Protein AF-0000000072984187 (afdb_homodimer)

Foldseek 3Di:
DVQQADAFLAFDQDEDDPVNVVVLLVQLQPFDADVPPSFKDKDKDDDLVLQVVLCVQLVRPSSSDDFIKIWMKGHCPVVQVVDPDHLPQAAQVNVVRSLVSRVRSVVSSQVSLVVVQKHKHKGPSSLLAQLVSCVSVVPAARMGTNIMMGIHHGPDDWDDDDDQDPQQPDDPPDDDRDPCNVVSQVVQQVVNQVCLCPTPPNRDGDGPVRCVVPVVPDGNPNSVCVVVSSVVSSHNPD/DVQQADAFLAFDQDEDDPVNVVVLLVQLQPFDADVPPSFKDKDKDDDLVLQVVLCVQLVHPSSSDDFIKIWMKGHCPVVQVVDPDPLPQAAQVNVVRSLVSRVRSVVSSQVSLVVVQKHKHKGPSSLLAQLVSCVSVVPAARMGTNIMMGIHHHPDDWDDQDDQDCQQPDDPPDDDRDPCNVVSQVVQQVVNQVCLCPTPPNRDGDGPVRCVVPVVPDGNPNSVCVVVSSVVSSHNPD

Structure (mmCIF, N/CA/C/O backbone):
data_AF-0000000072984187-model_v1
#
loop_
_entity.id
_entity.type
_entity.pdbx_description
1 polymer Nitroreductase
#
loop_
_atom_site.group_PDB
_atom_site.id
_atom_site.type_symbol
_atom_site.label_atom_id
_atom_site.label_alt_id
_atom_site.label_comp_id
_atom_site.label_asym_id
_atom_site.label_entity_id
_atom_site.label_seq_id
_atom_site.pdbx_PDB_ins_code
_atom_site.Cartn_x
_atom_site.Cartn_y
_atom_site.Cartn_z
_atom_site.occupancy
_atom_site.B_iso_or_equiv
_atom_site.auth_seq_id
_atom_site.auth_comp_id
_atom_site.auth_asym_id
_atom_site.auth_atom_id
_atom_site.pdbx_PDB_model_num
ATOM 1 N N . MET A 1 1 ? -0.879 -13.672 14.477 1 65.44 1 MET A N 1
ATOM 2 C CA . MET A 1 1 ? -1.5 -12.367 14.242 1 65.44 1 MET A CA 1
ATOM 3 C C . MET A 1 1 ? -1.701 -12.117 12.75 1 65.44 1 MET A C 1
ATOM 5 O O . MET A 1 1 ? -2.822 -11.867 12.305 1 65.44 1 MET A O 1
ATOM 9 N N . PHE A 1 2 ? -0.759 -12.414 11.969 1 75.12 2 PHE A N 1
ATOM 10 C CA . PHE A 1 2 ? -0.802 -12.023 10.57 1 75.12 2 PHE A CA 1
ATOM 11 C C . PHE A 1 2 ? -1.557 -13.055 9.742 1 75.12 2 PHE A C 1
ATOM 13 O O . PHE A 1 2 ? -2.123 -12.727 8.695 1 75.12 2 PHE A O 1
ATOM 20 N N . LEU A 1 3 ? -1.738 -14.227 10.305 1 79.75 3 LEU A N 1
ATOM 21 C CA . LEU A 1 3 ? -2.377 -15.281 9.523 1 79.75 3 LEU A CA 1
ATOM 22 C C . LEU A 1 3 ? -3.854 -15.398 9.883 1 79.75 3 LEU A C 1
ATOM 24 O O . LEU A 1 3 ? -4.594 -16.141 9.234 1 79.75 3 LEU A O 1
ATOM 28 N N . ASP A 1 4 ? -4.316 -14.602 10.859 1 80.44 4 ASP A N 1
ATOM 29 C CA . ASP A 1 4 ? -5.703 -14.672 11.312 1 80.44 4 ASP A CA 1
ATOM 30 C C . ASP A 1 4 ? -6.523 -13.508 10.75 1 80.44 4 ASP A C 1
ATOM 32 O O . ASP A 1 4 ? -7.621 -13.227 11.227 1 80.44 4 ASP A O 1
ATOM 36 N N . HIS A 1 5 ? -5.988 -12.977 9.781 1 86.12 5 HIS A N 1
ATOM 37 C CA . HIS A 1 5 ? -6.691 -11.836 9.203 1 86.12 5 HIS A CA 1
ATOM 38 C C . HIS A 1 5 ? -8.008 -12.266 8.57 1 86.12 5 HIS A C 1
ATOM 40 O O . HIS A 1 5 ? -8.086 -13.305 7.918 1 86.12 5 HIS A O 1
ATOM 46 N N . ARG A 1 6 ? -9.055 -11.531 8.859 1 90.5 6 ARG A N 1
ATOM 47 C CA . ARG A 1 6 ? -10.344 -11.609 8.18 1 90.5 6 ARG A CA 1
ATOM 48 C C . ARG A 1 6 ? -10.961 -10.219 8.031 1 90.5 6 ARG A C 1
ATOM 50 O O . ARG A 1 6 ? -10.867 -9.391 8.938 1 90.5 6 ARG A O 1
ATOM 57 N N . THR A 1 7 ? -11.594 -10.023 6.918 1 94.5 7 THR A N 1
ATOM 58 C CA . THR A 1 7 ? -12.328 -8.781 6.715 1 94.5 7 THR A CA 1
ATOM 59 C C . THR A 1 7 ? -13.609 -8.766 7.543 1 94.5 7 THR A C 1
ATOM 61 O O . THR A 1 7 ? -14.344 -9.758 7.57 1 94.5 7 THR A O 1
ATOM 64 N N . ILE A 1 8 ? -13.797 -7.723 8.305 1 96.12 8 ILE A N 1
ATOM 65 C CA . ILE A 1 8 ? -14.984 -7.52 9.125 1 96.12 8 ILE A CA 1
ATOM 66 C C . ILE A 1 8 ? -15.852 -6.414 8.516 1 96.12 8 ILE A C 1
ATOM 68 O O . ILE A 1 8 ? -15.375 -5.301 8.297 1 96.12 8 ILE A O 1
ATOM 72 N N . ARG A 1 9 ? -17.188 -6.711 8.305 1 96.19 9 ARG A N 1
ATOM 73 C CA . ARG A 1 9 ? -18.078 -5.727 7.691 1 96.19 9 ARG A CA 1
ATOM 74 C C . ARG A 1 9 ? -19.281 -5.461 8.578 1 96.19 9 ARG A C 1
ATOM 76 O O . ARG A 1 9 ? -20.188 -4.707 8.195 1 96.19 9 ARG A O 1
ATOM 83 N N . LYS A 1 10 ? -19.297 -6.129 9.656 1 97.06 10 LYS A N 1
ATOM 84 C CA . LYS A 1 10 ? -20.281 -5.863 10.695 1 97.06 10 LYS A CA 1
ATOM 85 C C . LYS A 1 10 ? -19.594 -5.535 12.023 1 97.06 10 LYS A C 1
ATOM 87 O O . LYS A 1 10 ? -18.844 -6.348 12.555 1 97.06 10 LYS A O 1
ATOM 92 N N . PHE A 1 11 ? -19.938 -4.414 12.578 1 98 11 PHE A N 1
ATOM 93 C CA . PHE A 1 11 ? -19.281 -3.926 13.789 1 98 11 PHE A CA 1
ATOM 94 C C . PHE A 1 11 ? -20.312 -3.729 14.906 1 98 11 PHE A C 1
ATOM 96 O O . PHE A 1 11 ? -21.453 -3.369 14.641 1 98 11 PHE A O 1
ATOM 103 N N . SER A 1 12 ? -19.891 -3.969 16.125 1 97.88 12 SER A N 1
ATOM 104 C CA . SER A 1 12 ? -20.766 -3.721 17.266 1 97.88 12 SER A CA 1
ATOM 105 C C . SER A 1 12 ? -21 -2.227 17.469 1 97.88 12 SER A C 1
ATOM 107 O O . SER A 1 12 ? -20.359 -1.398 16.828 1 97.88 12 SER A O 1
ATOM 109 N N . THR A 1 13 ? -21.828 -1.914 18.375 1 97.38 13 THR A N 1
ATOM 110 C CA . THR A 1 13 ? -22.156 -0.52 18.656 1 97.38 13 THR A CA 1
ATOM 111 C C . THR A 1 13 ? -21.094 0.105 19.547 1 97.38 13 THR A C 1
ATOM 113 O O . THR A 1 13 ? -21.047 1.326 19.719 1 97.38 13 THR A O 1
ATOM 116 N N . GLN A 1 14 ? -20.266 -0.708 20.125 1 96.75 14 GLN A N 1
ATOM 117 C CA . GLN A 1 14 ? -19.203 -0.181 20.969 1 96.75 14 GLN A CA 1
ATOM 118 C C . GLN A 1 14 ? -18.234 0.67 20.156 1 96.75 14 GLN A C 1
ATOM 120 O O . GLN A 1 14 ? -17.641 0.194 19.188 1 96.75 14 GLN A O 1
ATOM 125 N N . GLN A 1 15 ? -18.062 1.836 20.578 1 95.25 15 GLN A N 1
ATOM 126 C CA . GLN A 1 15 ? -17.156 2.746 19.891 1 95.25 15 GLN A CA 1
ATOM 127 C C . GLN A 1 15 ? -15.703 2.457 20.25 1 95.25 15 GLN A C 1
ATOM 129 O O . GLN A 1 15 ? -15.398 2.039 21.359 1 95.25 15 GLN A O 1
ATOM 134 N N . VAL A 1 16 ? -14.867 2.648 19.312 1 97.62 16 VAL A N 1
ATOM 135 C CA . VAL A 1 16 ? -13.438 2.578 19.594 1 97.62 16 VAL A CA 1
ATOM 136 C C . VAL A 1 16 ? -13.023 3.746 20.484 1 97.62 16 VAL A C 1
ATOM 138 O O . VAL A 1 16 ? -13.359 4.898 20.203 1 97.62 16 VAL A O 1
ATOM 141 N N . ASP A 1 17 ? -12.312 3.477 21.516 1 96.5 17 ASP A N 1
ATOM 142 C CA . ASP A 1 17 ? -11.781 4.512 22.406 1 96.5 17 ASP A CA 1
ATOM 143 C C . ASP A 1 17 ? -10.969 5.539 21.625 1 96.5 17 ASP A C 1
ATOM 145 O O . ASP A 1 17 ? -10.102 5.172 20.828 1 96.5 17 ASP A O 1
ATOM 149 N N . PRO A 1 18 ? -11.297 6.809 21.859 1 96.81 18 PRO A N 1
ATOM 150 C CA . PRO A 1 18 ? -10.547 7.84 21.141 1 96.81 18 PRO A CA 1
ATOM 151 C C . PRO A 1 18 ? -9.039 7.719 21.344 1 96.81 18 PRO A C 1
ATOM 153 O O . PRO A 1 18 ? -8.266 8.008 20.422 1 96.81 18 PRO A O 1
ATOM 156 N N . GLN A 1 19 ? -8.625 7.363 22.5 1 97.44 19 GLN A N 1
ATOM 157 C CA . GLN A 1 19 ? -7.199 7.176 22.75 1 97.44 19 GLN A CA 1
ATOM 158 C C . GLN A 1 19 ? -6.645 6.031 21.906 1 97.44 19 GLN A C 1
ATOM 160 O O . GLN A 1 19 ? -5.523 6.117 21.406 1 97.44 19 GLN A O 1
ATOM 165 N N . CYS A 1 20 ? -7.418 4.98 21.828 1 97.62 20 CYS A N 1
ATOM 166 C CA . CYS A 1 20 ? -7.035 3.859 20.984 1 97.62 20 CYS A CA 1
ATOM 167 C C . CYS A 1 20 ? -6.938 4.285 19.516 1 97.62 20 CYS A C 1
ATOM 169 O O . CYS A 1 20 ? -5.953 3.98 18.844 1 97.62 20 CYS A O 1
ATOM 171 N N . LEU A 1 21 ? -7.93 5.016 19.047 1 97.94 21 LEU A N 1
ATOM 172 C CA . LEU A 1 21 ? -7.914 5.484 17.656 1 97.94 21 LEU A CA 1
ATOM 173 C C . LEU A 1 21 ? -6.703 6.371 17.391 1 97.94 21 LEU A C 1
ATOM 175 O O . LEU A 1 21 ? -6.051 6.25 16.359 1 97.94 21 LEU A O 1
ATOM 179 N N . ASN A 1 22 ? -6.422 7.184 18.344 1 97.62 22 ASN A N 1
ATOM 180 C CA . ASN A 1 22 ? -5.258 8.055 18.234 1 97.62 22 ASN A CA 1
ATOM 181 C C . ASN A 1 22 ? -3.965 7.246 18.141 1 97.62 22 ASN A C 1
ATOM 183 O O . ASN A 1 22 ? -3.059 7.602 17.375 1 97.62 22 ASN A O 1
ATOM 187 N N . ARG A 1 23 ? -3.834 6.234 18.891 1 96.94 23 ARG A N 1
ATOM 188 C CA . ARG A 1 23 ? -2.666 5.363 18.828 1 96.94 23 ARG A CA 1
ATOM 189 C C . ARG A 1 23 ? -2.559 4.676 17.469 1 96.94 23 ARG A C 1
ATOM 191 O O . ARG A 1 23 ? -1.461 4.523 16.938 1 96.94 23 ARG A O 1
ATOM 198 N N . LEU A 1 24 ? -3.697 4.242 16.938 1 98 24 LEU A N 1
ATOM 199 C CA . LEU A 1 24 ? -3.693 3.617 15.617 1 98 24 LEU A CA 1
ATOM 200 C C . LEU A 1 24 ? -3.217 4.598 14.555 1 98 24 LEU A C 1
ATOM 202 O O . LEU A 1 24 ? -2.438 4.23 13.672 1 98 24 LEU A O 1
ATOM 206 N N . ILE A 1 25 ? -3.652 5.82 14.656 1 98.31 25 ILE A N 1
ATOM 207 C CA . ILE A 1 25 ? -3.227 6.855 13.719 1 98.31 25 ILE A CA 1
ATOM 208 C C . ILE A 1 25 ? -1.734 7.129 13.906 1 98.31 25 ILE A C 1
ATOM 210 O O . ILE A 1 25 ? -1.014 7.344 12.922 1 98.31 25 ILE A O 1
ATOM 214 N N . THR A 1 26 ? -1.266 7.082 15.141 1 97.44 26 THR A N 1
ATOM 215 C CA . THR A 1 26 ? 0.158 7.246 15.414 1 97.44 26 THR A CA 1
ATOM 216 C C . THR A 1 26 ? 0.965 6.133 14.75 1 97.44 26 THR A C 1
ATOM 218 O O . THR A 1 26 ? 2.047 6.379 14.219 1 97.44 26 THR A O 1
ATOM 221 N N . VAL A 1 27 ? 0.456 4.957 14.797 1 96.94 27 VAL A N 1
ATOM 222 C CA . VAL A 1 27 ? 1.118 3.832 14.148 1 96.94 27 VAL A CA 1
ATOM 223 C C . VAL A 1 27 ? 1.227 4.094 12.648 1 96.94 27 VAL A C 1
ATOM 225 O O . VAL A 1 27 ? 2.293 3.908 12.055 1 96.94 27 VAL A O 1
ATOM 228 N N . ALA A 1 28 ? 0.145 4.531 12 1 97.88 28 ALA A N 1
ATOM 229 C CA . ALA A 1 28 ? 0.175 4.891 10.578 1 97.88 28 ALA A CA 1
ATOM 230 C C . ALA A 1 28 ? 1.21 5.98 10.312 1 97.88 28 ALA A C 1
ATOM 232 O O . ALA A 1 28 ? 1.97 5.898 9.344 1 97.88 28 ALA A O 1
ATOM 233 N N . GLN A 1 29 ? 1.265 6.922 11.195 1 96.56 29 GLN A N 1
ATOM 234 C CA . GLN A 1 29 ? 2.158 8.07 11.078 1 96.56 29 GLN A CA 1
ATOM 235 C C . GLN A 1 29 ? 3.621 7.629 11.062 1 96.56 29 GLN A C 1
ATOM 237 O O . GLN A 1 29 ? 4.461 8.266 10.422 1 96.56 29 GLN A O 1
ATOM 242 N N . HIS A 1 30 ? 3.924 6.527 11.664 1 95.56 30 HIS A N 1
ATOM 243 C CA . HIS A 1 30 ? 5.305 6.082 11.836 1 95.56 30 HIS A CA 1
ATOM 244 C C . HIS A 1 30 ? 5.699 5.086 10.75 1 95.56 30 HIS A C 1
ATOM 246 O O . HIS A 1 30 ? 6.773 4.48 10.82 1 95.56 30 HIS A O 1
ATOM 252 N N . THR A 1 31 ? 4.871 4.934 9.766 1 96.38 31 THR A N 1
ATOM 253 C CA . THR A 1 31 ? 5.18 4.066 8.633 1 96.38 31 THR A CA 1
ATOM 254 C C . THR A 1 31 ? 6.332 4.633 7.812 1 96.38 31 THR A C 1
ATOM 256 O O . THR A 1 31 ? 6.5 5.852 7.73 1 96.38 31 THR A O 1
ATOM 259 N N . ALA A 1 32 ? 7.191 3.721 7.25 1 96.19 32 ALA A N 1
ATOM 260 C CA . ALA A 1 32 ? 8.227 4.16 6.316 1 96.19 32 ALA A CA 1
ATOM 261 C C . ALA A 1 32 ? 7.613 4.914 5.137 1 96.19 32 ALA A C 1
ATOM 263 O O . ALA A 1 32 ? 6.566 4.52 4.617 1 96.19 32 ALA A O 1
ATOM 264 N N . THR A 1 33 ? 8.258 6.02 4.746 1 96.62 33 THR A N 1
ATOM 265 C CA . THR A 1 33 ? 7.809 6.777 3.582 1 96.62 33 THR A CA 1
ATOM 266 C C . THR A 1 33 ? 8.977 7.062 2.641 1 96.62 33 THR A C 1
ATOM 268 O O . THR A 1 33 ? 10.125 7.117 3.07 1 96.62 33 THR A O 1
ATOM 271 N N . SER A 1 34 ? 8.625 7.18 1.378 1 95.75 34 SER A N 1
ATOM 272 C CA . SER A 1 34 ? 9.609 7.551 0.374 1 95.75 34 SER A CA 1
ATOM 273 C C . SER A 1 34 ? 10.281 8.875 0.724 1 95.75 34 SER A C 1
ATOM 275 O O . SER A 1 34 ? 9.609 9.875 0.957 1 95.75 34 SER A O 1
ATOM 277 N N . HIS A 1 35 ? 11.625 8.82 0.845 1 93.06 35 HIS A N 1
ATOM 278 C CA . HIS A 1 35 ? 12.461 10 1.066 1 93.06 35 HIS A CA 1
ATOM 279 C C . HIS A 1 35 ? 12.078 10.711 2.357 1 93.06 35 HIS A C 1
ATOM 281 O O . HIS A 1 35 ? 12.344 11.906 2.514 1 93.06 35 HIS A O 1
ATOM 287 N N . PHE A 1 36 ? 11.336 10.008 3.219 1 95.31 36 PHE A N 1
ATOM 288 C CA . PHE A 1 36 ? 10.93 10.57 4.504 1 95.31 36 PHE A CA 1
ATOM 289 C C . PHE A 1 36 ? 9.992 11.758 4.305 1 95.31 36 PHE A C 1
ATOM 291 O O . PHE A 1 36 ? 9.906 12.633 5.164 1 95.31 36 PHE A O 1
ATOM 298 N N . LEU A 1 37 ? 9.242 11.727 3.217 1 95.31 37 LEU A N 1
ATOM 299 C CA . LEU A 1 37 ? 8.453 12.906 2.875 1 95.31 37 LEU A CA 1
ATOM 300 C C . LEU A 1 37 ? 7.09 12.867 3.561 1 95.31 37 LEU A C 1
ATOM 302 O O . LEU A 1 37 ? 6.383 13.875 3.609 1 95.31 37 LEU A O 1
ATOM 306 N N . GLN A 1 38 ? 6.73 11.711 4.086 1 97 38 GLN A N 1
ATOM 307 C CA . GLN A 1 38 ? 5.465 11.609 4.809 1 97 38 GLN A CA 1
ATOM 308 C C . GLN A 1 38 ? 4.309 12.141 3.967 1 97 38 GLN A C 1
ATOM 310 O O . GLN A 1 38 ? 3.504 12.945 4.445 1 97 38 GLN A O 1
ATOM 315 N N . SER A 1 39 ? 4.125 11.555 2.734 1 97.19 39 SER A N 1
ATOM 316 C CA . SER A 1 39 ? 3.244 12.086 1.698 1 97.19 39 SER A CA 1
ATOM 317 C C . SER A 1 39 ? 1.862 11.445 1.769 1 97.19 39 SER A C 1
ATOM 319 O O . SER A 1 39 ? 1.334 10.984 0.755 1 97.19 39 SER A O 1
ATOM 321 N N . PHE A 1 40 ? 1.245 11.445 2.912 1 98.62 40 PHE A N 1
ATOM 322 C CA . PHE A 1 40 ? -0.128 10.969 3.045 1 98.62 40 PHE A CA 1
ATOM 323 C C . PHE A 1 40 ? -0.848 11.703 4.168 1 98.62 40 PHE A C 1
ATOM 325 O O . PHE A 1 40 ? -0.209 12.312 5.031 1 98.62 40 PHE A O 1
ATOM 332 N N . SER A 1 41 ? -2.139 11.695 4.168 1 98.88 41 SER A N 1
ATOM 333 C CA . SER A 1 41 ? -3.016 12.211 5.211 1 98.88 41 SER A CA 1
ATOM 334 C C . SER A 1 41 ? -4.145 11.234 5.52 1 98.88 41 SER A C 1
ATOM 336 O O . SER A 1 41 ? -4.434 10.344 4.723 1 98.88 41 SER A O 1
ATOM 338 N N . ILE A 1 42 ? -4.699 11.367 6.695 1 98.94 42 ILE A N 1
ATOM 339 C CA . ILE A 1 42 ? -5.832 10.562 7.137 1 98.94 42 ILE A CA 1
ATOM 340 C C . ILE A 1 42 ? -6.988 11.477 7.543 1 98.94 42 ILE A C 1
ATOM 342 O O . ILE A 1 42 ? -6.801 12.422 8.312 1 98.94 42 ILE A O 1
ATOM 346 N N . ILE A 1 43 ? -8.125 11.227 7.012 1 98.94 43 ILE A N 1
ATOM 347 C CA . ILE A 1 43 ? -9.32 11.977 7.375 1 98.94 43 ILE A CA 1
ATOM 348 C C . ILE A 1 43 ? -10.297 11.07 8.125 1 98.94 43 ILE A C 1
ATOM 350 O O . ILE A 1 43 ? -10.75 10.055 7.586 1 98.94 43 ILE A O 1
ATOM 354 N N . HIS A 1 44 ? -10.594 11.414 9.312 1 98.88 44 HIS A N 1
ATOM 355 C CA . HIS A 1 44 ? -11.562 10.703 10.133 1 98.88 44 HIS A CA 1
ATOM 356 C C . HIS A 1 44 ? -12.969 11.258 9.922 1 98.88 44 HIS A C 1
ATOM 358 O O . HIS A 1 44 ? -13.219 12.445 10.156 1 98.88 44 HIS A O 1
ATOM 364 N N . ILE A 1 45 ? -13.883 10.422 9.508 1 98.81 45 ILE A N 1
ATOM 365 C CA . ILE A 1 45 ? -15.258 10.836 9.227 1 98.81 45 ILE A CA 1
ATOM 366 C C . ILE A 1 45 ? -16.109 10.656 10.477 1 98.81 45 ILE A C 1
ATOM 368 O O . ILE A 1 45 ? -16.438 9.531 10.859 1 98.81 45 ILE A O 1
ATOM 372 N N . THR A 1 46 ? -16.531 11.758 11.055 1 97.5 46 THR A N 1
ATOM 373 C CA . THR A 1 46 ? -17.312 11.719 12.273 1 97.5 46 THR A CA 1
ATOM 374 C C . THR A 1 46 ? -18.703 12.305 12.039 1 97.5 46 THR A C 1
ATOM 376 O O . THR A 1 46 ? -19.625 12.102 12.852 1 97.5 46 THR A O 1
ATOM 379 N N . ASP A 1 47 ? -18.844 13.094 10.969 1 98.25 47 ASP A N 1
ATOM 380 C CA . ASP A 1 47 ? -20.125 13.672 10.609 1 98.25 47 ASP A CA 1
ATOM 381 C C . ASP A 1 47 ? -21.031 12.633 9.945 1 98.25 47 ASP A C 1
ATOM 383 O O . ASP A 1 47 ? -20.703 12.094 8.891 1 98.25 47 ASP A O 1
ATOM 387 N N . SER A 1 48 ? -22.219 12.406 10.531 1 97.5 48 SER A N 1
ATOM 388 C CA . SER A 1 48 ? -23.094 11.336 10.078 1 97.5 48 SER A CA 1
ATOM 389 C C . SER A 1 48 ? -23.625 11.609 8.672 1 97.5 48 SER A C 1
ATOM 391 O O . SER A 1 48 ? -23.781 10.688 7.871 1 97.5 48 SER A O 1
ATOM 393 N N . ALA A 1 49 ? -23.922 12.828 8.344 1 98.38 49 ALA A N 1
ATOM 394 C CA . ALA A 1 49 ? -24.406 13.172 7.012 1 98.38 49 ALA A CA 1
ATOM 395 C C . ALA A 1 49 ? -23.328 12.922 5.957 1 98.38 49 ALA A C 1
ATOM 397 O O . ALA A 1 49 ? -23.609 12.383 4.887 1 98.38 49 ALA A O 1
ATOM 398 N N . LEU A 1 50 ? -22.125 13.391 6.262 1 98.62 50 LEU A N 1
ATOM 399 C CA . LEU A 1 50 ? -21.016 13.141 5.363 1 98.62 50 LEU A CA 1
ATOM 400 C C . LEU A 1 50 ? -20.781 11.648 5.18 1 98.62 50 LEU A C 1
ATOM 402 O O . LEU A 1 50 ? -20.547 11.188 4.059 1 98.62 50 LEU A O 1
ATOM 406 N N . ARG A 1 51 ? -20.828 10.891 6.273 1 98.56 51 ARG A N 1
ATOM 407 C CA . ARG A 1 51 ? -20.625 9.445 6.203 1 98.56 51 ARG A CA 1
ATOM 408 C C . ARG A 1 51 ? -21.672 8.789 5.305 1 98.56 51 ARG A C 1
ATOM 410 O O . ARG A 1 51 ? -21.344 7.898 4.516 1 98.56 51 ARG A O 1
ATOM 417 N N . SER A 1 52 ? -22.875 9.219 5.418 1 98.5 52 SER A N 1
ATOM 418 C CA . SER A 1 52 ? -23.938 8.68 4.586 1 98.5 52 SER A CA 1
ATOM 419 C C . SER A 1 52 ? -23.688 8.961 3.109 1 98.5 52 SER A C 1
ATOM 421 O O . SER A 1 52 ? -23.984 8.117 2.256 1 98.5 52 SER A O 1
ATOM 423 N N . GLN A 1 53 ? -23.234 10.117 2.785 1 98.56 53 GLN A N 1
ATOM 424 C CA . GLN A 1 53 ? -22.906 10.453 1.405 1 98.56 53 GLN A CA 1
ATOM 425 C C . GLN A 1 53 ? -21.766 9.562 0.886 1 98.56 53 GLN A C 1
ATOM 427 O O . GLN A 1 53 ? -21.797 9.133 -0.268 1 98.56 53 GLN A O 1
ATOM 432 N N . ILE A 1 54 ? -20.797 9.289 1.742 1 98.69 54 ILE A N 1
ATOM 433 C CA . ILE A 1 54 ? -19.688 8.414 1.354 1 98.69 54 ILE A CA 1
ATOM 434 C C . ILE A 1 54 ? -20.203 6.988 1.166 1 98.69 54 ILE A C 1
ATOM 436 O O . ILE A 1 54 ? -19.797 6.297 0.229 1 98.69 54 ILE A O 1
ATOM 440 N N . ALA A 1 55 ? -21.094 6.57 2.041 1 98.56 55 ALA A N 1
ATOM 441 C CA . ALA A 1 55 ? -21.719 5.25 1.901 1 98.56 55 ALA A CA 1
ATOM 442 C C . ALA A 1 55 ? -22.453 5.129 0.571 1 98.56 55 ALA A C 1
ATOM 444 O O . ALA A 1 55 ? -22.422 4.078 -0.07 1 98.56 55 ALA A O 1
ATOM 445 N N . ALA A 1 56 ? -23.094 6.191 0.189 1 97.88 56 ALA A N 1
ATOM 446 C CA . ALA A 1 56 ? -23.812 6.199 -1.082 1 97.88 56 ALA A CA 1
ATOM 447 C C . ALA A 1 56 ? -22.859 6.059 -2.258 1 97.88 56 ALA A C 1
ATOM 449 O O . ALA A 1 56 ? -23.172 5.398 -3.25 1 97.88 56 ALA A O 1
ATOM 450 N N . ILE A 1 57 ? -21.719 6.664 -2.18 1 97.5 57 ILE A N 1
ATOM 451 C CA . ILE A 1 57 ? -20.688 6.531 -3.203 1 97.5 57 ILE A CA 1
ATOM 452 C C . ILE A 1 57 ? -20.219 5.078 -3.277 1 97.5 57 ILE A C 1
ATOM 454 O O . ILE A 1 57 ? -20.109 4.512 -4.367 1 97.5 57 ILE A O 1
ATOM 458 N N . SER A 1 58 ? -19.984 4.461 -2.133 1 96.25 58 SER A N 1
ATOM 459 C CA . SER A 1 58 ? -19.406 3.125 -2.041 1 96.25 58 SER A CA 1
ATOM 460 C C . SER A 1 58 ? -20.406 2.059 -2.469 1 96.25 58 SER A C 1
ATOM 462 O O . SER A 1 58 ? -20.016 0.944 -2.828 1 96.25 58 SER A O 1
ATOM 464 N N . HIS A 1 59 ? -21.672 2.312 -2.309 1 94 59 HIS A N 1
ATOM 465 C CA . HIS A 1 59 ? -22.766 1.373 -2.518 1 94 59 HIS A CA 1
ATOM 466 C C . HIS A 1 59 ? -22.703 0.224 -1.517 1 94 59 HIS A C 1
ATOM 468 O O . HIS A 1 59 ? -23.141 -0.892 -1.819 1 94 59 HIS A O 1
ATOM 474 N N . GLN A 1 60 ? -22.109 0.447 -0.378 1 93.94 60 GLN A N 1
ATOM 475 C CA . GLN A 1 60 ? -22.016 -0.526 0.705 1 93.94 60 GLN A CA 1
ATOM 476 C C . GLN A 1 60 ? -22.656 0.007 1.98 1 93.94 60 GLN A C 1
ATOM 478 O O . GLN A 1 60 ? -22.109 0.889 2.641 1 93.94 60 GLN A O 1
ATOM 483 N N . THR A 1 61 ? -23.672 -0.594 2.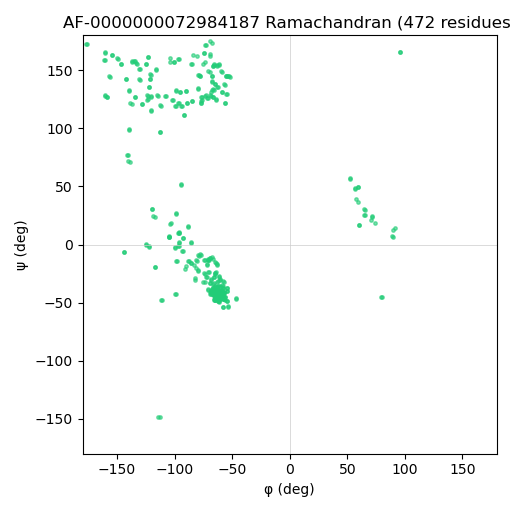406 1 93 61 THR A N 1
ATOM 484 C CA . THR A 1 61 ? -24.531 -0.055 3.459 1 93 61 THR A CA 1
ATOM 485 C C . THR A 1 61 ? -23.797 -0.039 4.797 1 93 61 THR A C 1
ATOM 487 O O . THR A 1 61 ? -24.031 0.839 5.629 1 93 61 THR A O 1
ATOM 490 N N . TYR A 1 62 ? -22.891 -0.995 4.953 1 94.06 62 TYR A N 1
ATOM 491 C CA . TYR A 1 62 ? -22.219 -1.075 6.242 1 94.06 62 TYR A CA 1
ATOM 492 C C . TYR A 1 62 ? -21.266 0.099 6.438 1 94.06 62 TYR A C 1
ATOM 494 O O . TYR A 1 62 ? -20.797 0.352 7.551 1 94.06 62 TYR A O 1
ATOM 502 N N . VAL A 1 63 ? -20.969 0.835 5.371 1 97.06 63 VAL A N 1
ATOM 503 C CA . VAL A 1 63 ? -20.125 2.029 5.48 1 97.06 63 VAL A CA 1
ATOM 504 C C . VAL A 1 63 ? -20.844 3.088 6.312 1 97.06 63 VAL A C 1
ATOM 506 O O . VAL A 1 63 ? -20.203 3.912 6.969 1 97.06 63 VAL A O 1
ATOM 509 N N . ASP A 1 64 ? -22.156 3.076 6.316 1 95.5 64 ASP A N 1
ATOM 510 C CA . ASP A 1 64 ? -22.969 4.012 7.082 1 95.5 64 ASP A CA 1
ATOM 511 C C . ASP A 1 64 ? -23.234 3.488 8.492 1 95.5 64 ASP A C 1
ATOM 513 O O . ASP A 1 64 ? -24 4.078 9.25 1 95.5 64 ASP A O 1
ATOM 517 N N . GLY A 1 65 ? -22.594 2.557 9 1 93.44 65 GLY A N 1
ATOM 518 C CA . GLY A 1 65 ? -22.906 1.883 10.25 1 93.44 65 GLY A CA 1
ATOM 519 C C . GLY A 1 65 ? -21.875 2.143 11.336 1 93.44 65 GLY A C 1
ATOM 520 O O . GLY A 1 65 ? -21.422 3.277 11.516 1 93.44 65 GLY A O 1
ATOM 521 N N . ASN A 1 66 ? -21.703 1.14 12.188 1 96.62 66 ASN A N 1
ATOM 522 C CA . ASN A 1 66 ? -20.812 1.233 13.336 1 96.62 66 ASN A CA 1
ATOM 523 C C . ASN A 1 66 ? -19.344 1.152 12.906 1 96.62 66 ASN A C 1
ATOM 525 O O . ASN A 1 66 ? -19.047 0.804 11.766 1 96.62 66 ASN A O 1
ATOM 529 N N . GLY A 1 67 ? -18.406 1.548 13.844 1 98.12 67 GLY A N 1
ATOM 530 C CA . GLY A 1 67 ? -16.984 1.605 13.547 1 98.12 67 GLY A CA 1
ATOM 531 C C . GLY A 1 67 ? -16.516 2.99 13.148 1 98.12 67 GLY A C 1
ATOM 532 O O . GLY A 1 67 ? -17.328 3.877 12.883 1 98.12 67 GLY A O 1
ATOM 533 N N . GLU A 1 68 ? -15.25 3.213 13.141 1 98.69 68 GLU A N 1
ATOM 534 C CA . GLU A 1 68 ? -14.625 4.477 12.758 1 98.69 68 GLU A CA 1
ATOM 535 C C . GLU A 1 68 ? -14.164 4.441 11.305 1 98.69 68 GLU A C 1
ATOM 537 O O . GLU A 1 68 ? -13.398 3.559 10.914 1 98.69 68 GLU A O 1
ATOM 542 N N . LEU A 1 69 ? -14.664 5.367 10.516 1 98.81 69 LEU A N 1
ATOM 543 C CA . LEU A 1 69 ? -14.297 5.445 9.109 1 98.81 69 LEU A CA 1
ATOM 544 C C . LEU A 1 69 ? -13.141 6.414 8.898 1 98.81 69 LEU A C 1
ATOM 546 O O . LEU A 1 69 ? -13.258 7.602 9.219 1 98.81 69 LEU A O 1
ATOM 550 N N . LEU A 1 70 ? -12.055 5.918 8.391 1 98.94 70 LEU A N 1
ATOM 551 C CA . LEU A 1 70 ? -10.867 6.691 8.047 1 98.94 70 LEU A CA 1
ATOM 552 C C . LEU A 1 70 ? -10.617 6.676 6.543 1 98.94 70 LEU A C 1
ATOM 554 O O . LEU A 1 70 ? -10.625 5.609 5.922 1 98.94 70 LEU A O 1
ATOM 558 N N . ILE A 1 71 ? -10.461 7.836 5.973 1 98.94 71 ILE A N 1
ATOM 559 C CA . ILE A 1 71 ? -10.086 7.941 4.562 1 98.94 71 ILE A CA 1
ATOM 560 C C . ILE A 1 71 ? -8.602 8.258 4.441 1 98.94 71 ILE A C 1
ATOM 562 O O . ILE A 1 71 ? -8.117 9.234 5.02 1 98.94 71 ILE A O 1
ATOM 566 N N . PHE A 1 72 ? -7.891 7.438 3.729 1 98.94 72 PHE A N 1
ATOM 567 C CA . PHE A 1 72 ? -6.465 7.625 3.486 1 98.94 72 PHE A CA 1
ATOM 568 C C . PHE A 1 72 ? -6.23 8.344 2.162 1 98.94 72 PHE A C 1
ATOM 570 O O . PHE A 1 72 ? -6.746 7.922 1.124 1 98.94 72 PHE A O 1
ATOM 577 N N . VAL A 1 73 ? -5.395 9.375 2.188 1 98.94 73 VAL A N 1
ATOM 578 C CA . VAL A 1 73 ? -5.238 10.305 1.073 1 98.94 73 VAL A CA 1
ATOM 579 C C . VAL A 1 73 ? -3.76 10.445 0.719 1 98.94 73 VAL A C 1
ATOM 581 O O . VAL A 1 73 ? -2.936 10.766 1.58 1 98.94 73 VAL A O 1
ATOM 584 N N . ALA A 1 74 ? -3.396 10.117 -0.546 1 98.75 74 ALA A N 1
ATOM 585 C CA . ALA A 1 74 ? -2.102 10.57 -1.049 1 98.75 74 ALA A CA 1
ATOM 586 C C . ALA A 1 74 ? -1.999 12.094 -1.01 1 98.75 74 ALA A C 1
ATOM 588 O O . ALA A 1 74 ? -2.9 12.789 -1.474 1 98.75 74 ALA A O 1
ATOM 589 N N . ASP A 1 75 ? -0.878 12.617 -0.461 1 98 75 ASP A N 1
ATOM 590 C CA . ASP A 1 75 ? -0.851 14.047 -0.177 1 98 75 ASP A CA 1
ATOM 591 C C . ASP A 1 75 ? 0.508 14.648 -0.523 1 98 75 ASP A C 1
ATOM 593 O O . ASP A 1 75 ? 1.443 14.586 0.277 1 98 75 ASP A O 1
ATOM 597 N N . GLN A 1 76 ? 0.545 15.242 -1.663 1 96.19 76 GLN A N 1
ATOM 598 C CA . GLN A 1 76 ? 1.734 15.977 -2.084 1 96.19 76 GLN A CA 1
ATOM 599 C C . GLN A 1 76 ? 1.519 17.484 -1.978 1 96.19 76 GLN A C 1
ATOM 601 O O . GLN A 1 76 ? 2.363 18.266 -2.414 1 96.19 76 GLN A O 1
ATOM 606 N N . TYR A 1 77 ? 0.399 17.859 -1.415 1 96 77 TYR A N 1
ATOM 607 C CA . TYR A 1 77 ? 0.051 19.266 -1.312 1 96 77 TYR A CA 1
ATOM 608 C C . TYR A 1 77 ? 1.017 20 -0.388 1 96 77 TYR A C 1
ATOM 610 O O . TYR A 1 77 ? 1.421 21.125 -0.674 1 96 77 TYR A O 1
ATOM 618 N N . ARG A 1 78 ? 1.415 19.391 0.737 1 95.06 78 ARG A N 1
ATOM 619 C CA . ARG A 1 78 ? 2.342 20 1.684 1 95.06 78 ARG A CA 1
ATOM 620 C C . ARG A 1 78 ? 3.678 20.312 1.018 1 95.06 78 ARG A C 1
ATOM 622 O O . ARG A 1 78 ? 4.266 21.359 1.259 1 95.06 78 ARG A O 1
ATOM 629 N N . ALA A 1 79 ? 4.113 19.328 0.19 1 94.19 79 ALA A N 1
ATOM 630 C CA . ALA A 1 79 ? 5.355 19.547 -0.548 1 94.19 79 ALA A CA 1
ATOM 631 C C . ALA A 1 79 ? 5.207 20.719 -1.523 1 94.19 79 ALA A C 1
ATOM 633 O O . ALA A 1 79 ? 6.133 21.516 -1.691 1 94.19 79 ALA A O 1
ATOM 634 N N . ASP A 1 80 ? 4.102 20.781 -2.117 1 93.12 80 ASP A N 1
ATOM 635 C CA . ASP A 1 80 ? 3.836 21.859 -3.068 1 93.12 80 ASP A CA 1
ATOM 636 C C . ASP A 1 80 ? 3.852 23.219 -2.375 1 93.12 80 ASP A C 1
ATOM 638 O O . ASP A 1 80 ? 4.309 24.203 -2.951 1 93.12 80 ASP A O 1
ATOM 642 N N . LEU A 1 81 ? 3.357 23.297 -1.178 1 93.06 81 LEU A N 1
ATOM 643 C CA . LEU A 1 81 ? 3.322 24.531 -0.407 1 93.06 81 LEU A CA 1
ATOM 644 C C . LEU A 1 81 ? 4.734 25 -0.076 1 93.06 81 LEU A C 1
ATOM 646 O O . LEU A 1 81 ? 4.953 26.203 0.159 1 93.06 81 LEU A O 1
ATOM 650 N N . CYS A 1 82 ? 5.652 24.078 -0.053 1 92.12 82 CYS A N 1
ATOM 651 C CA . CYS A 1 82 ? 7.023 24.406 0.319 1 92.12 82 CYS A CA 1
ATOM 652 C C . CYS A 1 82 ? 7.895 24.609 -0.917 1 92.12 82 CYS A C 1
ATOM 654 O O . CYS A 1 82 ? 9.039 25.047 -0.812 1 92.12 82 CYS A O 1
ATOM 656 N N . ALA A 1 83 ? 7.352 24.172 -2.041 1 86.44 83 ALA A N 1
ATOM 657 C CA . ALA A 1 83 ? 8.133 24.188 -3.277 1 86.44 83 ALA A CA 1
ATOM 658 C C . ALA A 1 83 ? 8.336 25.609 -3.779 1 86.44 83 ALA A C 1
ATOM 660 O O . ALA A 1 83 ? 7.473 26.469 -3.594 1 86.44 83 ALA A O 1
ATOM 661 N N . ASP A 1 84 ? 9.531 25.688 -4.441 1 79.88 84 ASP A N 1
ATOM 662 C CA . ASP A 1 84 ? 9.836 27 -5.035 1 79.88 84 ASP A CA 1
ATOM 663 C C . ASP A 1 84 ? 9.148 27.156 -6.391 1 79.88 84 ASP A C 1
ATOM 665 O O . ASP A 1 84 ? 8.875 28.266 -6.832 1 79.88 84 ASP A O 1
ATOM 669 N N . HIS A 1 85 ? 8.953 26 -7.047 1 77.12 85 HIS A N 1
ATOM 670 C CA . HIS A 1 85 ? 8.375 26.016 -8.391 1 77.12 85 HIS A CA 1
ATOM 671 C C . HIS A 1 85 ? 7.094 25.203 -8.453 1 77.12 85 HIS A C 1
ATOM 673 O O . HIS A 1 85 ? 6.992 24.156 -7.805 1 77.12 85 HIS A O 1
ATOM 679 N N . PRO A 1 86 ? 6.145 25.703 -9.211 1 68.88 86 PRO A N 1
ATOM 680 C CA . PRO A 1 86 ? 4.887 24.969 -9.336 1 68.88 86 PRO A CA 1
ATOM 681 C C . PRO A 1 86 ? 5.016 23.719 -10.219 1 68.88 86 PRO A C 1
ATOM 683 O O . PRO A 1 86 ? 5.973 23.609 -10.984 1 68.88 86 PRO A O 1
ATOM 686 N N . ASN A 1 87 ? 4.168 22.656 -10.133 1 72.31 87 ASN A N 1
ATOM 687 C CA . ASN A 1 87 ? 3.918 21.516 -11 1 72.31 87 ASN A CA 1
ATOM 688 C C . ASN A 1 87 ? 5.086 20.531 -10.992 1 72.31 87 ASN A C 1
ATOM 690 O O . ASN A 1 87 ? 5.324 19.828 -11.977 1 72.31 87 ASN A O 1
ATOM 694 N N . GLN A 1 88 ? 5.852 20.578 -10.039 1 81.31 88 GLN A N 1
ATOM 695 C CA . GLN A 1 88 ? 6.992 19.672 -9.969 1 81.31 88 GLN A CA 1
ATOM 696 C C . GLN A 1 88 ? 6.566 18.297 -9.477 1 81.31 88 GLN A C 1
ATOM 698 O O . GLN A 1 88 ? 7.32 17.328 -9.602 1 81.31 88 GLN A O 1
ATOM 703 N N . LEU A 1 89 ? 5.359 18.281 -9.062 1 88.12 89 LEU A N 1
ATOM 704 C CA . LEU A 1 89 ? 4.918 17.062 -8.383 1 88.12 89 LEU A CA 1
ATOM 705 C C . LEU A 1 89 ? 3.764 16.406 -9.133 1 88.12 89 LEU A C 1
ATOM 707 O O . LEU A 1 89 ? 3.047 15.578 -8.578 1 88.12 89 LEU A O 1
ATOM 711 N N . SER A 1 90 ? 3.652 16.656 -10.43 1 88.88 90 SER A N 1
ATOM 712 C CA . SER A 1 90 ? 2.473 16.266 -11.195 1 88.88 90 SER A CA 1
ATOM 713 C C . SER A 1 90 ? 2.688 14.938 -11.906 1 88.88 90 SER A C 1
ATOM 715 O O . SER A 1 90 ? 1.792 14.445 -12.594 1 88.88 90 SER A O 1
ATOM 717 N N . SER A 1 91 ? 3.811 14.344 -11.727 1 91.44 91 SER A N 1
ATOM 718 C CA . SER A 1 91 ? 4.164 13.18 -12.531 1 91.44 91 SER A CA 1
ATOM 719 C C . SER A 1 91 ? 3.494 11.922 -11.984 1 91.44 91 SER A C 1
ATOM 721 O O . SER A 1 91 ? 3.037 11.891 -10.844 1 91.44 91 SER A O 1
ATOM 723 N N . THR A 1 92 ? 3.459 10.906 -12.867 1 93.62 92 THR A N 1
ATOM 724 C CA . THR A 1 92 ? 2.996 9.578 -12.477 1 93.62 92 THR A CA 1
ATOM 725 C C . THR A 1 92 ? 3.869 9 -11.367 1 93.62 92 THR A C 1
ATOM 727 O O . THR A 1 92 ? 3.363 8.375 -10.43 1 93.62 92 THR A O 1
ATOM 730 N N . ASP A 1 93 ? 5.137 9.305 -11.445 1 93.69 93 ASP A N 1
ATOM 731 C CA . ASP A 1 93 ? 6.086 8.844 -10.438 1 93.69 93 ASP A CA 1
ATOM 732 C C . ASP A 1 93 ? 5.723 9.391 -9.055 1 93.69 93 ASP A C 1
ATOM 734 O O . ASP A 1 93 ? 5.711 8.641 -8.07 1 93.69 93 ASP A O 1
ATOM 738 N N . LYS A 1 94 ? 5.426 10.648 -8.984 1 93.62 94 LYS A N 1
ATOM 739 C CA . LYS A 1 94 ? 5.117 11.281 -7.707 1 93.62 94 LYS A CA 1
ATOM 740 C C . LYS A 1 94 ? 3.783 10.781 -7.156 1 93.62 94 LYS A C 1
ATOM 742 O O . LYS A 1 94 ? 3.611 10.672 -5.941 1 93.62 94 LYS A O 1
ATOM 747 N N . PHE A 1 95 ? 2.854 10.484 -8.086 1 95.38 95 PHE A N 1
ATOM 748 C CA . PHE A 1 95 ? 1.601 9.891 -7.629 1 95.38 95 PHE A CA 1
ATOM 749 C C . PHE A 1 95 ? 1.838 8.516 -7.031 1 95.38 95 PHE A C 1
ATOM 751 O O . PHE A 1 95 ? 1.336 8.203 -5.949 1 95.38 95 PHE A O 1
ATOM 758 N N . ILE A 1 96 ? 2.58 7.703 -7.715 1 96.31 96 ILE A N 1
ATOM 759 C CA . ILE A 1 96 ? 2.857 6.352 -7.246 1 96.31 96 ILE A CA 1
ATOM 760 C C . ILE A 1 96 ? 3.564 6.41 -5.895 1 96.31 96 ILE A C 1
ATOM 762 O O . ILE A 1 96 ? 3.242 5.641 -4.984 1 96.31 96 ILE A O 1
ATOM 766 N N . GLN A 1 97 ? 4.469 7.301 -5.75 1 96 97 GLN A N 1
ATOM 767 C CA . GLN A 1 97 ? 5.184 7.484 -4.492 1 96 97 GLN A CA 1
ATOM 768 C C . GLN A 1 97 ? 4.219 7.785 -3.352 1 96 97 GLN A C 1
ATOM 770 O O . GLN A 1 97 ? 4.238 7.113 -2.32 1 96 97 GLN A O 1
ATOM 775 N N . ALA A 1 98 ? 3.391 8.773 -3.529 1 97.44 98 ALA A N 1
ATOM 776 C CA . ALA A 1 98 ? 2.459 9.188 -2.482 1 97.44 98 ALA A CA 1
ATOM 777 C C . ALA A 1 98 ? 1.42 8.102 -2.215 1 97.44 98 ALA A C 1
ATOM 779 O O . ALA A 1 98 ? 1.064 7.844 -1.062 1 97.44 98 ALA A O 1
ATOM 780 N N . ALA A 1 99 ? 0.923 7.5 -3.271 1 98.38 99 ALA A N 1
ATOM 781 C CA . ALA A 1 99 ? -0.04 6.414 -3.117 1 98.38 99 ALA A CA 1
ATOM 782 C C . ALA A 1 99 ? 0.571 5.246 -2.348 1 98.38 99 ALA A C 1
ATOM 784 O O . ALA A 1 99 ? -0.092 4.629 -1.511 1 98.38 99 ALA A O 1
ATOM 785 N N . SER A 1 100 ? 1.801 4.926 -2.652 1 98.62 100 SER A N 1
ATOM 786 C CA . SER A 1 100 ? 2.486 3.848 -1.948 1 98.62 100 SER A CA 1
ATOM 787 C C . SER A 1 100 ? 2.613 4.148 -0.459 1 98.62 100 SER A C 1
ATOM 789 O O . SER A 1 100 ? 2.268 3.316 0.381 1 98.62 100 SER A O 1
ATOM 791 N N . ASP A 1 101 ? 3.084 5.352 -0.119 1 98.38 101 ASP A N 1
ATOM 792 C CA . ASP A 1 101 ? 3.184 5.762 1.279 1 98.38 101 ASP A CA 1
ATOM 793 C C . ASP A 1 101 ? 1.837 5.629 1.987 1 98.38 101 ASP A C 1
ATOM 795 O O . ASP A 1 101 ? 1.776 5.195 3.141 1 98.38 101 ASP A O 1
ATOM 799 N N . THR A 1 102 ? 0.812 5.984 1.301 1 98.88 102 THR A N 1
ATOM 800 C CA . THR A 1 102 ? -0.546 5.973 1.831 1 98.88 102 THR A CA 1
ATOM 801 C C . THR A 1 102 ? -0.992 4.547 2.146 1 98.88 102 THR A C 1
ATOM 803 O O . THR A 1 102 ? -1.51 4.281 3.232 1 98.88 102 THR A O 1
ATOM 806 N N . LEU A 1 103 ? -0.769 3.658 1.228 1 98.81 103 LEU A N 1
ATOM 807 C CA . LEU A 1 103 ? -1.226 2.281 1.38 1 98.81 103 LEU A CA 1
ATOM 808 C C . LEU A 1 103 ? -0.408 1.552 2.439 1 98.81 103 LEU A C 1
ATOM 810 O O . LEU A 1 103 ? -0.945 0.734 3.191 1 98.81 103 LEU A O 1
ATOM 814 N N . LEU A 1 104 ? 0.878 1.794 2.492 1 98.62 104 LEU A N 1
ATOM 815 C CA . LEU A 1 104 ? 1.703 1.233 3.557 1 98.62 104 LEU A CA 1
ATOM 816 C C . LEU A 1 104 ? 1.195 1.673 4.926 1 98.62 104 LEU A C 1
ATOM 818 O O . LEU A 1 104 ? 1.087 0.856 5.844 1 98.62 104 LEU A O 1
ATOM 822 N N . ALA A 1 105 ? 0.841 2.928 5.047 1 98.62 105 ALA A N 1
ATOM 823 C CA . ALA A 1 105 ? 0.311 3.461 6.301 1 98.62 105 ALA A CA 1
ATOM 824 C C . ALA A 1 105 ? -1.021 2.803 6.656 1 98.62 105 ALA A C 1
ATOM 826 O O . ALA A 1 105 ? -1.259 2.457 7.816 1 98.62 105 ALA A O 1
ATOM 827 N N . ALA A 1 106 ? -1.875 2.646 5.68 1 98.75 106 ALA A N 1
ATOM 828 C CA . ALA A 1 106 ? -3.17 2.01 5.906 1 98.75 106 ALA A CA 1
ATOM 829 C C . ALA A 1 106 ? -2.998 0.593 6.445 1 98.75 106 ALA A C 1
ATOM 831 O O . ALA A 1 106 ? -3.652 0.207 7.418 1 98.75 106 ALA A O 1
ATOM 832 N N . GLU A 1 107 ? -2.119 -0.12 5.82 1 98.12 107 GLU A N 1
ATOM 833 C CA . GLU A 1 107 ? -1.929 -1.503 6.242 1 98.12 107 GLU A CA 1
ATOM 834 C C . GLU A 1 107 ? -1.325 -1.573 7.645 1 98.12 107 GLU A C 1
ATOM 836 O O . GLU A 1 107 ? -1.659 -2.465 8.43 1 98.12 107 GLU A O 1
ATOM 841 N N . ASN A 1 108 ? -0.405 -0.677 7.941 1 97.38 108 ASN A N 1
ATOM 842 C CA . ASN A 1 108 ? 0.148 -0.64 9.297 1 97.38 108 ASN A CA 1
ATOM 843 C C . ASN A 1 108 ? -0.939 -0.406 10.336 1 97.38 108 ASN A C 1
ATOM 845 O O . ASN A 1 108 ? -0.928 -1.027 11.398 1 97.38 108 ASN A O 1
ATOM 849 N N . LEU A 1 109 ? -1.817 0.473 10.055 1 98.06 109 LEU A N 1
ATOM 850 C CA . LEU A 1 109 ? -2.938 0.722 10.953 1 98.06 109 LEU A CA 1
ATOM 851 C C . LEU A 1 109 ? -3.818 -0.517 11.078 1 98.06 109 LEU A C 1
ATOM 853 O O . LEU A 1 109 ? -4.227 -0.881 12.188 1 98.06 109 LEU A O 1
ATOM 857 N N . VAL A 1 110 ? -4.117 -1.177 9.992 1 97.88 110 VAL A N 1
ATOM 858 C CA . VAL A 1 110 ? -4.93 -2.389 9.977 1 97.88 110 VAL A CA 1
ATOM 859 C C . VAL A 1 110 ? -4.293 -3.449 10.867 1 97.88 110 VAL A C 1
ATOM 861 O O . VAL A 1 110 ? -4.961 -4.047 11.719 1 97.88 110 VAL A O 1
ATOM 864 N N . ASP A 1 111 ? -3 -3.635 10.703 1 96.25 111 ASP A N 1
ATOM 865 C CA . ASP A 1 111 ? -2.291 -4.645 11.484 1 96.25 111 ASP A CA 1
ATOM 866 C C . ASP A 1 111 ? -2.328 -4.309 12.977 1 96.25 111 ASP A C 1
ATOM 868 O O . ASP A 1 111 ? -2.547 -5.188 13.812 1 96.25 111 ASP A O 1
ATOM 872 N N . ALA A 1 112 ? -2.084 -3.07 13.297 1 96.12 112 ALA A N 1
ATOM 873 C CA . ALA A 1 112 ? -2.119 -2.637 14.688 1 96.12 112 ALA A CA 1
ATOM 874 C C . ALA A 1 112 ? -3.512 -2.824 15.289 1 96.12 112 ALA A C 1
ATOM 876 O O . ALA A 1 112 ? -3.646 -3.232 16.438 1 96.12 112 ALA A O 1
ATOM 877 N N . ALA A 1 113 ? -4.551 -2.514 14.523 1 97.19 113 ALA A N 1
ATOM 878 C CA . ALA A 1 113 ? -5.93 -2.68 14.977 1 97.19 113 ALA A CA 1
ATOM 879 C C . ALA A 1 113 ? -6.238 -4.145 15.273 1 97.19 113 ALA A C 1
ATOM 881 O O . ALA A 1 113 ? -6.77 -4.473 16.328 1 97.19 113 ALA A O 1
ATOM 882 N N . GLU A 1 114 ? -5.887 -4.973 14.359 1 95.5 114 GLU A N 1
ATOM 883 C CA . GLU A 1 114 ? -6.145 -6.398 14.539 1 95.5 114 GLU A CA 1
ATOM 884 C C . GLU A 1 114 ? -5.383 -6.957 15.734 1 95.5 114 GLU A C 1
ATOM 886 O O . GLU A 1 114 ? -5.879 -7.836 16.438 1 95.5 114 GLU A O 1
ATOM 891 N N . ASN A 1 115 ? -4.195 -6.461 15.906 1 93.38 115 ASN A N 1
ATOM 892 C CA . ASN A 1 115 ? -3.385 -6.879 17.047 1 93.38 115 ASN A CA 1
ATOM 893 C C . ASN A 1 115 ? -4.043 -6.496 18.375 1 93.38 115 ASN A C 1
ATOM 895 O O . ASN A 1 115 ? -3.703 -7.047 19.422 1 93.38 115 ASN A O 1
ATOM 899 N N . GLN A 1 116 ? -4.965 -5.605 18.359 1 93.56 116 GLN A N 1
ATOM 900 C CA . GLN A 1 116 ? -5.641 -5.148 19.578 1 93.56 116 GLN A CA 1
ATOM 901 C C . GLN A 1 116 ? -7.047 -5.73 19.672 1 93.56 116 GLN A C 1
ATOM 903 O O . GLN A 1 116 ? -7.848 -5.301 20.5 1 93.56 116 GLN A O 1
ATOM 908 N N . GLY A 1 117 ? -7.34 -6.605 18.781 1 94.19 117 GLY A N 1
ATOM 909 C CA . GLY A 1 117 ? -8.617 -7.301 18.844 1 94.19 117 GLY A CA 1
ATOM 910 C C . GLY A 1 117 ? -9.719 -6.578 18.078 1 94.19 117 GLY A C 1
ATOM 911 O O . GLY A 1 117 ? -10.883 -6.965 18.156 1 94.19 117 GLY A O 1
ATOM 912 N N . LEU A 1 118 ? -9.398 -5.539 17.375 1 97.44 118 LEU A N 1
ATOM 913 C CA . LEU A 1 118 ? -10.367 -4.832 16.547 1 97.44 118 LEU A CA 1
ATOM 914 C C . LEU A 1 118 ? -10.492 -5.484 15.18 1 97.44 118 LEU A C 1
ATOM 916 O O . LEU A 1 118 ? -9.617 -6.254 14.773 1 97.44 118 LEU A O 1
ATOM 920 N N . GLY A 1 119 ? -11.664 -5.305 14.5 1 97.25 119 GLY A N 1
ATOM 921 C CA . GLY A 1 119 ? -11.875 -5.684 13.109 1 97.25 119 GLY A CA 1
ATOM 922 C C . GLY A 1 119 ? -11.68 -4.531 12.141 1 97.25 119 GLY A C 1
ATOM 923 O O . GLY A 1 119 ? -11.727 -3.365 12.539 1 97.25 119 GLY A O 1
ATOM 924 N N . THR A 1 120 ? -11.438 -4.895 10.891 1 98.19 120 THR A N 1
ATOM 925 C CA . THR A 1 120 ? -11.219 -3.859 9.891 1 98.19 120 THR A CA 1
ATOM 926 C C . THR A 1 120 ? -11.758 -4.301 8.531 1 98.19 120 THR A C 1
ATOM 928 O O . THR A 1 120 ? -11.914 -5.5 8.281 1 98.19 120 THR A O 1
ATOM 931 N N . VAL A 1 121 ? -12.07 -3.357 7.719 1 98.31 121 VAL A N 1
ATOM 932 C CA . VAL A 1 121 ? -12.312 -3.555 6.297 1 98.31 121 VAL A CA 1
ATOM 933 C C . VAL A 1 121 ? -11.703 -2.402 5.5 1 98.31 121 VAL A C 1
ATOM 935 O O . VAL A 1 121 ? -11.812 -1.239 5.895 1 98.31 121 VAL A O 1
ATOM 938 N N . ILE A 1 122 ? -10.969 -2.764 4.457 1 98.62 122 ILE A N 1
ATOM 939 C CA . ILE A 1 122 ? -10.43 -1.771 3.535 1 98.62 122 ILE A CA 1
ATOM 940 C C . ILE A 1 122 ? -11.43 -1.514 2.41 1 98.62 122 ILE A C 1
ATOM 942 O O . ILE A 1 122 ? -11.961 -2.455 1.812 1 98.62 122 ILE A O 1
ATOM 946 N N . LEU A 1 123 ? -11.672 -0.234 2.133 1 98.44 123 LEU A N 1
ATOM 947 C CA . LEU A 1 123 ? -12.711 0.171 1.186 1 98.44 123 LEU A CA 1
ATOM 948 C C . LEU A 1 123 ? -12.086 0.798 -0.059 1 98.44 123 LEU A C 1
ATOM 950 O O . LEU A 1 123 ? -11.781 1.992 -0.07 1 98.44 123 LEU A O 1
ATOM 954 N N . GLY A 1 124 ? -11.93 -0.037 -1.102 1 97.31 124 GLY A N 1
ATOM 955 C CA . GLY A 1 124 ? -11.688 0.551 -2.408 1 97.31 124 GLY A CA 1
ATOM 956 C C . GLY A 1 124 ? -12.914 1.194 -3.016 1 97.31 124 GLY A C 1
ATOM 957 O O . GLY A 1 124 ? -12.812 2.029 -3.916 1 97.31 124 GLY A O 1
ATOM 958 N N . SER A 1 125 ? -14.039 0.922 -2.473 1 96.94 125 SER A N 1
ATOM 959 C CA . SER A 1 125 ? -15.328 1.319 -3.021 1 96.94 125 SER A CA 1
ATOM 960 C C . SER A 1 125 ? -15.547 2.824 -2.896 1 96.94 125 SER A C 1
ATOM 962 O O . SER A 1 125 ? -16.438 3.383 -3.529 1 96.94 125 SER A O 1
ATOM 964 N N . ILE A 1 126 ? -14.727 3.469 -2.119 1 97.5 126 ILE A N 1
ATOM 965 C CA . ILE A 1 126 ? -14.852 4.918 -2 1 97.5 126 ILE A CA 1
ATOM 966 C C . ILE A 1 126 ? -14.445 5.578 -3.316 1 97.5 126 ILE A C 1
ATOM 968 O O . ILE A 1 126 ? -14.703 6.766 -3.525 1 97.5 126 ILE A O 1
ATOM 972 N N . LEU A 1 127 ? -13.844 4.832 -4.211 1 97.31 127 LEU A N 1
ATOM 973 C CA . LEU A 1 127 ? -13.398 5.352 -5.5 1 97.31 127 LEU A CA 1
ATOM 974 C C . LEU A 1 127 ? -14.469 5.156 -6.562 1 97.31 127 LEU A C 1
ATOM 976 O O . LEU A 1 127 ? -14.242 5.449 -7.738 1 97.31 127 LEU A O 1
ATOM 980 N N . ASN A 1 128 ? -15.656 4.676 -6.184 1 97.12 128 ASN A N 1
ATOM 981 C CA . ASN A 1 128 ? -16.734 4.457 -7.148 1 97.12 128 ASN A CA 1
ATOM 982 C C . ASN A 1 128 ? -17.203 5.77 -7.762 1 97.12 128 ASN A C 1
ATOM 984 O O . ASN A 1 128 ? -17.844 5.773 -8.82 1 97.12 128 ASN A O 1
ATOM 988 N N . ASP A 1 129 ? -17.031 6.848 -7.148 1 97.12 129 ASP A N 1
ATOM 989 C CA . ASP A 1 129 ? -17.188 8.211 -7.641 1 97.12 129 ASP A CA 1
ATOM 990 C C . ASP A 1 129 ? -16.094 9.125 -7.094 1 97.12 129 ASP A C 1
ATOM 992 O O . ASP A 1 129 ? -16.359 9.945 -6.207 1 97.12 129 ASP A O 1
ATOM 996 N N . PRO A 1 130 ? -14.922 9.023 -7.645 1 97 130 PRO A N 1
ATOM 997 C CA . PRO A 1 130 ? -13.773 9.727 -7.074 1 97 130 PRO A CA 1
ATOM 998 C C . PRO A 1 130 ? -13.938 11.242 -7.094 1 97 130 PRO A C 1
ATOM 1000 O O . PRO A 1 130 ? -13.5 11.922 -6.16 1 97 130 PRO A O 1
ATOM 1003 N N . LYS A 1 131 ? -14.547 11.805 -8.102 1 97.69 131 LYS A N 1
ATOM 1004 C CA . LYS A 1 131 ? -14.727 13.258 -8.188 1 97.69 131 LYS A CA 1
ATOM 1005 C C . LYS A 1 131 ? -15.633 13.766 -7.07 1 97.69 131 LYS A C 1
ATOM 1007 O O . LYS A 1 131 ? -15.336 14.789 -6.445 1 97.69 131 LYS A O 1
ATOM 1012 N N . GLN A 1 132 ? -16.688 13.047 -6.859 1 98.19 132 GLN A N 1
ATOM 1013 C CA . GLN A 1 132 ? -17.578 13.438 -5.777 1 98.19 132 GLN A CA 1
ATOM 1014 C C . GLN A 1 132 ? -16.891 13.344 -4.422 1 98.19 132 GLN A C 1
ATOM 1016 O O . GLN A 1 132 ? -17.078 14.203 -3.564 1 98.19 132 GLN A O 1
ATOM 1021 N N . LEU A 1 133 ? -16.125 12.281 -4.176 1 98.62 133 LEU A N 1
ATOM 1022 C CA . LEU A 1 133 ? -15.422 12.125 -2.91 1 98.62 133 LEU A CA 1
ATOM 1023 C C . LEU A 1 133 ? -14.43 13.258 -2.701 1 98.62 133 LEU A C 1
ATOM 1025 O O . LEU A 1 133 ? -14.336 13.812 -1.604 1 98.62 133 LEU A O 1
ATOM 1029 N N . ILE A 1 134 ? -13.688 13.594 -3.758 1 98.75 134 ILE A N 1
ATOM 1030 C CA . ILE A 1 134 ? -12.727 14.688 -3.709 1 98.75 134 ILE A CA 1
ATOM 1031 C C . ILE A 1 134 ? -13.438 15.977 -3.293 1 98.75 134 ILE A C 1
ATOM 1033 O O . ILE A 1 134 ? -12.953 16.703 -2.428 1 98.75 134 ILE A O 1
ATOM 1037 N N . SER A 1 135 ? -14.586 16.203 -3.906 1 98.62 135 SER A N 1
ATOM 1038 C CA . SER A 1 135 ? -15.367 17.391 -3.592 1 98.62 135 SER A CA 1
ATOM 1039 C C . SER A 1 135 ? -15.867 17.359 -2.152 1 98.62 135 SER A C 1
ATOM 1041 O O . SER A 1 135 ? -15.727 18.344 -1.419 1 98.62 135 SER A O 1
ATOM 1043 N N . LEU A 1 136 ? -16.438 16.266 -1.698 1 98.81 136 LEU A N 1
ATOM 1044 C CA . LEU A 1 136 ? -16.984 16.125 -0.359 1 98.81 136 LEU A CA 1
ATOM 1045 C C . LEU A 1 136 ? -15.93 16.375 0.705 1 98.81 136 LEU A C 1
ATOM 1047 O O . LEU A 1 136 ? -16.219 16.969 1.747 1 98.81 136 LEU A O 1
ATOM 1051 N N . LEU A 1 137 ? -14.688 15.961 0.431 1 98.88 137 LEU A N 1
ATOM 1052 C CA . LEU A 1 137 ? -13.633 16 1.439 1 98.88 137 LEU A CA 1
ATOM 1053 C C . LEU A 1 137 ? -12.797 17.266 1.296 1 98.88 137 LEU A C 1
ATOM 1055 O O . LEU A 1 137 ? -11.852 17.484 2.062 1 98.88 137 LEU A O 1
ATOM 1059 N N . HIS A 1 138 ? -13.086 18.094 0.345 1 98.69 138 HIS A N 1
ATOM 1060 C CA . HIS A 1 138 ? -12.375 19.344 0.089 1 98.69 138 HIS A CA 1
ATOM 1061 C C . HIS A 1 138 ? -10.883 19.078 -0.131 1 98.69 138 HIS A C 1
ATOM 1063 O O . HIS A 1 138 ? -10.039 19.75 0.478 1 98.69 138 HIS A O 1
ATOM 1069 N N . LEU A 1 139 ? -10.625 18.125 -0.952 1 98.75 139 LEU A N 1
ATOM 1070 C CA . LEU A 1 139 ? -9.227 17.781 -1.215 1 98.75 139 LEU A CA 1
ATOM 1071 C C . LEU A 1 139 ? -8.578 18.797 -2.143 1 98.75 139 LEU A C 1
ATOM 1073 O O . LEU A 1 139 ? -9.078 19.047 -3.244 1 98.75 139 LEU A O 1
ATOM 1077 N N . PRO A 1 140 ? -7.488 19.406 -1.741 1 97.81 140 PRO A N 1
ATOM 1078 C CA . PRO A 1 140 ? -6.793 20.344 -2.631 1 97.81 140 PRO A CA 1
ATOM 1079 C C . PRO A 1 140 ? -6.051 19.641 -3.762 1 97.81 140 PRO A C 1
ATOM 1081 O O . PRO A 1 140 ? -5.949 18.406 -3.766 1 97.81 140 PRO A O 1
ATOM 1084 N N . ASN A 1 141 ? -5.543 20.469 -4.703 1 95.94 141 ASN A N 1
ATOM 1085 C CA . ASN A 1 141 ? -4.688 19.906 -5.75 1 95.94 141 ASN A CA 1
ATOM 1086 C C . ASN A 1 141 ? -3.512 19.141 -5.16 1 95.94 141 ASN A C 1
ATOM 1088 O O . ASN A 1 141 ? -3.027 19.469 -4.074 1 95.94 141 ASN A O 1
ATOM 1092 N N . LEU A 1 142 ? -3.111 18.031 -5.859 1 96.38 142 LEU A N 1
ATOM 1093 C CA . LEU A 1 142 ? -1.992 17.156 -5.5 1 96.38 142 LEU A CA 1
ATOM 1094 C C . LEU A 1 142 ? -2.322 16.328 -4.266 1 96.38 142 LEU A C 1
ATOM 1096 O O . LEU A 1 142 ? -1.438 16.016 -3.463 1 96.38 142 LEU A O 1
ATOM 1100 N N . THR A 1 143 ? -3.58 16.141 -4.059 1 98.25 143 THR A N 1
ATOM 1101 C CA . THR A 1 143 ? -4.09 15.109 -3.162 1 98.25 143 THR A CA 1
ATOM 1102 C C . THR A 1 143 ? -5.078 14.203 -3.887 1 98.25 143 THR A C 1
ATOM 1104 O O . THR A 1 143 ? -5.664 14.594 -4.898 1 98.25 143 THR A O 1
ATOM 1107 N N . PHE A 1 144 ? -5.203 12.969 -3.35 1 98.75 144 PHE A N 1
ATOM 1108 C CA . PHE A 1 144 ? -6.113 12 -3.953 1 98.75 144 PHE A CA 1
ATOM 1109 C C . PHE A 1 144 ? -6.469 10.898 -2.959 1 98.75 144 PHE A C 1
ATOM 1111 O O . PHE A 1 144 ? -5.586 10.312 -2.33 1 98.75 144 PHE A O 1
ATOM 1118 N N . PRO A 1 145 ? -7.82 10.656 -2.789 1 98.81 145 PRO A N 1
ATOM 1119 C CA . PRO A 1 145 ? -8.172 9.531 -1.92 1 98.81 145 PRO A CA 1
ATOM 1120 C C . PRO A 1 145 ? -7.711 8.188 -2.484 1 98.81 145 PRO A C 1
ATOM 1122 O O . PRO A 1 145 ? -7.828 7.945 -3.689 1 98.81 145 PRO A O 1
ATOM 1125 N N . ILE A 1 146 ? -7.191 7.336 -1.645 1 98.75 146 ILE A N 1
ATOM 1126 C CA . ILE A 1 146 ? -6.641 6.066 -2.1 1 98.75 146 ILE A CA 1
ATOM 1127 C C . ILE A 1 146 ? -7.52 4.918 -1.606 1 98.75 146 ILE A C 1
ATOM 1129 O O . ILE A 1 146 ? -7.859 4.012 -2.373 1 98.75 146 ILE A O 1
ATOM 1133 N N . CYS A 1 147 ? -7.895 4.887 -0.356 1 98.81 147 CYS A N 1
ATOM 1134 C CA . CYS A 1 147 ? -8.773 3.873 0.212 1 98.81 147 CYS A CA 1
ATOM 1135 C C . CYS A 1 147 ? -9.383 4.352 1.523 1 98.81 147 CYS A C 1
ATOM 1137 O O . CYS A 1 147 ? -8.93 5.344 2.1 1 98.81 147 CYS A O 1
ATOM 1139 N N . GLY A 1 148 ? -10.484 3.746 1.898 1 98.81 148 GLY A N 1
ATOM 1140 C CA . GLY A 1 148 ? -11.023 3.863 3.244 1 98.81 148 GLY A CA 1
ATOM 1141 C C . GLY A 1 148 ? -10.703 2.664 4.117 1 98.81 148 GLY A C 1
ATOM 1142 O O . GLY A 1 148 ? -10.398 1.583 3.611 1 98.81 148 GLY A O 1
ATOM 1143 N N . VAL A 1 149 ? -10.734 2.895 5.395 1 98.88 149 VAL A N 1
ATOM 1144 C CA . VAL A 1 149 ? -10.664 1.815 6.375 1 98.88 149 VAL A CA 1
ATOM 1145 C C . VAL A 1 149 ? -11.719 2.033 7.457 1 98.88 149 VAL A C 1
ATOM 1147 O O . VAL A 1 149 ? -11.828 3.129 8.008 1 98.88 149 VAL A O 1
ATOM 1150 N N . ILE A 1 150 ? -12.523 1.023 7.688 1 98.81 150 ILE A N 1
ATOM 1151 C CA . ILE A 1 150 ? -13.336 1.032 8.898 1 98.81 150 ILE A CA 1
ATOM 1152 C C . ILE A 1 150 ? -12.68 0.17 9.969 1 98.81 150 ILE A C 1
ATOM 1154 O O . ILE A 1 150 ? -12.219 -0.937 9.688 1 98.81 150 ILE A O 1
ATOM 1158 N N . VAL A 1 151 ? -12.609 0.719 11.133 1 98.62 151 VAL A N 1
ATOM 1159 C CA . VAL A 1 151 ? -12.094 0.012 12.297 1 98.62 151 VAL A CA 1
ATOM 1160 C C . VAL A 1 151 ? -13.156 -0.006 13.398 1 98.62 151 VAL A C 1
ATOM 1162 O O . VAL A 1 151 ? -13.781 1.019 13.688 1 98.62 151 VAL A O 1
ATOM 1165 N N . GLY A 1 152 ? -13.32 -1.138 14 1 98.5 152 GLY A N 1
ATOM 1166 C CA . GLY A 1 152 ? -14.289 -1.271 15.078 1 98.5 152 GLY A CA 1
ATOM 1167 C C . GLY A 1 152 ? -14.281 -2.648 15.719 1 98.5 152 GLY A C 1
ATOM 1168 O O . GLY A 1 152 ? -13.539 -3.533 15.289 1 98.5 152 GLY A O 1
ATOM 1169 N N . TYR A 1 153 ? -15.039 -2.77 16.797 1 98.44 153 TYR A N 1
ATOM 1170 C CA . TYR A 1 153 ? -15.188 -4.082 17.422 1 98.44 153 TYR A CA 1
ATOM 1171 C C . TYR A 1 153 ? -16.062 -4.992 16.547 1 98.44 153 TYR A C 1
ATOM 1173 O O . TYR A 1 153 ? -17.172 -4.625 16.172 1 98.44 153 TYR A O 1
ATOM 1181 N N . PRO A 1 154 ? -15.531 -6.133 16.234 1 97.56 154 PRO A N 1
ATOM 1182 C CA . PRO A 1 154 ? -16.266 -7.008 15.305 1 97.56 154 PRO A CA 1
ATOM 1183 C C . PRO A 1 154 ? -17.562 -7.547 15.898 1 97.56 154 PRO A C 1
ATOM 1185 O O . PRO A 1 154 ? -17.609 -7.859 17.094 1 97.56 154 PRO A O 1
ATOM 1188 N N . ASP A 1 155 ? -18.594 -7.609 15.102 1 97.44 155 ASP A N 1
ATOM 1189 C CA . ASP A 1 155 ? -19.844 -8.266 15.445 1 97.44 155 ASP A CA 1
ATOM 1190 C C . ASP A 1 155 ? -20.156 -9.406 14.469 1 97.44 155 ASP A C 1
ATOM 1192 O O . ASP A 1 155 ? -21.297 -9.57 14.031 1 97.44 155 ASP A O 1
ATOM 1196 N N . GLN A 1 156 ? -19.109 -10.039 13.922 1 95.12 156 GLN A N 1
ATOM 1197 C CA . GLN A 1 156 ? -19.156 -11.211 13.055 1 95.12 156 GLN A CA 1
ATOM 1198 C C . GLN A 1 156 ? -17.844 -12 13.141 1 95.12 156 GLN A C 1
ATOM 1200 O O . GLN A 1 156 ? -16.859 -11.523 13.719 1 95.12 156 GLN A O 1
ATOM 1205 N N . LYS A 1 157 ? -17.859 -13.219 12.703 1 92.62 157 LYS A N 1
ATOM 1206 C CA . LYS A 1 157 ? -16.688 -14.078 12.656 1 92.62 157 LYS A CA 1
ATOM 1207 C C . LYS A 1 157 ? -16.641 -14.891 11.367 1 92.62 157 LYS A C 1
ATOM 1209 O O . LYS A 1 157 ? -16.844 -16.109 11.391 1 92.62 157 LYS A O 1
ATOM 1214 N N . PRO A 1 158 ? -16.359 -14.133 10.289 1 92.56 158 PRO A N 1
ATOM 1215 C CA . PRO A 1 158 ? -16.312 -14.875 9.031 1 92.56 158 PRO A CA 1
ATOM 1216 C C . PRO A 1 158 ? -15.234 -15.953 9.023 1 92.56 158 PRO A C 1
ATOM 1218 O O . PRO A 1 158 ? -14.258 -15.859 9.773 1 92.56 158 PRO A O 1
ATOM 1221 N N . ASN A 1 159 ? -15.453 -16.984 8.188 1 91.19 159 ASN A N 1
ATOM 1222 C CA . ASN A 1 159 ? -14.445 -18.016 8 1 91.19 159 ASN A CA 1
ATOM 1223 C C . ASN A 1 159 ? -13.195 -17.469 7.316 1 91.19 159 ASN A C 1
ATOM 1225 O O . ASN A 1 159 ? -13.266 -16.484 6.574 1 91.19 159 ASN A O 1
ATOM 1229 N N . PHE A 1 160 ? -12.109 -18.109 7.586 1 91.5 160 PHE A N 1
ATOM 1230 C CA . PHE A 1 160 ? -10.883 -17.781 6.871 1 91.5 160 PHE A CA 1
ATOM 1231 C C . PHE A 1 160 ? -10.984 -18.188 5.406 1 91.5 160 PHE A C 1
ATOM 1233 O O . PHE A 1 160 ? -11.359 -19.312 5.094 1 91.5 160 PHE A O 1
ATOM 1240 N N . LYS A 1 161 ? -10.688 -17.234 4.574 1 93.06 161 LYS A N 1
ATOM 1241 C CA . LYS A 1 161 ? -10.664 -17.562 3.152 1 93.06 161 LYS A CA 1
ATOM 1242 C C . LYS A 1 161 ? -9.359 -18.25 2.766 1 93.06 161 LYS A C 1
ATOM 1244 O O . LYS A 1 161 ? -8.273 -17.797 3.135 1 93.06 161 LYS A O 1
ATOM 1249 N N . PRO A 1 162 ? -9.539 -19.328 1.985 1 95 162 PRO A N 1
ATOM 1250 C CA . PRO A 1 162 ? -8.312 -19.969 1.505 1 95 162 PRO A CA 1
ATOM 1251 C C . PRO A 1 162 ? -7.516 -19.078 0.554 1 95 162 PRO A C 1
ATOM 1253 O O . PRO A 1 162 ? -8.07 -18.141 -0.042 1 95 162 PRO A O 1
ATOM 1256 N N . ARG A 1 163 ? -6.234 -19.328 0.492 1 96.38 163 ARG A N 1
ATOM 1257 C CA . ARG A 1 163 ? -5.379 -18.578 -0.419 1 96.38 163 ARG A CA 1
ATOM 1258 C C . ARG A 1 163 ? -4.77 -19.5 -1.478 1 96.38 163 ARG A C 1
ATOM 1260 O O . ARG A 1 163 ? -4.562 -20.688 -1.232 1 96.38 163 ARG A O 1
ATOM 1267 N N . MET A 1 164 ? -4.535 -18.859 -2.635 1 96.25 164 MET A N 1
ATOM 1268 C CA . MET A 1 164 ? -3.932 -19.625 -3.729 1 96.25 164 MET A CA 1
ATOM 1269 C C . MET A 1 164 ? -2.584 -20.203 -3.312 1 96.25 164 MET A C 1
ATOM 1271 O O . MET A 1 164 ? -1.872 -19.609 -2.5 1 96.25 164 MET A O 1
ATOM 1275 N N . PRO A 1 165 ? -2.268 -21.359 -3.885 1 96.31 165 PRO A N 1
ATOM 1276 C CA . PRO A 1 165 ? -0.938 -21.891 -3.604 1 96.31 165 PRO A CA 1
ATOM 1277 C C . PRO A 1 165 ? 0.181 -20.906 -3.889 1 96.31 165 PRO A C 1
ATOM 1279 O O . PRO A 1 165 ? 0.112 -20.156 -4.867 1 96.31 165 PRO A O 1
ATOM 1282 N N . GLN A 1 166 ? 1.205 -20.969 -3.07 1 96.5 166 GLN A N 1
ATOM 1283 C CA . GLN A 1 166 ? 2.314 -20.031 -3.188 1 96.5 166 GLN A CA 1
ATOM 1284 C C . GLN A 1 166 ? 2.992 -20.141 -4.551 1 96.5 166 GLN A C 1
ATOM 1286 O O . GLN A 1 166 ? 3.484 -19.156 -5.094 1 96.5 166 GLN A O 1
ATOM 1291 N N . SER A 1 167 ? 2.967 -21.328 -5.121 1 96.62 167 SER A N 1
ATOM 1292 C CA . SER A 1 167 ? 3.613 -21.578 -6.406 1 96.62 167 SER A CA 1
ATOM 1293 C C . SER A 1 167 ? 2.963 -20.766 -7.52 1 96.62 167 SER A C 1
ATOM 1295 O O . SER A 1 167 ? 3.551 -20.594 -8.586 1 96.62 167 SER A O 1
ATOM 1297 N N . LEU A 1 168 ? 1.793 -20.266 -7.242 1 97.25 168 LEU A N 1
ATOM 1298 C CA . LEU A 1 168 ? 1.075 -19.5 -8.258 1 97.25 168 LEU A CA 1
ATOM 1299 C C . LEU A 1 168 ? 1.37 -18 -8.133 1 97.25 168 LEU A C 1
ATOM 1301 O O . LEU A 1 168 ? 0.981 -17.219 -8.992 1 97.25 168 LEU A O 1
ATOM 1305 N N . MET A 1 169 ? 2.146 -17.625 -7.039 1 98 169 MET A N 1
ATOM 1306 C CA . MET A 1 169 ? 2.277 -16.188 -6.867 1 98 169 MET A CA 1
ATOM 1307 C C . MET A 1 169 ? 3.666 -15.82 -6.348 1 98 169 MET A C 1
ATOM 1309 O O . MET A 1 169 ? 4.004 -14.641 -6.246 1 98 169 MET A O 1
ATOM 1313 N N . SER A 1 170 ? 4.492 -16.734 -6.008 1 98.38 170 SER A N 1
ATOM 1314 C CA . SER A 1 170 ? 5.867 -16.516 -5.562 1 98.38 170 SER A CA 1
ATOM 1315 C C . SER A 1 170 ? 6.859 -17.219 -6.48 1 98.38 170 SER A C 1
ATOM 1317 O O . SER A 1 170 ? 6.738 -18.422 -6.734 1 98.38 170 SER A O 1
ATOM 1319 N N . PHE A 1 171 ? 7.832 -16.5 -6.965 1 98.56 171 PHE A N 1
ATOM 1320 C CA . PHE A 1 171 ? 8.766 -17 -7.969 1 98.56 171 PHE A CA 1
ATOM 1321 C C . PHE A 1 171 ? 10.203 -16.672 -7.59 1 98.56 171 PHE A C 1
ATOM 1323 O O . PHE A 1 171 ? 10.445 -15.703 -6.859 1 98.56 171 PHE A O 1
ATOM 1330 N N . ASP A 1 172 ? 11.133 -17.484 -8.133 1 98.19 172 ASP A N 1
ATOM 1331 C CA . ASP A 1 172 ? 12.555 -17.188 -7.992 1 98.19 172 ASP A CA 1
ATOM 1332 C C . ASP A 1 172 ? 13.102 -16.516 -9.25 1 98.19 172 ASP A C 1
ATOM 1334 O O . ASP A 1 172 ? 12.961 -17.047 -10.359 1 98.19 172 ASP A O 1
ATOM 1338 N N . ASN A 1 173 ? 13.594 -15.328 -9.148 1 98.75 173 ASN A N 1
ATOM 1339 C CA . ASN A 1 173 ? 14.438 -14.594 -10.086 1 98.75 173 ASN A CA 1
ATOM 1340 C C . ASN A 1 173 ? 13.617 -13.984 -11.219 1 98.75 173 ASN A C 1
ATOM 1342 O O . ASN A 1 173 ? 13.828 -12.828 -11.594 1 98.75 173 ASN A O 1
ATOM 1346 N N . THR A 1 174 ? 12.695 -14.727 -11.805 1 98.62 174 THR A N 1
ATOM 1347 C CA . THR A 1 174 ? 11.859 -14.195 -12.875 1 98.62 174 THR A CA 1
ATOM 1348 C C . THR A 1 174 ? 10.406 -14.625 -12.688 1 98.62 174 THR A C 1
ATOM 1350 O O . THR A 1 174 ? 10.125 -15.586 -11.969 1 98.62 174 THR A O 1
ATOM 1353 N N . TYR A 1 175 ? 9.57 -13.852 -13.297 1 98.69 175 TYR A N 1
ATOM 1354 C CA . TYR A 1 175 ? 8.172 -14.273 -13.336 1 98.69 175 TYR A CA 1
ATOM 1355 C C . TYR A 1 175 ? 8.008 -15.531 -14.18 1 98.69 175 TYR A C 1
ATOM 1357 O O . TYR A 1 175 ? 8.5 -15.594 -15.312 1 98.69 175 TYR A O 1
ATOM 1365 N N . HIS A 1 176 ? 7.418 -16.484 -13.617 1 97.38 176 HIS A N 1
ATOM 1366 C CA . HIS A 1 176 ? 7.07 -17.688 -14.375 1 97.38 176 HIS A CA 1
ATOM 1367 C C . HIS A 1 176 ? 5.945 -18.453 -13.688 1 97.38 176 HIS A C 1
ATOM 1369 O O . HIS A 1 176 ? 6.035 -18.766 -12.5 1 97.38 176 HIS A O 1
ATOM 1375 N N . LEU A 1 177 ? 4.902 -18.75 -14.391 1 96.5 177 LEU A N 1
ATOM 1376 C CA . LEU A 1 177 ? 3.906 -19.672 -13.867 1 96.5 177 LEU A CA 1
ATOM 1377 C C . LEU A 1 177 ? 4.391 -21.125 -14 1 96.5 177 LEU A C 1
ATOM 1379 O O . LEU A 1 177 ? 5.109 -21.453 -14.945 1 96.5 177 LEU A O 1
ATOM 1383 N N . PRO A 1 178 ? 4.012 -21.906 -13.008 1 96.31 178 PRO A N 1
ATOM 1384 C CA . PRO A 1 178 ? 4.434 -23.297 -13.117 1 96.31 178 PRO A CA 1
ATOM 1385 C C . PRO A 1 178 ? 3.828 -24 -14.328 1 96.31 178 PRO A C 1
ATOM 1387 O O . PRO A 1 178 ? 2.738 -23.641 -14.773 1 96.31 178 PRO A O 1
ATOM 1390 N N . ASP A 1 179 ? 4.527 -25.016 -14.797 1 96.12 179 ASP A N 1
ATOM 1391 C CA . ASP A 1 179 ? 4.07 -25.781 -15.961 1 96.12 179 ASP A CA 1
ATOM 1392 C C . ASP A 1 179 ? 2.68 -26.359 -15.719 1 96.12 179 ASP A C 1
ATOM 1394 O O . ASP A 1 179 ? 1.896 -26.516 -16.656 1 96.12 179 ASP A O 1
ATOM 1398 N N . ASP A 1 180 ? 2.447 -26.656 -14.516 1 96.94 180 ASP A N 1
ATOM 1399 C CA . ASP A 1 180 ? 1.161 -27.266 -14.18 1 96.94 180 ASP A CA 1
ATOM 1400 C C . ASP A 1 180 ? 0.192 -26.219 -13.633 1 96.94 180 ASP A C 1
ATOM 1402 O O . ASP A 1 180 ? -0.621 -26.516 -12.75 1 96.94 180 ASP A O 1
ATOM 1406 N N . TRP A 1 181 ? 0.349 -25 -14.016 1 95.94 181 TRP A N 1
ATOM 1407 C CA . TRP A 1 181 ? -0.477 -23.875 -13.562 1 95.94 181 TRP A CA 1
ATOM 1408 C C . TRP A 1 181 ? -1.958 -24.234 -13.633 1 95.94 181 TRP A C 1
ATOM 1410 O O . TRP A 1 181 ? -2.689 -24.062 -12.656 1 95.94 181 TRP A O 1
ATOM 1420 N N . LYS A 1 182 ? -2.412 -24.812 -14.742 1 95.62 182 LYS A N 1
ATOM 1421 C CA . LYS A 1 182 ? -3.824 -25.141 -14.93 1 95.62 182 LYS A CA 1
ATOM 1422 C C . LYS A 1 182 ? -4.297 -26.156 -13.906 1 95.62 182 LYS A C 1
ATOM 1424 O O . LYS A 1 182 ? -5.402 -26.047 -13.367 1 95.62 182 LYS A O 1
ATOM 1429 N N . THR A 1 183 ? -3.479 -27.125 -13.695 1 97.75 183 THR A N 1
ATOM 1430 C CA . THR A 1 183 ? -3.816 -28.141 -12.703 1 97.75 183 THR A CA 1
ATOM 1431 C C . THR A 1 183 ? -3.9 -27.516 -11.305 1 97.75 183 THR A C 1
ATOM 1433 O O . THR A 1 183 ? -4.836 -27.797 -10.555 1 97.75 183 THR A O 1
ATOM 1436 N N . GLN A 1 184 ? -2.959 -26.734 -10.977 1 97.06 184 GLN A N 1
ATOM 1437 C CA . GLN A 1 184 ? -2.959 -26.094 -9.664 1 97.06 184 GLN A CA 1
ATOM 1438 C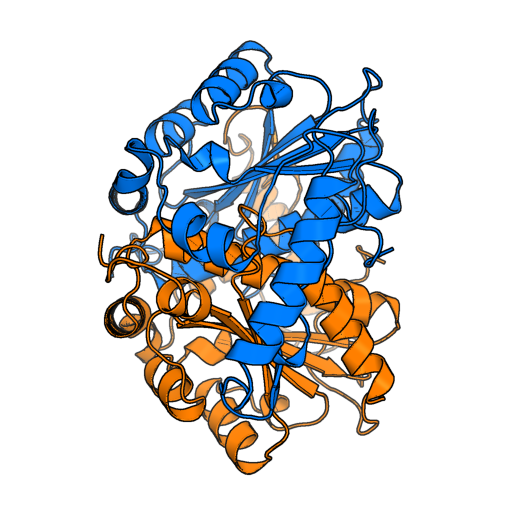 C . GLN A 1 184 ? -4.168 -25.172 -9.5 1 97.06 184 GLN A C 1
ATOM 1440 O O . GLN A 1 184 ? -4.762 -25.109 -8.422 1 97.06 184 GLN A O 1
ATOM 1445 N N . LEU A 1 185 ? -4.473 -24.453 -10.609 1 97.38 185 LEU A N 1
ATOM 1446 C CA . LEU A 1 185 ? -5.648 -23.594 -10.547 1 97.38 185 LEU A CA 1
ATOM 1447 C C . LEU A 1 185 ? -6.918 -24.422 -10.352 1 97.38 185 LEU A C 1
ATOM 1449 O O . LEU A 1 185 ? -7.797 -24.031 -9.578 1 97.38 185 LEU A O 1
ATOM 1453 N N . THR A 1 186 ? -7.02 -25.531 -11.07 1 97.94 186 THR A N 1
ATOM 1454 C CA . THR A 1 186 ? -8.172 -26.406 -10.938 1 97.94 186 THR A CA 1
ATOM 1455 C C . THR A 1 186 ? -8.281 -26.938 -9.508 1 97.94 186 THR A C 1
ATOM 1457 O O . THR A 1 186 ? -9.375 -26.984 -8.938 1 97.94 186 THR A O 1
ATOM 1460 N N . ASP A 1 187 ? -7.168 -27.344 -8.93 1 98.44 187 ASP A N 1
ATOM 1461 C CA . ASP A 1 187 ? -7.152 -27.812 -7.547 1 98.44 187 ASP A CA 1
ATOM 1462 C C . ASP A 1 187 ? -7.594 -26.703 -6.586 1 98.44 187 ASP A C 1
ATOM 1464 O O . ASP A 1 187 ? -8.359 -26.953 -5.656 1 98.44 187 ASP A O 1
ATOM 1468 N N . TYR A 1 188 ? -7.082 -25.562 -6.809 1 98.19 188 TYR A N 1
ATOM 1469 C CA . TYR A 1 188 ? -7.469 -24.438 -5.98 1 98.19 188 TYR A CA 1
ATOM 1470 C C . TYR A 1 188 ? -8.945 -24.094 -6.164 1 98.19 188 TYR A C 1
ATOM 1472 O O . TYR A 1 188 ? -9.625 -23.719 -5.211 1 98.19 188 TYR A O 1
ATOM 1480 N N . ASP A 1 189 ? -9.453 -24.234 -7.371 1 98.25 189 ASP A N 1
ATOM 1481 C CA . ASP A 1 189 ? -10.875 -24.047 -7.629 1 98.25 189 ASP A CA 1
ATOM 1482 C C . ASP A 1 189 ? -11.719 -24.984 -6.77 1 98.25 189 ASP A C 1
ATOM 1484 O O . ASP A 1 189 ? -12.766 -24.578 -6.246 1 98.25 189 ASP A O 1
ATOM 1488 N N . HIS A 1 190 ? -11.258 -26.172 -6.645 1 98.5 190 HIS A N 1
ATOM 1489 C CA . HIS A 1 190 ? -11.984 -27.125 -5.809 1 98.5 190 HIS A CA 1
ATOM 1490 C C . HIS A 1 190 ? -12.016 -26.656 -4.355 1 98.5 190 HIS A C 1
ATOM 1492 O O . HIS A 1 190 ? -13.039 -26.797 -3.678 1 98.5 190 HIS A O 1
ATOM 1498 N N . VAL A 1 191 ? -10.914 -26.141 -3.895 1 98.19 191 VAL A N 1
ATOM 1499 C CA . VAL A 1 191 ? -10.836 -25.625 -2.531 1 98.19 191 VAL A CA 1
ATOM 1500 C C . VAL A 1 191 ? -11.812 -24.469 -2.357 1 98.19 191 VAL A C 1
ATOM 1502 O O . VAL A 1 191 ? -12.547 -24.422 -1.373 1 98.19 191 VAL A O 1
ATOM 1505 N N . ILE A 1 192 ? -11.828 -23.562 -3.281 1 97.69 192 ILE A N 1
ATOM 1506 C CA . ILE A 1 192 ? -12.672 -22.375 -3.203 1 97.69 192 ILE A CA 1
ATOM 1507 C C . ILE A 1 192 ? -14.141 -22.781 -3.328 1 97.69 192 ILE A C 1
ATOM 1509 O O . ILE A 1 192 ? -15.008 -22.219 -2.648 1 97.69 192 ILE A O 1
ATOM 1513 N N . GLN A 1 193 ? -14.367 -23.688 -4.227 1 97.81 193 GLN A N 1
ATOM 1514 C CA . GLN A 1 193 ? -15.734 -24.188 -4.355 1 97.81 193 GLN A CA 1
ATOM 1515 C C . GLN A 1 193 ? -16.234 -24.75 -3.025 1 97.81 193 GLN A C 1
ATOM 1517 O O . GLN A 1 193 ? -17.375 -24.469 -2.627 1 97.81 193 GLN A O 1
ATOM 1522 N N . HIS A 1 194 ? -15.453 -25.547 -2.389 1 97.75 194 HIS A N 1
ATOM 1523 C CA . HIS A 1 194 ? -15.828 -26.109 -1.094 1 97.75 194 HIS A CA 1
ATOM 1524 C C . HIS A 1 194 ? -16.047 -25 -0.06 1 97.75 194 HIS A C 1
ATOM 1526 O O . HIS A 1 194 ? -17 -25.062 0.718 1 97.75 194 HIS A O 1
ATOM 1532 N N . TYR A 1 195 ? -15.164 -24.078 -0.017 1 96.88 195 TYR A N 1
ATOM 1533 C CA . TYR A 1 195 ? -15.273 -22.953 0.911 1 96.88 195 TYR A CA 1
ATOM 1534 C C . TYR A 1 195 ? -16.625 -22.25 0.771 1 96.88 195 TYR A C 1
ATOM 1536 O O . TYR A 1 195 ? -17.344 -22.094 1.756 1 96.88 195 TYR A O 1
ATOM 1544 N N . TYR A 1 196 ? -17 -21.859 -0.426 1 96.06 196 TYR A N 1
ATOM 1545 C CA . TYR A 1 196 ? -18.219 -21.094 -0.645 1 96.06 196 TYR A CA 1
ATOM 1546 C C . TYR A 1 196 ? -19.453 -21.969 -0.439 1 96.06 196 TYR A C 1
ATOM 1548 O O . TYR A 1 196 ? -20.516 -21.484 -0.061 1 96.06 196 TYR A O 1
ATOM 1556 N N . ALA A 1 197 ? -19.234 -23.25 -0.602 1 96.06 197 ALA A N 1
ATOM 1557 C CA . ALA A 1 197 ? -20.359 -24.172 -0.437 1 96.06 197 ALA A CA 1
ATOM 1558 C C . ALA A 1 197 ? -20.641 -24.438 1.04 1 96.06 197 ALA A C 1
ATOM 1560 O O . ALA A 1 197 ? -21.75 -24.797 1.412 1 96.06 197 ALA A O 1
ATOM 1561 N N . THR A 1 198 ? -19.656 -24.234 1.92 1 94.56 198 THR A N 1
ATOM 1562 C CA . THR A 1 198 ? -19.812 -24.719 3.287 1 94.56 198 THR A CA 1
ATOM 1563 C C . THR A 1 198 ? -19.688 -23.578 4.285 1 94.56 198 THR A C 1
ATOM 1565 O O . THR A 1 198 ? -19.859 -23.766 5.488 1 94.56 198 THR A O 1
ATOM 1568 N N . ARG A 1 199 ? -19.438 -22.391 3.76 1 91.19 199 ARG A N 1
ATOM 1569 C CA . ARG A 1 199 ? -19.25 -21.266 4.668 1 91.19 199 ARG A CA 1
ATOM 1570 C C . ARG A 1 199 ? -20.547 -20.891 5.355 1 91.19 199 ARG A C 1
ATOM 1572 O O . ARG A 1 199 ? -21.625 -21.328 4.938 1 91.19 199 ARG A O 1
ATOM 1579 N N . ASP A 1 200 ? -20.469 -20.141 6.406 1 88 200 ASP A N 1
ATOM 1580 C CA . ASP A 1 200 ? -21.594 -19.875 7.305 1 88 200 ASP A CA 1
ATOM 1581 C C . ASP A 1 200 ? -22.578 -18.891 6.68 1 88 200 ASP A C 1
ATOM 1583 O O . ASP A 1 200 ? -23.766 -18.938 6.973 1 88 200 ASP A O 1
ATOM 1587 N N . THR A 1 201 ? -22 -18 5.887 1 83.62 201 THR A N 1
ATOM 1588 C CA . THR A 1 201 ? -22.859 -16.953 5.336 1 83.62 201 THR A CA 1
ATOM 1589 C C . THR A 1 201 ? -22.672 -16.844 3.824 1 83.62 201 THR A C 1
ATOM 1591 O O . THR A 1 201 ? -21.578 -17.031 3.312 1 83.62 201 THR A O 1
ATOM 1594 N N . ASN A 1 202 ? -23.828 -16.594 3.139 1 86.31 202 ASN A N 1
ATOM 1595 C CA . ASN A 1 202 ? -23.797 -16.328 1.705 1 86.31 202 ASN A CA 1
ATOM 1596 C C . ASN A 1 202 ? -23.188 -17.5 0.932 1 86.31 202 ASN A C 1
ATOM 1598 O O . ASN A 1 202 ? -22.266 -17.312 0.14 1 86.31 202 ASN A O 1
ATOM 1602 N N . GLN A 1 203 ? -23.75 -18.703 1.295 1 89.69 203 GLN A N 1
ATOM 1603 C CA . GLN A 1 203 ? -23.312 -19.875 0.562 1 89.69 203 GLN A CA 1
ATOM 1604 C C . GLN A 1 203 ? -23.672 -19.766 -0.919 1 89.69 203 GLN A C 1
ATOM 1606 O O . GLN A 1 203 ? -24.75 -19.281 -1.272 1 89.69 203 GLN A O 1
ATOM 1611 N N . ARG A 1 204 ? -22.719 -20.125 -1.76 1 93.31 204 ARG A N 1
ATOM 1612 C CA . ARG A 1 204 ? -22.906 -20.094 -3.207 1 93.31 204 ARG A CA 1
ATOM 1613 C C . ARG A 1 204 ? -21.891 -20.984 -3.908 1 93.31 204 ARG A C 1
ATOM 1615 O O . ARG A 1 204 ? -20.938 -21.453 -3.279 1 93.31 204 ARG A O 1
ATOM 1622 N N . GLU A 1 205 ? -22.203 -21.25 -5.168 1 95.19 205 GLU A N 1
ATOM 1623 C CA . GLU A 1 205 ? -21.203 -21.891 -6.02 1 95.19 205 GLU A CA 1
ATOM 1624 C C . GLU A 1 205 ? -20.25 -20.859 -6.633 1 95.19 205 GLU A C 1
ATOM 1626 O O . GLU A 1 205 ? -20.703 -19.891 -7.242 1 95.19 205 GLU A O 1
ATOM 1631 N N . GLU A 1 206 ? -19.047 -21.094 -6.359 1 95.62 206 GLU A N 1
ATOM 1632 C CA . GLU A 1 206 ? -18.031 -20.172 -6.859 1 95.62 206 GLU A CA 1
ATOM 1633 C C . GLU A 1 206 ? -16.672 -20.844 -6.965 1 95.62 206 GLU A C 1
ATOM 1635 O O . GLU A 1 206 ? -16.375 -21.781 -6.211 1 95.62 206 GLU A O 1
ATOM 1640 N N . THR A 1 207 ? -15.914 -20.469 -7.988 1 96.62 207 THR A N 1
ATOM 1641 C CA . THR A 1 207 ? -14.523 -20.859 -8.109 1 96.62 207 THR A CA 1
ATOM 1642 C C . THR A 1 207 ? -13.609 -19.641 -8.219 1 96.62 207 THR A C 1
ATOM 1644 O O . THR A 1 207 ? -14.078 -18.547 -8.5 1 96.62 207 THR A O 1
ATOM 1647 N N . PHE A 1 208 ? -12.359 -19.828 -7.961 1 97 208 PHE A N 1
ATOM 1648 C CA . PHE A 1 208 ? -11.422 -18.719 -8.062 1 97 208 PHE A CA 1
ATOM 1649 C C . PHE A 1 208 ? -11.273 -18.266 -9.508 1 97 208 PHE A C 1
ATOM 1651 O O . PHE A 1 208 ? -11.234 -17.062 -9.781 1 97 208 PHE A O 1
ATOM 1658 N N . SER A 1 209 ? -11.18 -19.219 -10.422 1 95.12 209 SER A N 1
ATOM 1659 C CA . SER A 1 209 ? -11.055 -18.875 -11.836 1 95.12 209 SER A CA 1
ATOM 1660 C C . SER A 1 209 ? -12.242 -18.031 -12.297 1 95.12 209 SER A C 1
ATOM 1662 O O . SER A 1 209 ? -12.086 -17.125 -13.125 1 95.12 209 SER A O 1
ATOM 1664 N N . HIS A 1 210 ? -13.398 -18.359 -11.789 1 94 210 HIS A N 1
ATOM 1665 C CA . HIS A 1 210 ? -14.578 -17.578 -12.125 1 94 210 HIS A CA 1
ATOM 1666 C C . HIS A 1 210 ? -14.484 -16.172 -11.555 1 94 210 HIS A C 1
ATOM 1668 O O . HIS A 1 210 ? -14.875 -15.203 -12.219 1 94 210 HIS A O 1
ATOM 1674 N N . LEU A 1 211 ? -14.031 -16.047 -10.336 1 93.62 211 LEU A N 1
ATOM 1675 C CA . LEU A 1 211 ? -13.828 -14.734 -9.734 1 93.62 211 LEU A CA 1
ATOM 1676 C C . LEU A 1 211 ? -12.844 -13.914 -10.555 1 93.62 211 LEU A C 1
ATOM 1678 O O . LEU A 1 211 ? -13.062 -12.727 -10.805 1 93.62 211 LEU A O 1
ATOM 1682 N N . LEU A 1 212 ? -11.719 -14.547 -10.945 1 92.75 212 LEU A N 1
ATOM 1683 C CA . LEU A 1 212 ? -10.727 -13.867 -11.773 1 92.75 212 LEU A CA 1
ATOM 1684 C C . LEU A 1 212 ? -11.352 -13.367 -13.07 1 92.75 212 LEU A C 1
ATOM 1686 O O . LEU A 1 212 ? -11.156 -12.211 -13.453 1 92.75 212 LEU A O 1
ATOM 1690 N N . ALA A 1 213 ? -12.086 -14.141 -13.68 1 88.75 213 ALA A N 1
ATOM 1691 C CA . ALA A 1 213 ? -12.664 -13.836 -14.984 1 88.75 213 ALA A CA 1
ATOM 1692 C C . ALA A 1 213 ? -13.711 -12.727 -14.883 1 88.75 213 ALA A C 1
ATOM 1694 O O . ALA A 1 213 ? -13.742 -11.812 -15.711 1 88.75 213 ALA A O 1
ATOM 1695 N N . ASN A 1 214 ? -14.508 -12.789 -13.898 1 84.44 214 ASN A N 1
ATOM 1696 C CA . ASN A 1 214 ? -15.656 -11.883 -13.812 1 84.44 214 ASN A CA 1
ATOM 1697 C C . ASN A 1 214 ? -15.375 -10.703 -12.883 1 84.44 214 ASN A C 1
ATOM 1699 O O . ASN A 1 214 ? -15.781 -9.578 -13.164 1 84.44 214 ASN A O 1
ATOM 1703 N N . GLY A 1 215 ? -14.789 -10.984 -11.836 1 76.38 215 GLY A N 1
ATOM 1704 C CA . GLY A 1 215 ? -14.516 -9.961 -10.836 1 76.38 215 GLY A CA 1
ATOM 1705 C C . GLY A 1 215 ? -13.531 -8.906 -11.312 1 76.38 215 GLY A C 1
ATOM 1706 O O . GLY A 1 215 ? -13.734 -7.711 -11.078 1 76.38 215 GLY A O 1
ATOM 1707 N N . ALA A 1 216 ? -12.672 -9.383 -12.102 1 73 216 ALA A N 1
ATOM 1708 C CA . ALA A 1 216 ? -11.648 -8.461 -12.586 1 73 216 ALA A CA 1
ATOM 1709 C C . ALA A 1 216 ? -12.211 -7.512 -13.633 1 73 216 ALA A C 1
ATOM 1711 O O . ALA A 1 216 ? -11.758 -6.371 -13.758 1 73 216 ALA A O 1
ATOM 1712 N N . ALA A 1 217 ? -13.203 -7.945 -14.234 1 75.44 217 ALA A N 1
ATOM 1713 C CA . ALA A 1 217 ? -13.719 -7.172 -15.367 1 75.44 217 ALA A CA 1
ATOM 1714 C C . ALA A 1 217 ? -14.773 -6.172 -14.914 1 75.44 217 ALA A C 1
ATOM 1716 O O . ALA A 1 217 ? -15.023 -5.172 -15.586 1 75.44 217 ALA A O 1
ATOM 1717 N N . HIS A 1 218 ? -15.305 -6.406 -13.852 1 78.25 218 HIS A N 1
ATOM 1718 C CA . HIS A 1 218 ? -16.375 -5.523 -13.391 1 78.25 218 HIS A CA 1
ATOM 1719 C C . HIS A 1 218 ? -15.805 -4.203 -12.859 1 78.25 218 HIS A C 1
ATOM 1721 O O . HIS A 1 218 ? -14.859 -4.199 -12.078 1 78.25 218 HIS A O 1
ATOM 1727 N N . THR A 1 219 ? -16.344 -3.094 -13.422 1 82.19 219 THR A N 1
ATOM 1728 C CA . THR A 1 219 ? -15.969 -1.76 -12.969 1 82.19 219 THR A CA 1
ATOM 1729 C C . THR A 1 219 ? -17.188 -0.859 -12.859 1 82.19 219 THR A C 1
ATOM 1731 O O . THR A 1 219 ? -17.906 -0.653 -13.844 1 82.19 219 THR A O 1
ATOM 1734 N N . PRO A 1 220 ? -17.391 -0.375 -11.633 1 84.19 220 PRO A N 1
ATOM 1735 C CA . PRO A 1 220 ? -18.438 0.634 -11.547 1 84.19 220 PRO A CA 1
ATOM 1736 C C . PRO A 1 220 ? -18.266 1.769 -12.555 1 84.19 220 PRO A C 1
ATOM 1738 O O . PRO A 1 220 ? -17.125 2.156 -12.852 1 84.19 220 PRO A O 1
ATOM 1741 N N . LYS A 1 221 ? -19.344 2.27 -13.07 1 83.94 221 LYS A N 1
ATOM 1742 C CA . LYS A 1 221 ? -19.359 3.178 -14.211 1 83.94 221 LYS A CA 1
ATOM 1743 C C . LYS A 1 221 ? -18.469 4.387 -13.969 1 83.94 221 LYS A C 1
ATOM 1745 O O . LYS A 1 221 ? -17.578 4.676 -14.773 1 83.94 221 LYS A O 1
ATOM 1750 N N . LYS A 1 222 ? -18.578 5.039 -12.836 1 88.56 222 LYS A N 1
ATOM 1751 C CA . LYS A 1 222 ? -17.859 6.297 -12.617 1 88.56 222 LYS A CA 1
ATOM 1752 C C . LYS A 1 222 ? -16.391 6.043 -12.305 1 88.56 222 LYS A C 1
ATOM 1754 O O . LYS A 1 222 ? -15.586 6.969 -12.328 1 88.56 222 LYS A O 1
ATOM 1759 N N . ARG A 1 223 ? -16.062 4.801 -12.117 1 88.31 223 ARG A N 1
ATOM 1760 C CA . ARG A 1 223 ? -14.656 4.48 -11.898 1 88.31 223 ARG A CA 1
ATOM 1761 C C . ARG A 1 223 ? -13.852 4.633 -13.188 1 88.31 223 ARG A C 1
ATOM 1763 O O . ARG A 1 223 ? -12.625 4.727 -13.156 1 88.31 223 ARG A O 1
ATOM 1770 N N . SER A 1 224 ? -14.5 4.66 -14.234 1 84.94 224 SER A N 1
ATOM 1771 C CA . SER A 1 224 ? -13.836 4.902 -15.508 1 84.94 224 SER A CA 1
ATOM 1772 C C . SER A 1 224 ? -13.273 6.32 -15.578 1 84.94 224 SER A C 1
ATOM 1774 O O . SER A 1 224 ? -12.453 6.629 -16.453 1 84.94 224 SER A O 1
ATOM 1776 N N . GLU A 1 225 ? -13.688 7.133 -14.633 1 89.94 225 GLU A N 1
ATOM 1777 C CA . GLU A 1 225 ? -13.242 8.523 -14.617 1 89.94 225 GLU A CA 1
ATOM 1778 C C . GLU A 1 225 ? -12.047 8.711 -13.695 1 89.94 225 GLU A C 1
ATOM 1780 O O . GLU A 1 225 ? -11.625 9.844 -13.445 1 89.94 225 GLU A O 1
ATOM 1785 N N . LEU A 1 226 ? -11.492 7.668 -13.258 1 93.38 226 LEU A N 1
ATOM 1786 C CA . LEU A 1 226 ? -10.422 7.754 -12.273 1 93.38 226 LEU A CA 1
ATOM 1787 C C . LEU A 1 226 ? -9.219 8.492 -12.844 1 93.38 226 LEU A C 1
ATOM 1789 O O . LEU A 1 226 ? -8.633 9.344 -12.172 1 93.38 226 LEU A O 1
ATOM 1793 N N . LEU A 1 227 ? -8.875 8.164 -14.07 1 92.44 227 LEU A N 1
ATOM 1794 C CA . LEU A 1 227 ? -7.742 8.852 -14.68 1 92.44 227 LEU A CA 1
ATOM 1795 C C . LEU A 1 227 ? -8.023 10.344 -14.836 1 92.44 227 LEU A C 1
ATOM 1797 O O . LEU A 1 227 ? -7.16 11.172 -14.555 1 92.44 227 LEU A O 1
ATOM 1801 N N . ASP A 1 228 ? -9.195 10.688 -15.25 1 94.31 228 ASP A N 1
ATOM 1802 C CA . ASP A 1 228 ? -9.602 12.086 -15.367 1 94.31 228 ASP A CA 1
ATOM 1803 C C . ASP A 1 228 ? -9.547 12.781 -14.008 1 94.31 228 ASP A C 1
ATOM 1805 O O . ASP A 1 228 ? -9.094 13.93 -13.914 1 94.31 228 ASP A O 1
ATOM 1809 N N . ALA A 1 229 ? -10.07 12.133 -13 1 95.5 229 ALA A N 1
ATOM 1810 C CA . ALA A 1 229 ? -10.047 12.695 -11.656 1 95.5 229 ALA A CA 1
ATOM 1811 C C . ALA A 1 229 ? -8.617 12.945 -11.195 1 95.5 229 ALA A C 1
ATOM 1813 O O . ALA A 1 229 ? -8.328 13.969 -10.555 1 95.5 229 ALA A O 1
ATOM 1814 N N . LEU A 1 230 ? -7.699 12.016 -11.5 1 95.06 230 LEU A N 1
ATOM 1815 C CA . LEU A 1 230 ? -6.289 12.188 -11.172 1 95.06 230 LEU A CA 1
ATOM 1816 C C . LEU A 1 230 ? -5.715 13.414 -11.883 1 95.06 230 LEU A C 1
ATOM 1818 O O . LEU A 1 230 ? -5.027 14.227 -11.266 1 95.06 230 LEU A O 1
ATOM 1822 N N . HIS A 1 231 ? -6.055 13.57 -13.125 1 94.75 231 HIS A N 1
ATOM 1823 C CA . HIS A 1 231 ? -5.594 14.727 -13.875 1 94.75 231 HIS A CA 1
ATOM 1824 C C . HIS A 1 231 ? -6.125 16.031 -13.273 1 94.75 231 HIS A C 1
ATOM 1826 O O . HIS A 1 231 ? -5.387 17 -13.133 1 94.75 231 HIS A O 1
ATOM 1832 N N . GLN A 1 232 ? -7.324 16 -12.914 1 95.25 232 GLN A N 1
ATOM 1833 C CA . GLN A 1 232 ? -7.945 17.188 -12.328 1 95.25 232 GLN A CA 1
ATOM 1834 C C . GLN A 1 232 ? -7.266 17.578 -11.016 1 95.25 232 GLN A C 1
ATOM 1836 O O . GLN A 1 232 ? -7.152 18.766 -10.695 1 95.25 232 GLN A O 1
ATOM 1841 N N . GLN A 1 233 ? -6.797 16.594 -10.328 1 95.88 233 GLN A N 1
ATOM 1842 C CA . GLN A 1 233 ? -6.117 16.828 -9.062 1 95.88 233 GLN A CA 1
ATOM 1843 C C . GLN A 1 233 ? -4.637 17.125 -9.281 1 95.88 233 GLN A C 1
ATOM 1845 O O . GLN A 1 233 ? -3.881 17.281 -8.312 1 95.88 233 GLN A O 1
ATOM 1850 N N . GLY A 1 234 ? -4.191 17.156 -10.492 1 93.5 234 GLY A N 1
ATOM 1851 C CA . GLY A 1 234 ? -2.834 17.578 -10.797 1 93.5 234 GLY A CA 1
ATOM 1852 C C . GLY A 1 234 ? -1.846 16.438 -10.828 1 93.5 234 GLY A C 1
ATOM 1853 O O . GLY A 1 234 ? -0.633 16.656 -10.797 1 93.5 234 GLY A O 1
ATOM 1854 N N . PHE A 1 235 ? -2.314 15.172 -10.867 1 92.06 235 PHE A N 1
ATOM 1855 C CA . PHE A 1 235 ? -1.445 14 -10.914 1 92.06 235 PHE A CA 1
ATOM 1856 C C . PHE A 1 235 ? -1.423 13.406 -12.312 1 92.06 235 PHE A C 1
ATOM 1858 O O . PHE A 1 235 ? -2.332 13.641 -13.109 1 92.06 235 PHE A O 1
ATOM 1865 N N . CYS A 1 236 ? -0.307 12.57 -12.578 1 89.5 236 CYS A N 1
ATOM 1866 C CA . CYS A 1 236 ? -0.165 11.719 -13.75 1 89.5 236 CYS A CA 1
ATOM 1867 C C . CYS A 1 236 ? -0.265 12.539 -15.031 1 89.5 236 CYS A C 1
ATOM 1869 O O . CYS A 1 236 ? -0.922 12.125 -15.992 1 89.5 236 CYS A O 1
ATOM 1871 N N . LEU A 1 237 ? 0.311 13.719 -15.016 1 80.25 237 LEU A N 1
ATOM 1872 C CA . LEU A 1 237 ? 0.316 14.586 -16.188 1 80.25 237 LEU A CA 1
ATOM 1873 C C . LEU A 1 237 ? 1.439 14.195 -17.141 1 80.25 237 LEU A C 1
ATOM 1875 O O . LEU A 1 237 ? 1.419 14.57 -18.328 1 80.25 237 LEU A O 1
ATOM 1879 N N . LYS A 1 238 ? 2.393 13.453 -16.625 1 79.94 238 LYS A N 1
ATOM 1880 C CA . LYS A 1 238 ? 3.516 12.938 -17.406 1 79.94 238 LYS A CA 1
ATOM 1881 C C . LYS A 1 238 ? 4.043 11.633 -16.797 1 79.94 238 LYS A C 1
ATOM 1883 O O . LYS A 1 238 ? 3.775 11.328 -15.641 1 79.94 238 LYS A O 1
ATOM 1888 N N . MET B 1 1 ? 5.746 -2.646 18.859 1 65.69 1 MET B N 1
ATOM 1889 C CA . MET B 1 1 ? 6.148 -3.232 17.594 1 65.69 1 MET B CA 1
ATOM 1890 C C . MET B 1 1 ? 5.996 -2.225 16.453 1 65.69 1 MET B C 1
ATOM 1892 O O . MET B 1 1 ? 6.961 -1.935 15.742 1 65.69 1 MET B O 1
ATOM 1896 N N . PHE B 1 2 ? 4.941 -1.531 16.406 1 75.5 2 PHE B N 1
ATOM 1897 C CA . PHE B 1 2 ? 4.637 -0.701 15.25 1 75.5 2 PHE B CA 1
ATOM 1898 C C . PHE B 1 2 ? 5.297 0.667 15.375 1 75.5 2 PHE B C 1
ATOM 1900 O O . PHE B 1 2 ? 5.582 1.318 14.375 1 75.5 2 PHE B O 1
ATOM 1907 N N . LEU B 1 3 ? 5.727 0.988 16.578 1 79.56 3 LEU B N 1
ATOM 1908 C CA . LEU B 1 3 ? 6.285 2.322 16.781 1 79.56 3 LEU B CA 1
ATOM 1909 C C . LEU B 1 3 ? 7.812 2.279 16.766 1 79.56 3 LEU B C 1
ATOM 1911 O O . LEU B 1 3 ? 8.469 3.324 16.781 1 79.56 3 LEU B O 1
ATOM 1915 N N . ASP B 1 4 ? 8.398 1.073 16.625 1 80.81 4 ASP B N 1
ATOM 1916 C CA . ASP B 1 4 ? 9.844 0.915 16.656 1 80.81 4 ASP B CA 1
ATOM 1917 C C . ASP B 1 4 ? 10.406 0.698 15.25 1 80.81 4 ASP B C 1
ATOM 1919 O O . ASP B 1 4 ? 11.547 0.272 15.086 1 80.81 4 ASP B O 1
ATOM 1923 N N . HIS B 1 5 ? 9.625 1.037 14.367 1 86.31 5 HIS B N 1
ATOM 1924 C CA . HIS B 1 5 ? 10.062 0.833 12.992 1 86.31 5 HIS B CA 1
ATOM 1925 C C . HIS B 1 5 ? 11.25 1.73 12.656 1 86.31 5 HIS B C 1
ATOM 1927 O O . HIS B 1 5 ? 11.273 2.902 13.039 1 86.31 5 HIS B O 1
ATOM 1933 N N . ARG B 1 6 ? 12.25 1.161 12.055 1 90.5 6 ARG B N 1
ATOM 1934 C CA . ARG B 1 6 ? 13.359 1.863 11.422 1 90.5 6 ARG B CA 1
ATOM 1935 C C . ARG B 1 6 ? 13.789 1.169 10.133 1 90.5 6 ARG B C 1
ATOM 1937 O O . ARG B 1 6 ? 13.797 -0.062 10.055 1 90.5 6 ARG B O 1
ATOM 1944 N N . THR B 1 7 ? 14.133 1.969 9.172 1 94.44 7 THR B N 1
ATOM 1945 C CA . THR B 1 7 ? 14.68 1.414 7.934 1 94.44 7 THR B CA 1
ATOM 1946 C C . THR B 1 7 ? 16.094 0.902 8.148 1 94.44 7 THR B C 1
ATOM 1948 O O . THR B 1 7 ? 16.922 1.58 8.766 1 94.44 7 THR B O 1
ATOM 1951 N N . ILE B 1 8 ? 16.344 -0.309 7.758 1 96.12 8 ILE B N 1
ATOM 1952 C CA . ILE B 1 8 ? 17.656 -0.946 7.844 1 96.12 8 ILE B CA 1
ATOM 1953 C C . ILE B 1 8 ? 18.25 -1.092 6.445 1 96.12 8 ILE B C 1
ATOM 1955 O O . ILE B 1 8 ? 17.625 -1.681 5.555 1 96.12 8 ILE B O 1
ATOM 1959 N N . ARG B 1 9 ? 19.516 -0.613 6.262 1 96.12 9 ARG B N 1
ATOM 1960 C CA . ARG B 1 9 ? 20.156 -0.672 4.945 1 96.12 9 ARG B CA 1
ATOM 1961 C C . ARG B 1 9 ? 21.5 -1.391 5.016 1 96.12 9 ARG B C 1
ATOM 1963 O O . ARG B 1 9 ? 22.219 -1.468 4.02 1 96.12 9 ARG B O 1
ATOM 1970 N N . LYS B 1 10 ? 21.797 -1.795 6.184 1 97.06 10 LYS B N 1
ATOM 1971 C CA . LYS B 1 10 ? 22.953 -2.662 6.402 1 97.06 10 LYS B CA 1
ATOM 1972 C C . LYS B 1 10 ? 22.547 -3.955 7.102 1 97.06 10 LYS B C 1
ATOM 1974 O O . LYS B 1 10 ? 22 -3.924 8.211 1 97.06 10 LYS B O 1
ATOM 1979 N N . PHE B 1 11 ? 22.859 -5.059 6.504 1 98 11 PHE B N 1
ATOM 1980 C CA . PHE B 1 11 ? 22.453 -6.367 7.004 1 98 11 PHE B CA 1
ATOM 1981 C C . PHE B 1 11 ? 23.656 -7.242 7.305 1 98 11 PHE B C 1
ATOM 1983 O O . PHE B 1 11 ? 24.688 -7.148 6.625 1 98 11 PHE B O 1
ATOM 1990 N N . SER B 1 12 ? 23.547 -8.062 8.312 1 97.88 12 SER B N 1
ATOM 1991 C CA . SER B 1 12 ? 24.609 -9.016 8.625 1 97.88 12 SER B CA 1
ATOM 1992 C C . SER B 1 12 ? 24.734 -10.086 7.551 1 97.88 12 SER B C 1
ATOM 1994 O O . SER B 1 12 ? 23.891 -10.18 6.656 1 97.88 12 SER B O 1
ATOM 1996 N N . THR B 1 13 ? 25.703 -10.883 7.668 1 97.31 13 THR B N 1
ATOM 1997 C CA . THR B 1 13 ? 25.938 -11.953 6.699 1 97.31 13 THR B CA 1
ATOM 1998 C C . THR B 1 13 ? 25.031 -13.148 6.984 1 97.31 13 THR B C 1
ATOM 2000 O O . THR B 1 13 ? 24.906 -14.047 6.152 1 97.31 13 THR B O 1
ATOM 2003 N N . GLN B 1 14 ? 24.438 -13.156 8.133 1 96.69 14 GLN B N 1
ATOM 2004 C CA . GLN B 1 14 ? 23.531 -14.25 8.461 1 96.69 14 GLN B CA 1
ATOM 2005 C C . GLN B 1 14 ? 22.328 -14.258 7.531 1 96.69 14 GLN B C 1
ATOM 2007 O O . GLN B 1 14 ? 21.594 -13.273 7.441 1 96.69 14 GLN B O 1
ATOM 2012 N N . GLN B 1 15 ? 22.125 -15.344 6.926 1 95.31 15 GLN B N 1
ATOM 2013 C CA . GLN B 1 15 ? 21 -15.477 6.004 1 95.31 15 GLN B CA 1
ATOM 2014 C C . GLN B 1 15 ? 19.703 -15.719 6.758 1 95.31 15 GLN B C 1
ATOM 2016 O O . GLN B 1 15 ? 19.703 -16.344 7.816 1 95.31 15 GLN B O 1
ATOM 2021 N N . VAL B 1 16 ? 18.672 -15.203 6.227 1 97.56 16 VAL B N 1
ATOM 2022 C CA . VAL B 1 16 ? 17.359 -15.531 6.77 1 97.56 16 VAL B CA 1
ATOM 2023 C C . VAL B 1 16 ? 17.031 -17 6.504 1 97.56 16 VAL B C 1
ATOM 2025 O O . VAL B 1 16 ? 17.172 -17.484 5.379 1 97.56 16 VAL B O 1
ATOM 2028 N N . ASP B 1 17 ? 16.578 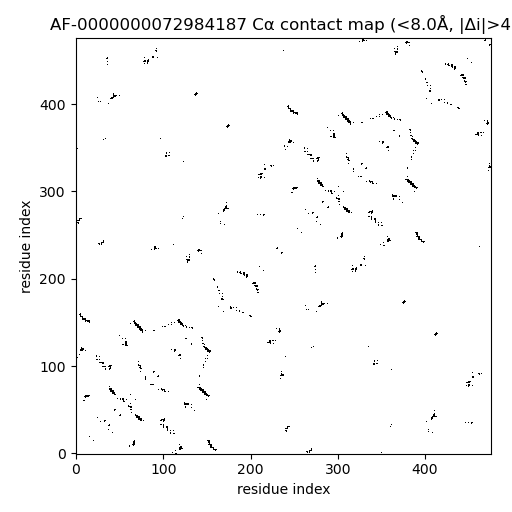-17.688 7.492 1 96.5 17 ASP B N 1
ATOM 2029 C CA . ASP B 1 17 ? 16.156 -19.078 7.352 1 96.5 17 ASP B CA 1
ATOM 2030 C C . ASP B 1 17 ? 15.094 -19.219 6.27 1 96.5 17 ASP B C 1
ATOM 2032 O O . ASP B 1 17 ? 14.109 -18.469 6.258 1 96.5 17 ASP B O 1
ATOM 2036 N N . PRO B 1 18 ? 15.336 -20.172 5.367 1 96.81 18 PRO B N 1
ATOM 2037 C CA . PRO B 1 18 ? 14.344 -20.359 4.301 1 96.81 18 PRO B CA 1
ATOM 2038 C C . PRO B 1 18 ? 12.93 -20.594 4.84 1 96.81 18 PRO B C 1
ATOM 2040 O O . PRO B 1 18 ? 11.953 -20.156 4.23 1 96.81 18 PRO B O 1
ATOM 2043 N N . GLN B 1 19 ? 12.812 -21.297 5.898 1 97.44 19 GLN B N 1
ATOM 2044 C CA . GLN B 1 19 ? 11.5 -21.516 6.496 1 97.44 19 GLN B CA 1
ATOM 2045 C C . GLN B 1 19 ? 10.891 -20.203 6.984 1 97.44 19 GLN B C 1
ATOM 2047 O O . GLN B 1 19 ? 9.68 -19.984 6.855 1 97.44 19 GLN B O 1
ATOM 2052 N N . CYS B 1 20 ? 11.742 -19.391 7.574 1 97.62 20 CYS B N 1
ATOM 2053 C CA . CYS B 1 20 ? 11.297 -18.078 8.008 1 97.62 20 CYS B CA 1
ATOM 2054 C C . CYS B 1 20 ? 10.844 -17.234 6.816 1 97.62 20 CYS B C 1
ATOM 2056 O O . CYS B 1 20 ? 9.773 -16.625 6.852 1 97.62 20 CYS B O 1
ATOM 2058 N N . LEU B 1 21 ? 11.633 -17.219 5.758 1 97.88 21 LEU B N 1
ATOM 2059 C CA . LEU B 1 21 ? 11.273 -16.469 4.566 1 97.88 21 LEU B CA 1
ATOM 2060 C C . LEU B 1 21 ? 9.953 -16.953 3.988 1 97.88 21 LEU B C 1
ATOM 2062 O O . LEU B 1 21 ? 9.109 -16.141 3.596 1 97.88 21 LEU B O 1
ATOM 2066 N N . ASN B 1 22 ? 9.805 -18.219 4 1 97.56 22 ASN B N 1
ATOM 2067 C CA . ASN B 1 22 ? 8.555 -18.797 3.51 1 97.56 22 ASN B CA 1
ATOM 2068 C C . ASN B 1 22 ? 7.367 -18.359 4.352 1 97.56 22 ASN B C 1
ATOM 2070 O O . ASN B 1 22 ? 6.285 -18.094 3.818 1 97.56 22 ASN B O 1
ATOM 2074 N N . ARG B 1 23 ? 7.496 -18.297 5.613 1 96.88 23 ARG B N 1
ATOM 2075 C CA . ARG B 1 23 ? 6.441 -17.828 6.5 1 96.88 23 ARG B CA 1
ATOM 2076 C C . ARG B 1 23 ? 6.113 -16.359 6.23 1 96.88 23 ARG B C 1
ATOM 2078 O O . ARG B 1 23 ? 4.945 -15.961 6.254 1 96.88 23 ARG B O 1
ATOM 2085 N N . LEU B 1 24 ? 7.145 -15.555 5.996 1 98 24 LEU B N 1
ATOM 2086 C CA . LEU B 1 24 ? 6.922 -14.148 5.68 1 98 24 LEU B CA 1
ATOM 2087 C C . LEU B 1 24 ? 6.125 -14.008 4.387 1 98 24 LEU B C 1
ATOM 2089 O O . LEU B 1 24 ? 5.215 -13.18 4.301 1 98 24 LEU B O 1
ATOM 2093 N N . ILE B 1 25 ? 6.449 -14.812 3.416 1 98.25 25 ILE B N 1
ATOM 2094 C CA . ILE B 1 25 ? 5.727 -14.797 2.148 1 98.25 25 ILE B CA 1
ATOM 2095 C C . ILE B 1 25 ? 4.289 -15.266 2.367 1 98.25 25 ILE B C 1
ATOM 2097 O O . ILE B 1 25 ? 3.355 -14.727 1.77 1 98.25 25 ILE B O 1
ATOM 2101 N N . THR B 1 26 ? 4.105 -16.234 3.248 1 97.44 26 THR B N 1
ATOM 2102 C CA . THR B 1 26 ? 2.768 -16.703 3.594 1 97.44 26 THR B CA 1
ATOM 2103 C C . THR B 1 26 ? 1.953 -15.578 4.223 1 97.44 26 THR B C 1
ATOM 2105 O O . THR B 1 26 ? 0.762 -15.43 3.941 1 97.44 26 THR B O 1
ATOM 2108 N N . VAL B 1 27 ? 2.576 -14.812 5.051 1 96.94 27 VAL B N 1
ATOM 2109 C CA . VAL B 1 27 ? 1.906 -13.672 5.664 1 96.94 27 VAL B CA 1
ATOM 2110 C C . VAL B 1 27 ? 1.452 -12.695 4.582 1 96.94 27 VAL B C 1
ATOM 2112 O O . VAL B 1 27 ? 0.31 -12.234 4.594 1 96.94 27 VAL B O 1
ATOM 2115 N N . ALA B 1 28 ? 2.32 -12.359 3.623 1 97.81 28 ALA B N 1
ATOM 2116 C CA . ALA B 1 28 ? 1.949 -11.5 2.5 1 97.81 28 ALA B CA 1
ATOM 2117 C C . ALA B 1 28 ? 0.772 -12.094 1.727 1 97.81 28 ALA B C 1
ATOM 2119 O O . ALA B 1 28 ? -0.163 -11.375 1.367 1 97.81 28 ALA B O 1
ATOM 2120 N N . GLN B 1 29 ? 0.808 -13.367 1.539 1 96.5 29 GLN B N 1
ATOM 2121 C CA . GLN B 1 29 ? -0.206 -14.086 0.778 1 96.5 29 GLN B CA 1
ATOM 2122 C C . GLN B 1 29 ? -1.581 -13.945 1.425 1 96.5 29 GLN B C 1
ATOM 2124 O O . GLN B 1 29 ? -2.602 -13.945 0.732 1 96.5 29 GLN B O 1
ATOM 2129 N N . HIS B 1 30 ? -1.633 -13.758 2.701 1 95.56 30 HIS B N 1
ATOM 2130 C CA . HIS B 1 30 ? -2.891 -13.742 3.439 1 95.56 30 HIS B CA 1
ATOM 2131 C C . HIS B 1 30 ? -3.402 -12.32 3.637 1 95.56 30 HIS B C 1
ATOM 2133 O O . HIS B 1 30 ? -4.367 -12.102 4.371 1 95.56 30 HIS B O 1
ATOM 2139 N N . THR B 1 31 ? -2.803 -11.391 2.979 1 96.38 31 THR B N 1
ATOM 2140 C CA . THR B 1 31 ? -3.252 -10.008 3.023 1 96.38 31 THR B CA 1
ATOM 2141 C C . THR B 1 31 ? -4.609 -9.859 2.344 1 96.38 31 THR B C 1
ATOM 2143 O O . THR B 1 31 ? -4.922 -10.586 1.397 1 96.38 31 THR B O 1
ATOM 2146 N N . ALA B 1 32 ? -5.469 -8.93 2.891 1 96.19 32 ALA B N 1
ATOM 2147 C CA . ALA B 1 32 ? -6.719 -8.594 2.213 1 96.19 32 ALA B CA 1
ATOM 2148 C C . ALA B 1 32 ? -6.457 -8.102 0.794 1 96.19 32 ALA B C 1
ATOM 2150 O O . ALA B 1 32 ? -5.512 -7.34 0.558 1 96.19 32 ALA B O 1
ATOM 2151 N N . THR B 1 33 ? -7.281 -8.555 -0.155 1 96.62 33 THR B N 1
ATOM 2152 C CA . THR B 1 33 ? -7.176 -8.102 -1.536 1 96.62 33 THR B CA 1
ATOM 2153 C C . THR B 1 33 ? -8.539 -7.676 -2.072 1 96.62 33 THR B C 1
ATOM 2155 O O . THR B 1 33 ? -9.57 -8.156 -1.602 1 96.62 33 THR B O 1
ATOM 2158 N N . SER B 1 34 ? -8.477 -6.742 -2.996 1 95.75 34 SER B N 1
ATOM 2159 C CA . SER B 1 34 ? -9.695 -6.309 -3.672 1 95.75 34 SER B CA 1
ATOM 2160 C C . SER B 1 34 ? -10.406 -7.484 -4.332 1 95.75 34 SER B C 1
ATOM 2162 O O . SER B 1 34 ? -9.805 -8.227 -5.109 1 95.75 34 SER B O 1
ATOM 2164 N N . HIS B 1 35 ? -11.68 -7.691 -3.928 1 93 35 HIS B N 1
ATOM 2165 C CA . HIS B 1 35 ? -12.57 -8.688 -4.516 1 93 35 HIS B CA 1
ATOM 2166 C C . HIS B 1 35 ? -11.992 -10.094 -4.367 1 93 35 HIS B C 1
ATOM 2168 O O . HIS B 1 35 ? -12.336 -11 -5.133 1 93 35 HIS B O 1
ATOM 2174 N N . PHE B 1 36 ? -11.016 -10.234 -3.473 1 95.25 36 PHE B N 1
ATOM 2175 C CA . PHE B 1 36 ? -10.398 -11.531 -3.213 1 95.25 36 PHE B CA 1
ATOM 2176 C C . PHE B 1 36 ? -9.664 -12.039 -4.449 1 95.25 36 PHE B C 1
ATOM 2178 O O . PHE B 1 36 ? -9.5 -13.25 -4.633 1 95.25 36 PHE B O 1
ATOM 2185 N N . LEU B 1 37 ? -9.148 -11.109 -5.242 1 95.25 37 LEU B N 1
ATOM 2186 C CA . LEU B 1 37 ? -8.578 -11.5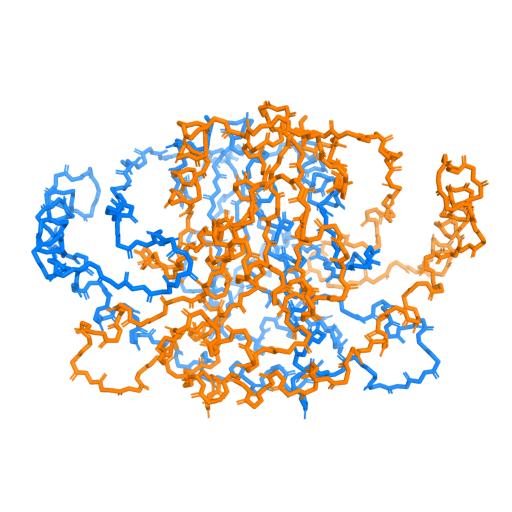08 -6.52 1 95.25 37 LEU B CA 1
ATOM 2187 C C . LEU B 1 37 ? -7.105 -11.875 -6.363 1 95.25 37 LEU B C 1
ATOM 2189 O O . LEU B 1 37 ? -6.512 -12.484 -7.262 1 95.25 37 LEU B O 1
ATOM 2193 N N . GLN B 1 38 ? -6.52 -11.508 -5.242 1 96.94 38 GLN B N 1
ATOM 2194 C CA . GLN B 1 38 ? -5.125 -11.867 -5 1 96.94 38 GLN B CA 1
ATOM 2195 C C . GLN B 1 38 ? -4.234 -11.438 -6.16 1 96.94 38 GLN B C 1
ATOM 2197 O O . GLN B 1 38 ? -3.436 -12.227 -6.664 1 96.94 38 GLN B O 1
ATOM 2202 N N . SER B 1 39 ? -4.254 -10.102 -6.488 1 97.12 39 SER B N 1
ATOM 2203 C CA . SER B 1 39 ? -3.676 -9.547 -7.711 1 97.12 39 SER B CA 1
ATOM 2204 C C . SER B 1 39 ? -2.252 -9.055 -7.473 1 97.12 39 SER B C 1
ATOM 2206 O O . SER B 1 39 ? -1.905 -7.938 -7.852 1 97.12 39 SER B O 1
ATOM 2208 N N . PHE B 1 40 ? -1.411 -9.875 -6.914 1 98.62 40 PHE B N 1
ATOM 2209 C CA . PHE B 1 40 ? 0 -9.539 -6.766 1 98.62 40 PHE B CA 1
ATOM 2210 C C . PHE B 1 40 ? 0.865 -10.797 -6.812 1 98.62 40 PHE B C 1
ATOM 2212 O O . PHE B 1 40 ? 0.367 -11.906 -6.613 1 98.62 40 PHE B O 1
ATOM 2219 N N . SER B 1 41 ? 2.109 -10.648 -7.094 1 98.88 41 SER B N 1
ATOM 2220 C CA . SER B 1 41 ? 3.135 -11.688 -7.051 1 98.88 41 SER B CA 1
ATOM 2221 C C . SER B 1 41 ? 4.398 -11.188 -6.355 1 98.88 41 SER B C 1
ATOM 2223 O O . SER B 1 41 ? 4.602 -9.977 -6.215 1 98.88 41 SER B O 1
ATOM 2225 N N . ILE B 1 42 ? 5.176 -12.117 -5.867 1 98.94 42 ILE B N 1
ATOM 2226 C CA . ILE B 1 42 ? 6.457 -11.836 -5.23 1 98.94 42 ILE B CA 1
ATOM 2227 C C . ILE B 1 42 ? 7.57 -12.602 -5.938 1 98.94 42 ILE B C 1
ATOM 2229 O O . ILE B 1 42 ? 7.457 -13.812 -6.156 1 98.94 42 ILE B O 1
ATOM 2233 N N . ILE B 1 43 ? 8.586 -11.914 -6.312 1 98.94 43 ILE B N 1
ATOM 2234 C CA . ILE B 1 43 ? 9.742 -12.547 -6.93 1 98.94 43 ILE B CA 1
ATOM 2235 C C . ILE B 1 43 ? 10.945 -12.438 -5.988 1 98.94 43 ILE B C 1
ATOM 2237 O O . ILE B 1 43 ? 11.367 -11.336 -5.637 1 98.94 43 ILE B O 1
ATOM 2241 N N . HIS B 1 44 ? 11.461 -13.547 -5.602 1 98.88 44 HIS B N 1
ATOM 2242 C CA . HIS B 1 44 ? 12.656 -13.625 -4.773 1 98.88 44 HIS B CA 1
ATOM 2243 C C . HIS B 1 44 ? 13.914 -13.672 -5.629 1 98.88 44 HIS B C 1
ATOM 2245 O O . HIS B 1 44 ? 14.086 -14.57 -6.449 1 98.88 44 HIS B O 1
ATOM 2251 N N . ILE B 1 45 ? 14.805 -12.719 -5.438 1 98.81 45 ILE B N 1
ATOM 2252 C CA . ILE B 1 45 ? 16.031 -12.625 -6.223 1 98.81 45 ILE B CA 1
ATOM 2253 C C . ILE B 1 45 ? 17.156 -13.375 -5.516 1 98.81 45 ILE B C 1
ATOM 2255 O O . ILE B 1 45 ? 17.656 -12.922 -4.488 1 98.81 45 ILE B O 1
ATOM 2259 N N . THR B 1 46 ? 17.578 -14.469 -6.105 1 97.56 46 THR B N 1
ATOM 2260 C CA . THR B 1 46 ? 18.609 -15.297 -5.508 1 97.56 46 THR B CA 1
ATOM 2261 C C . THR B 1 46 ? 19.844 -15.344 -6.406 1 97.56 46 THR B C 1
ATOM 2263 O O . THR B 1 46 ? 20.922 -15.75 -5.965 1 97.56 46 THR B O 1
ATOM 2266 N N . ASP B 1 47 ? 19.656 -15 -7.684 1 98.25 47 ASP B N 1
ATOM 2267 C CA . ASP B 1 47 ? 20.766 -14.953 -8.633 1 98.25 47 ASP B CA 1
ATOM 2268 C C . ASP B 1 47 ? 21.609 -13.695 -8.43 1 98.25 47 ASP B C 1
ATOM 2270 O O . ASP B 1 47 ? 21.109 -12.578 -8.57 1 98.25 47 ASP B O 1
ATOM 2274 N N . SER B 1 48 ? 22.906 -13.891 -8.164 1 97.5 48 SER B N 1
ATOM 2275 C CA . SER B 1 48 ? 23.781 -12.773 -7.812 1 97.5 48 SER B CA 1
ATOM 2276 C C . SER B 1 48 ? 23.938 -11.812 -8.984 1 97.5 48 SER B C 1
ATOM 2278 O O . SER B 1 48 ? 24.031 -10.602 -8.789 1 97.5 48 SER B O 1
ATOM 2280 N N . ALA B 1 49 ? 24.047 -12.297 -10.188 1 98.38 49 ALA B N 1
ATOM 2281 C CA . ALA B 1 49 ? 24.188 -11.438 -11.359 1 98.38 49 ALA B CA 1
ATOM 2282 C C . ALA B 1 49 ? 22.938 -10.586 -11.57 1 98.38 49 ALA B C 1
ATOM 2284 O O . ALA B 1 49 ? 23.047 -9.391 -11.859 1 98.38 49 ALA B O 1
ATOM 2285 N N . LEU B 1 50 ? 21.797 -11.234 -11.469 1 98.62 50 LEU B N 1
ATOM 2286 C CA . LEU B 1 50 ? 20.531 -10.508 -11.578 1 98.62 50 LEU B CA 1
ATOM 2287 C C . LEU B 1 50 ? 20.422 -9.445 -10.484 1 98.62 50 LEU B C 1
ATOM 2289 O O . LEU B 1 50 ? 20.016 -8.312 -10.758 1 98.62 50 LEU B O 1
ATOM 2293 N N . ARG B 1 51 ? 20.781 -9.797 -9.258 1 98.56 51 ARG B N 1
ATOM 2294 C CA . ARG B 1 51 ? 20.719 -8.852 -8.148 1 98.56 51 ARG B CA 1
ATOM 2295 C C . ARG B 1 51 ? 21.609 -7.637 -8.414 1 98.56 51 ARG B C 1
ATOM 2297 O O . ARG B 1 51 ? 21.219 -6.504 -8.133 1 98.56 51 ARG B O 1
ATOM 2304 N N . SER B 1 52 ? 22.75 -7.871 -8.93 1 98.5 52 SER B N 1
ATOM 2305 C CA . SER B 1 52 ? 23.672 -6.781 -9.258 1 98.5 52 SER B CA 1
ATOM 2306 C C . SER B 1 52 ? 23.078 -5.848 -10.305 1 98.5 52 SER B C 1
ATOM 2308 O O . SER B 1 52 ? 23.266 -4.633 -10.234 1 98.5 52 SER B O 1
ATOM 2310 N N . GLN B 1 53 ? 22.453 -6.383 -11.289 1 98.56 53 GLN B N 1
ATOM 2311 C CA . GLN B 1 53 ? 21.781 -5.566 -12.305 1 98.56 53 GLN B CA 1
ATOM 2312 C C . GLN B 1 53 ? 20.672 -4.727 -11.695 1 98.56 53 GLN B C 1
ATOM 2314 O O . GLN B 1 53 ? 20.5 -3.561 -12.055 1 98.56 53 GLN B O 1
ATOM 2319 N N . ILE B 1 54 ? 19.938 -5.312 -10.75 1 98.69 54 ILE B N 1
ATOM 2320 C CA . ILE B 1 54 ? 18.875 -4.582 -10.078 1 98.69 54 ILE B CA 1
ATOM 2321 C C . ILE B 1 54 ? 19.469 -3.479 -9.203 1 98.69 54 ILE B C 1
ATOM 2323 O O . ILE B 1 54 ? 18.953 -2.367 -9.148 1 98.69 54 ILE B O 1
ATOM 2327 N N . ALA B 1 55 ? 20.578 -3.795 -8.555 1 98.56 55 ALA B N 1
ATOM 2328 C CA . ALA B 1 55 ? 21.281 -2.789 -7.758 1 98.56 55 ALA B CA 1
ATOM 2329 C C . ALA B 1 55 ? 21.719 -1.614 -8.625 1 98.56 55 ALA B C 1
ATOM 2331 O O . ALA B 1 55 ? 21.656 -0.46 -8.195 1 98.56 55 ALA B O 1
ATOM 2332 N N . ALA B 1 56 ? 22.156 -1.922 -9.812 1 97.81 56 ALA B N 1
ATOM 2333 C CA . ALA B 1 56 ? 22.578 -0.877 -10.742 1 97.81 56 ALA B CA 1
ATOM 2334 C C . ALA B 1 56 ? 21.406 0.014 -11.133 1 97.81 56 ALA B C 1
ATOM 2336 O O . ALA B 1 56 ? 21.562 1.228 -11.289 1 97.81 56 ALA B O 1
ATOM 2337 N N . ILE B 1 57 ? 20.25 -0.552 -11.305 1 97.5 57 ILE B N 1
ATOM 2338 C CA . ILE B 1 57 ? 19.047 0.212 -11.594 1 97.5 57 ILE B CA 1
ATOM 2339 C C . ILE B 1 57 ? 18.719 1.138 -10.422 1 97.5 57 ILE B C 1
ATOM 2341 O O . ILE B 1 57 ? 18.438 2.32 -10.625 1 97.5 57 ILE B O 1
ATOM 2345 N N . SER B 1 58 ? 18.797 0.622 -9.211 1 96.25 58 SER B N 1
ATOM 2346 C CA . SER B 1 58 ? 18.406 1.337 -8.008 1 96.25 58 SER B CA 1
ATOM 2347 C C . SER B 1 58 ? 19.391 2.443 -7.66 1 96.25 58 SER B C 1
ATOM 2349 O O . SER B 1 58 ? 19.062 3.379 -6.934 1 96.25 58 SER B O 1
ATOM 2351 N N . HIS B 1 59 ? 20.625 2.299 -8.039 1 94 59 HIS B N 1
ATOM 2352 C CA . HIS B 1 59 ? 21.75 3.166 -7.684 1 94 59 HIS B CA 1
ATOM 2353 C C . HIS B 1 59 ? 22.031 3.113 -6.188 1 94 59 HIS B C 1
ATOM 2355 O O . HIS B 1 59 ? 22.484 4.098 -5.602 1 94 59 HIS B O 1
ATOM 2361 N N . GLN B 1 60 ? 21.672 2.02 -5.543 1 93.81 60 GLN B N 1
ATOM 2362 C CA . GLN B 1 60 ? 21.922 1.792 -4.121 1 93.81 60 GLN B CA 1
ATOM 2363 C C . GLN B 1 60 ? 22.766 0.542 -3.904 1 93.81 60 GLN B C 1
ATOM 2365 O O . GLN B 1 60 ? 22.281 -0.58 -4.066 1 93.81 60 GLN B O 1
ATOM 2370 N N . THR B 1 61 ? 23.906 0.709 -3.404 1 92.88 61 THR B N 1
ATOM 2371 C CA . THR B 1 61 ? 24.906 -0.354 -3.371 1 92.88 61 THR B CA 1
ATOM 2372 C C . THR B 1 61 ? 24.484 -1.464 -2.412 1 92.88 61 THR B C 1
ATOM 2374 O O . THR B 1 61 ? 24.797 -2.635 -2.631 1 92.88 61 THR B O 1
ATOM 2377 N N . TYR B 1 62 ? 23.734 -1.073 -1.387 1 94.06 62 TYR B N 1
ATOM 2378 C CA . TYR B 1 62 ? 23.375 -2.08 -0.398 1 94.06 62 TYR B CA 1
ATOM 2379 C C . TYR B 1 62 ? 22.359 -3.07 -0.975 1 94.06 62 TYR B C 1
ATOM 2381 O O . TYR B 1 62 ? 22.125 -4.133 -0.394 1 94.06 62 TYR B O 1
ATOM 2389 N N . VAL B 1 63 ? 21.766 -2.746 -2.119 1 97.06 63 VAL B N 1
ATOM 2390 C CA . VAL B 1 63 ? 20.859 -3.67 -2.787 1 97.06 63 VAL B CA 1
ATOM 2391 C C . VAL B 1 63 ? 21.625 -4.906 -3.254 1 97.06 63 VAL B C 1
ATOM 2393 O O . VAL B 1 63 ? 21.047 -5.996 -3.355 1 97.06 63 VAL B O 1
ATOM 2396 N N . ASP B 1 64 ? 22.891 -4.77 -3.52 1 95.38 64 ASP B N 1
ATOM 2397 C CA . ASP B 1 64 ? 23.766 -5.863 -3.953 1 95.38 64 ASP B CA 1
ATOM 2398 C C . ASP B 1 64 ? 24.375 -6.582 -2.756 1 95.38 64 ASP B C 1
ATOM 2400 O O . ASP B 1 64 ? 25.266 -7.422 -2.92 1 95.38 64 ASP B O 1
ATOM 2404 N N . GLY B 1 65 ? 23.938 -6.469 -1.607 1 93.44 65 GLY B N 1
ATOM 2405 C CA . GLY B 1 65 ? 24.578 -6.965 -0.4 1 93.44 65 GLY B CA 1
ATOM 2406 C C . GLY B 1 65 ? 23.797 -8.062 0.284 1 93.44 65 GLY B C 1
ATOM 2407 O O . GLY B 1 65 ? 23.266 -8.969 -0.377 1 93.44 65 GLY B O 1
ATOM 2408 N N . ASN B 1 66 ? 23.922 -8.086 1.608 1 96.56 66 ASN B N 1
ATOM 2409 C CA . ASN B 1 66 ? 23.297 -9.117 2.43 1 96.56 66 ASN B CA 1
ATOM 2410 C C . ASN B 1 66 ? 21.781 -8.891 2.549 1 96.56 66 ASN B C 1
ATOM 2412 O O . ASN B 1 66 ? 21.281 -7.824 2.182 1 96.56 66 ASN B O 1
ATOM 2416 N N . GLY B 1 67 ? 21.047 -9.945 3.021 1 98.12 67 GLY B N 1
ATOM 2417 C CA . GLY B 1 67 ? 19.594 -9.906 3.105 1 98.12 67 GLY B CA 1
ATOM 2418 C C . GLY B 1 67 ? 18.906 -10.523 1.905 1 98.12 67 GLY B C 1
ATOM 2419 O O . GLY B 1 67 ? 19.547 -10.789 0.884 1 98.12 67 GLY B O 1
ATOM 2420 N N . GLU B 1 68 ? 17.656 -10.797 2 1 98.69 68 GLU B N 1
ATOM 2421 C CA . GLU B 1 68 ? 16.828 -11.367 0.935 1 98.69 68 GLU B CA 1
ATOM 2422 C C . GLU B 1 68 ? 16.078 -10.273 0.183 1 98.69 68 GLU B C 1
ATOM 2424 O O . GLU B 1 68 ? 15.336 -9.5 0.79 1 98.69 68 GLU B O 1
ATOM 2429 N N . LEU B 1 69 ? 16.297 -10.203 -1.112 1 98.81 69 LEU B N 1
ATOM 2430 C CA . LEU B 1 69 ? 15.625 -9.211 -1.944 1 98.81 69 LEU B CA 1
ATOM 2431 C C . LEU B 1 69 ? 14.359 -9.789 -2.564 1 98.81 69 LEU B C 1
ATOM 2433 O O . LEU B 1 69 ? 14.414 -10.773 -3.309 1 98.81 69 LEU B O 1
ATOM 2437 N N . LEU B 1 70 ? 13.242 -9.203 -2.26 1 98.94 70 LEU B N 1
ATOM 2438 C CA . LEU B 1 70 ? 11.938 -9.555 -2.803 1 98.94 70 LEU B CA 1
ATOM 2439 C C . LEU B 1 70 ? 11.375 -8.414 -3.643 1 98.94 70 LEU B C 1
ATOM 2441 O O . LEU B 1 70 ? 11.359 -7.258 -3.205 1 98.94 70 LEU B O 1
ATOM 2445 N N . ILE B 1 71 ? 10.969 -8.727 -4.844 1 98.94 71 ILE B N 1
ATOM 2446 C CA . ILE B 1 71 ? 10.297 -7.754 -5.695 1 98.94 71 ILE B CA 1
ATOM 2447 C C . ILE B 1 71 ? 8.797 -8.016 -5.688 1 98.94 71 ILE B C 1
ATOM 2449 O O . ILE B 1 71 ? 8.352 -9.133 -5.984 1 98.94 71 ILE B O 1
ATOM 2453 N N . PHE B 1 72 ? 8.031 -7.02 -5.34 1 98.94 72 PHE B N 1
ATOM 2454 C CA . PHE B 1 72 ? 6.578 -7.102 -5.32 1 98.94 72 PHE B CA 1
ATOM 2455 C C . PHE B 1 72 ? 5.988 -6.566 -6.621 1 98.94 72 PHE B C 1
ATOM 2457 O O . PHE B 1 72 ? 6.309 -5.453 -7.043 1 98.94 72 PHE B O 1
ATOM 2464 N N . VAL B 1 73 ? 5.078 -7.328 -7.211 1 98.94 73 VAL B N 1
ATOM 2465 C CA . VAL B 1 73 ? 4.59 -7.082 -8.562 1 98.94 73 VAL B CA 1
ATOM 2466 C C . VAL B 1 73 ? 3.064 -7.051 -8.562 1 98.94 73 VAL B C 1
ATOM 2468 O O . VAL B 1 73 ? 2.418 -7.996 -8.109 1 98.94 73 VAL B O 1
ATOM 2471 N N . ALA B 1 74 ? 2.479 -5.906 -9 1 98.75 74 ALA B N 1
ATOM 2472 C CA . ALA B 1 74 ? 1.065 -5.941 -9.367 1 98.75 74 ALA B CA 1
ATOM 2473 C C . ALA B 1 74 ? 0.814 -6.949 -10.492 1 98.75 74 ALA B C 1
ATOM 2475 O O . ALA B 1 74 ? 1.517 -6.945 -11.5 1 98.75 74 ALA B O 1
ATOM 2476 N N . ASP B 1 75 ? -0.204 -7.812 -10.32 1 98 75 ASP B N 1
ATOM 2477 C CA . ASP B 1 75 ? -0.317 -8.945 -11.242 1 98 75 ASP B CA 1
ATOM 2478 C C . ASP B 1 75 ? -1.773 -9.203 -11.617 1 98 75 ASP B C 1
ATOM 2480 O O . ASP B 1 75 ? -2.502 -9.867 -10.883 1 98 75 ASP B O 1
ATOM 2484 N N . GLN B 1 76 ? -2.113 -8.711 -12.742 1 96.12 76 GLN B N 1
ATOM 2485 C CA . GLN B 1 76 ? -3.436 -8.977 -13.305 1 96.12 76 GLN B CA 1
ATOM 2486 C C . GLN B 1 76 ? -3.355 -9.977 -14.445 1 96.12 76 GLN B C 1
ATOM 2488 O O . GLN B 1 76 ? -4.352 -10.227 -15.133 1 96.12 76 GLN B O 1
ATOM 2493 N N . TYR B 1 77 ? -2.188 -10.523 -14.641 1 96.06 77 TYR B N 1
ATOM 2494 C CA . TYR B 1 77 ? -1.975 -11.461 -15.742 1 96.06 77 TYR B CA 1
ATOM 2495 C C . TYR B 1 77 ? -2.789 -12.734 -15.539 1 96.06 77 TYR B C 1
ATOM 2497 O O . TYR B 1 77 ? -3.361 -13.266 -16.5 1 96.06 77 TYR B O 1
ATOM 2505 N N . ARG B 1 78 ? -2.867 -13.25 -14.297 1 95.12 78 ARG B N 1
ATOM 2506 C CA . ARG B 1 78 ? -3.625 -14.461 -14 1 95.12 78 ARG B CA 1
ATOM 2507 C C . ARG B 1 78 ? -5.098 -14.289 -14.352 1 95.12 78 ARG B C 1
ATOM 2509 O O . ARG B 1 78 ? -5.727 -15.195 -14.891 1 95.12 78 ARG B O 1
ATOM 2516 N N . ALA B 1 79 ? -5.605 -13.07 -13.984 1 94.19 79 ALA B N 1
ATOM 2517 C CA . ALA B 1 79 ? -6.992 -12.773 -14.336 1 94.19 79 ALA B CA 1
ATOM 2518 C C . ALA B 1 79 ? -7.184 -12.75 -15.852 1 94.19 79 ALA B C 1
ATOM 2520 O O . ALA B 1 79 ? -8.203 -13.219 -16.359 1 94.19 79 ALA B O 1
ATOM 2521 N N . ASP B 1 80 ? -6.246 -12.211 -16.5 1 93.25 80 ASP B N 1
ATOM 2522 C CA . ASP B 1 80 ? -6.309 -12.133 -17.953 1 93.25 80 ASP B CA 1
ATOM 2523 C C . ASP B 1 80 ? -6.312 -13.531 -18.578 1 93.25 80 ASP B C 1
ATOM 2525 O O . ASP B 1 80 ? -6.984 -13.758 -19.594 1 93.25 80 ASP B O 1
ATOM 2529 N N . LEU B 1 81 ? -5.582 -14.445 -18.031 1 93.12 81 LEU B N 1
ATOM 2530 C CA . LEU B 1 81 ? -5.508 -15.82 -18.516 1 93.12 81 LEU B CA 1
ATOM 2531 C C . LEU B 1 81 ? -6.852 -16.516 -18.375 1 93.12 81 LEU B C 1
ATOM 2533 O O . LEU B 1 81 ? -7.141 -17.469 -19.109 1 93.12 81 LEU B O 1
ATOM 2537 N N . CYS B 1 82 ? -7.641 -16.047 -17.453 1 92.19 82 CYS B N 1
ATOM 2538 C CA . CYS B 1 82 ? -8.922 -16.688 -17.188 1 92.19 82 CYS B CA 1
ATOM 2539 C C . CYS B 1 82 ? -10.055 -15.945 -17.891 1 92.19 82 CYS B C 1
ATOM 2541 O O . CYS B 1 82 ? -11.195 -16.422 -17.906 1 92.19 82 CYS B O 1
ATOM 2543 N N . ALA B 1 83 ? -9.742 -14.75 -18.344 1 86.5 83 ALA B N 1
ATOM 2544 C CA . ALA B 1 83 ? -10.766 -13.883 -18.922 1 86.5 83 ALA B CA 1
ATOM 2545 C C . ALA B 1 83 ? -11.25 -14.43 -20.266 1 86.5 83 ALA B C 1
ATOM 2547 O O . ALA B 1 83 ? -10.477 -15.031 -21.016 1 86.5 83 ALA B O 1
ATOM 2548 N N . ASP B 1 84 ? -12.562 -14.094 -20.438 1 79.75 84 ASP B N 1
ATOM 2549 C CA . ASP B 1 84 ? -13.148 -14.477 -21.719 1 79.75 84 ASP B CA 1
ATOM 2550 C C . ASP B 1 84 ? -12.82 -13.453 -22.797 1 79.75 84 ASP B C 1
ATOM 2552 O O . ASP B 1 84 ? -12.789 -13.789 -23.984 1 79.75 84 ASP B O 1
ATOM 2556 N N . HIS B 1 85 ? -12.672 -12.211 -22.344 1 77.06 85 HIS B N 1
ATOM 2557 C CA . HIS B 1 85 ? -12.43 -11.133 -23.297 1 77.06 85 HIS B CA 1
ATOM 2558 C C . HIS B 1 85 ? -11.109 -10.422 -23 1 77.06 85 HIS B C 1
ATOM 2560 O O . HIS B 1 85 ? -10.75 -10.234 -21.828 1 77.06 85 HIS B O 1
ATOM 2566 N N . PRO B 1 86 ? -10.422 -10.047 -24.047 1 69.44 86 PRO B N 1
ATOM 2567 C CA . PRO B 1 86 ? -9.148 -9.352 -23.859 1 69.44 86 PRO B CA 1
ATOM 2568 C C . PRO B 1 86 ? -9.328 -7.898 -23.422 1 69.44 86 PRO B C 1
ATOM 2570 O O . PRO B 1 86 ? -10.414 -7.336 -23.578 1 69.44 86 PRO B O 1
ATOM 2573 N N . ASN B 1 87 ? -8.375 -7.211 -22.734 1 72.88 87 ASN B N 1
ATOM 2574 C CA . ASN B 1 87 ? -8.188 -5.789 -22.453 1 72.88 87 ASN B CA 1
ATOM 2575 C C . ASN B 1 87 ? -9.18 -5.289 -21.406 1 72.88 87 ASN B C 1
ATOM 2577 O O . ASN B 1 87 ? -9.5 -4.102 -21.375 1 72.88 87 ASN B O 1
ATOM 2581 N N . GLN B 1 88 ? -9.727 -6.129 -20.703 1 81.06 88 GLN B N 1
ATOM 2582 C CA . GLN B 1 88 ? -10.703 -5.715 -19.703 1 81.06 88 GLN B CA 1
ATOM 2583 C C . GLN B 1 88 ? -10.008 -5.18 -18.453 1 81.06 88 GLN B C 1
ATOM 2585 O O . GLN B 1 88 ? -10.641 -4.527 -17.625 1 81.06 88 GLN B O 1
ATOM 2590 N N . LEU B 1 89 ? -8.742 -5.395 -18.469 1 88 89 LEU B N 1
ATOM 2591 C CA . LEU B 1 89 ? -8.008 -5.105 -17.25 1 88 89 LEU B CA 1
ATOM 2592 C C . LEU B 1 89 ? -6.984 -3.998 -17.469 1 88 89 LEU B C 1
ATOM 2594 O O . LEU B 1 89 ? -6.078 -3.812 -16.656 1 88 89 LEU B O 1
ATOM 2598 N N . SER B 1 90 ? -7.191 -3.156 -18.469 1 88.94 90 SER B N 1
ATOM 2599 C CA . SER B 1 90 ? -6.172 -2.211 -18.922 1 88.94 90 SER B CA 1
ATOM 2600 C C . SER B 1 90 ? -6.379 -0.837 -18.281 1 88.94 90 SER B C 1
ATOM 2602 O O . SER B 1 90 ? -5.609 0.092 -18.547 1 88.94 90 SER B O 1
ATOM 2604 N N . SER B 1 91 ? -7.344 -0.688 -17.422 1 91.31 91 SER B N 1
ATOM 2605 C CA . SER B 1 91 ? -7.723 0.632 -16.938 1 91.31 91 SER B CA 1
ATOM 2606 C C . SER B 1 91 ? -6.828 1.067 -15.781 1 91.31 91 SER B C 1
ATOM 2608 O O . SER B 1 91 ? -6.145 0.24 -15.172 1 91.31 91 SER B O 1
ATOM 2610 N N . THR B 1 92 ? -6.871 2.389 -15.531 1 93.44 92 THR B N 1
ATOM 2611 C CA . THR B 1 92 ? -6.203 2.969 -14.375 1 93.44 92 THR B CA 1
ATOM 2612 C C . THR B 1 92 ? -6.762 2.385 -13.078 1 93.44 92 THR B C 1
ATOM 2614 O O . THR B 1 92 ? -6.012 2.109 -12.141 1 93.44 92 THR B O 1
ATOM 2617 N N . ASP B 1 93 ? -8.047 2.139 -13.102 1 93.38 93 ASP B N 1
ATOM 2618 C CA . ASP B 1 93 ? -8.711 1.549 -11.938 1 93.38 93 ASP B CA 1
ATOM 2619 C C . ASP B 1 93 ? -8.117 0.183 -11.602 1 93.38 93 ASP B C 1
ATOM 2621 O O . ASP B 1 93 ? -7.816 -0.102 -10.445 1 93.38 93 ASP B O 1
ATOM 2625 N N . LYS B 1 94 ? -7.945 -0.617 -12.602 1 93.5 94 LYS B N 1
ATOM 2626 C CA . LYS B 1 94 ? -7.438 -1.969 -12.391 1 93.5 94 LYS B CA 1
ATOM 2627 C C . LYS B 1 94 ? -5.973 -1.945 -11.961 1 93.5 94 LYS B C 1
ATOM 2629 O O . LYS B 1 94 ? -5.535 -2.797 -11.188 1 93.5 94 LYS B O 1
ATOM 2634 N N . PHE B 1 95 ? -5.238 -0.947 -12.477 1 95.38 95 PHE B N 1
ATOM 2635 C CA . PHE B 1 95 ? -3.863 -0.796 -12.016 1 95.38 95 PHE B CA 1
ATOM 2636 C C . PHE B 1 95 ? -3.828 -0.418 -10.539 1 95.38 95 PHE B C 1
ATOM 2638 O O . PHE B 1 95 ? -3.082 -1.013 -9.758 1 95.38 95 PHE B O 1
ATOM 2645 N N . ILE B 1 96 ? -4.617 0.539 -10.172 1 96.25 96 ILE B N 1
ATOM 2646 C CA . ILE B 1 96 ? -4.648 1 -8.789 1 96.25 96 ILE B CA 1
ATOM 2647 C C . ILE B 1 96 ? -5.051 -0.15 -7.867 1 96.25 96 ILE B C 1
ATOM 2649 O O . ILE B 1 96 ? -4.465 -0.332 -6.797 1 96.25 96 ILE B O 1
ATOM 2653 N N . GLN B 1 97 ? -5.988 -0.916 -8.273 1 95.94 97 GLN B N 1
ATOM 2654 C CA . GLN B 1 97 ? -6.43 -2.072 -7.508 1 95.94 97 GLN B CA 1
ATOM 2655 C C . GLN B 1 97 ? -5.277 -3.043 -7.262 1 95.94 97 GLN B C 1
ATOM 2657 O O . GLN B 1 97 ? -5.004 -3.414 -6.117 1 95.94 97 GLN B O 1
ATOM 2662 N N . ALA B 1 98 ? -4.617 -3.443 -8.305 1 97.44 98 ALA B N 1
ATOM 2663 C CA . ALA B 1 98 ? -3.533 -4.414 -8.195 1 97.44 98 ALA B CA 1
ATOM 2664 C C . ALA B 1 98 ? -2.354 -3.83 -7.422 1 97.44 98 ALA B C 1
ATOM 2666 O O . ALA B 1 98 ? -1.733 -4.52 -6.609 1 97.44 98 ALA B O 1
ATOM 2667 N N . ALA B 1 99 ? -2.031 -2.594 -7.699 1 98.38 99 ALA B N 1
ATOM 2668 C CA . ALA B 1 99 ? -0.951 -1.928 -6.977 1 98.38 99 ALA B CA 1
ATOM 2669 C C . ALA B 1 99 ? -1.259 -1.844 -5.484 1 98.38 99 ALA B C 1
ATOM 2671 O O . ALA B 1 99 ? -0.371 -2.029 -4.652 1 98.38 99 ALA B O 1
ATOM 2672 N N . SER B 1 100 ? -2.488 -1.54 -5.16 1 98.62 100 SER B N 1
ATOM 2673 C CA . SER B 1 100 ? -2.893 -1.471 -3.76 1 98.62 100 SER B CA 1
ATOM 2674 C C . SER B 1 100 ? -2.727 -2.82 -3.07 1 98.62 100 SER B C 1
ATOM 2676 O O . SER B 1 100 ? -2.123 -2.906 -1.998 1 98.62 100 SER B O 1
ATOM 2678 N N . ASP B 1 101 ? -3.236 -3.885 -3.693 1 98.38 101 ASP B N 1
ATOM 2679 C CA . ASP B 1 101 ? -3.074 -5.23 -3.145 1 98.38 101 ASP B CA 1
ATOM 2680 C C . ASP B 1 101 ? -1.601 -5.551 -2.904 1 98.38 101 ASP B C 1
ATOM 2682 O O . ASP B 1 101 ? -1.249 -6.156 -1.891 1 98.38 101 ASP B O 1
ATOM 2686 N N . THR B 1 102 ? -0.792 -5.141 -3.811 1 98.88 102 THR B N 1
ATOM 2687 C CA . THR B 1 102 ? 0.643 -5.402 -3.773 1 98.88 102 THR B CA 1
ATOM 2688 C C . THR B 1 102 ? 1.289 -4.695 -2.584 1 98.88 102 THR B C 1
ATOM 2690 O O . THR B 1 102 ? 2.053 -5.305 -1.834 1 98.88 102 THR B O 1
ATOM 2693 N N . LEU B 1 103 ? 0.962 -3.447 -2.41 1 98.81 103 LEU B N 1
ATOM 2694 C CA . LEU B 1 103 ? 1.58 -2.645 -1.358 1 98.81 103 LEU B CA 1
ATOM 2695 C C . LEU B 1 103 ? 1.09 -3.082 0.018 1 98.81 103 LEU B C 1
ATOM 2697 O O . LEU B 1 103 ? 1.857 -3.082 0.983 1 98.81 103 LEU B O 1
ATOM 2701 N N . LEU B 1 104 ? -0.168 -3.414 0.143 1 98.62 104 LEU B N 1
ATOM 2702 C CA . LEU B 1 104 ? -0.681 -3.963 1.394 1 98.62 104 LEU B CA 1
ATOM 2703 C C . LEU B 1 104 ? 0.065 -5.238 1.773 1 98.62 104 LEU B C 1
ATOM 2705 O O . LEU B 1 104 ? 0.454 -5.414 2.93 1 98.62 104 LEU B O 1
ATOM 2709 N N . ALA B 1 105 ? 0.307 -6.082 0.807 1 98.56 105 ALA B N 1
ATOM 2710 C CA . ALA B 1 105 ? 1.039 -7.328 1.04 1 98.56 105 ALA B CA 1
ATOM 2711 C C . ALA B 1 105 ? 2.475 -7.043 1.474 1 98.56 105 ALA B C 1
ATOM 2713 O O . ALA B 1 105 ? 2.992 -7.691 2.387 1 98.56 105 ALA B O 1
ATOM 2714 N N . ALA B 1 106 ? 3.109 -6.113 0.816 1 98.75 106 ALA B N 1
ATOM 2715 C CA . ALA B 1 106 ? 4.48 -5.746 1.162 1 98.75 106 ALA B CA 1
ATOM 2716 C C . ALA B 1 106 ? 4.578 -5.281 2.611 1 98.75 106 ALA B C 1
ATOM 2718 O O . ALA B 1 106 ? 5.465 -5.715 3.352 1 98.75 106 ALA B O 1
ATOM 2719 N N . GLU B 1 107 ? 3.664 -4.441 2.977 1 98.12 107 GLU B N 1
ATOM 2720 C CA . GLU B 1 107 ? 3.711 -3.914 4.336 1 98.12 107 GLU B CA 1
ATOM 2721 C C . GLU B 1 107 ? 3.438 -5.012 5.363 1 98.12 107 GLU B C 1
ATOM 2723 O O . GLU B 1 107 ? 4.027 -5.016 6.445 1 98.12 107 GLU B O 1
ATOM 2728 N N . ASN B 1 108 ? 2.518 -5.906 5.059 1 97.38 108 ASN B N 1
ATOM 2729 C CA . ASN B 1 108 ? 2.273 -7.027 5.961 1 97.38 108 ASN B CA 1
ATOM 2730 C C . ASN B 1 108 ? 3.535 -7.859 6.176 1 97.38 108 ASN B C 1
ATOM 2732 O O . ASN B 1 108 ? 3.82 -8.281 7.297 1 97.38 108 ASN B O 1
ATOM 2736 N N . LEU B 1 109 ? 4.23 -8.094 5.133 1 98.06 109 LEU B N 1
ATOM 2737 C CA . LEU B 1 109 ? 5.488 -8.828 5.242 1 98.06 109 LEU B CA 1
ATOM 2738 C C . LEU B 1 109 ? 6.496 -8.055 6.078 1 98.06 109 LEU B C 1
ATOM 2740 O O . LEU B 1 109 ? 7.172 -8.625 6.938 1 98.06 109 LEU B O 1
ATOM 2744 N N . VAL B 1 110 ? 6.617 -6.762 5.871 1 97.88 110 VAL B N 1
ATOM 2745 C CA . VAL B 1 110 ? 7.527 -5.902 6.617 1 97.88 110 VAL B CA 1
ATOM 2746 C C . VAL B 1 110 ? 7.211 -5.984 8.109 1 97.88 110 VAL B C 1
ATOM 2748 O O . VAL B 1 110 ? 8.109 -6.188 8.93 1 97.88 110 VAL B O 1
ATOM 2751 N N . ASP B 1 111 ? 5.941 -5.879 8.43 1 96.25 111 ASP B N 1
ATOM 2752 C CA . ASP B 1 111 ? 5.527 -5.918 9.828 1 96.25 111 ASP B CA 1
ATOM 2753 C C . ASP B 1 111 ? 5.852 -7.27 10.461 1 96.25 111 ASP B C 1
ATOM 2755 O O . ASP B 1 111 ? 6.34 -7.328 11.594 1 96.25 111 ASP B O 1
ATOM 2759 N N . ALA B 1 112 ? 5.555 -8.312 9.75 1 96.12 112 ALA B N 1
ATOM 2760 C CA . ALA B 1 112 ? 5.844 -9.656 10.25 1 96.12 112 ALA B CA 1
ATOM 2761 C C . ALA B 1 112 ? 7.344 -9.852 10.453 1 96.12 112 ALA B C 1
ATOM 2763 O O . ALA B 1 112 ? 7.77 -10.469 11.43 1 96.12 112 ALA B O 1
ATOM 2764 N N . ALA B 1 113 ? 8.156 -9.352 9.539 1 97.19 113 ALA B N 1
ATOM 2765 C CA . ALA B 1 113 ? 9.609 -9.453 9.641 1 97.19 113 ALA B CA 1
ATOM 2766 C C . ALA B 1 113 ? 10.125 -8.727 10.875 1 97.19 113 ALA B C 1
ATOM 2768 O O . ALA B 1 113 ? 10.906 -9.281 11.656 1 97.19 113 ALA B O 1
ATOM 2769 N N . GLU B 1 114 ? 9.672 -7.543 11.039 1 95.56 114 GLU B N 1
ATOM 2770 C CA . GLU B 1 114 ? 10.109 -6.75 12.188 1 95.56 114 GLU B CA 1
ATOM 2771 C C . GLU B 1 114 ? 9.68 -7.398 13.5 1 95.56 114 GLU B C 1
ATOM 2773 O O . GLU B 1 114 ? 10.406 -7.336 14.492 1 95.56 114 GLU B O 1
ATOM 2778 N N . ASN B 1 115 ? 8.516 -7.973 13.477 1 93.38 115 ASN B N 1
ATOM 2779 C CA . ASN B 1 115 ? 8.023 -8.672 14.656 1 93.38 115 ASN B CA 1
ATOM 2780 C C . ASN B 1 115 ? 8.906 -9.867 15.016 1 93.38 115 ASN B C 1
ATOM 2782 O O . ASN B 1 115 ? 8.867 -10.359 16.141 1 93.38 115 ASN B O 1
ATOM 2786 N N . GLN B 1 116 ? 9.711 -10.312 14.141 1 93.56 116 GLN B N 1
ATOM 2787 C CA . GLN B 1 116 ? 10.586 -11.461 14.359 1 93.56 116 GLN B CA 1
ATOM 2788 C C . GLN B 1 116 ? 12.031 -11.023 14.57 1 93.56 116 GLN B C 1
ATOM 2790 O O . GLN B 1 116 ? 12.945 -11.852 14.562 1 93.56 116 GLN B O 1
ATOM 2795 N N . GLY B 1 117 ? 12.203 -9.766 14.648 1 94.19 117 GLY B N 1
ATOM 2796 C CA . GLY B 1 117 ? 13.531 -9.234 14.938 1 94.19 117 GLY B CA 1
ATOM 2797 C C . GLY B 1 117 ? 14.359 -8.992 13.688 1 94.19 117 GLY B C 1
ATOM 2798 O O . GLY B 1 117 ? 15.547 -8.688 13.781 1 94.19 117 GLY B O 1
ATOM 2799 N N . LEU B 1 118 ? 13.789 -9.125 12.539 1 97.44 118 LEU B N 1
ATOM 2800 C CA . LEU B 1 118 ? 14.477 -8.836 11.281 1 97.44 118 LEU B CA 1
ATOM 2801 C C . LEU B 1 118 ? 14.375 -7.355 10.938 1 97.44 118 LEU B C 1
ATOM 2803 O O . LEU B 1 118 ? 13.508 -6.648 11.469 1 97.44 118 LEU B O 1
ATOM 2807 N N . GLY B 1 119 ? 15.336 -6.828 10.133 1 97.25 119 GLY B N 1
ATOM 2808 C CA . GLY B 1 119 ? 15.281 -5.504 9.547 1 97.25 119 GLY B CA 1
ATOM 2809 C C . GLY B 1 119 ? 14.766 -5.508 8.117 1 97.25 119 GLY B C 1
ATOM 2810 O O . GLY B 1 119 ? 14.781 -6.547 7.453 1 97.25 119 GLY B O 1
ATOM 2811 N N . THR B 1 120 ? 14.305 -4.336 7.691 1 98.19 120 THR B N 1
ATOM 2812 C CA . THR B 1 120 ? 13.766 -4.242 6.336 1 98.19 120 THR B CA 1
ATOM 2813 C C . THR B 1 120 ? 14.047 -2.867 5.738 1 98.19 120 THR B C 1
ATOM 2815 O O . THR B 1 120 ? 14.273 -1.9 6.473 1 98.19 120 THR B O 1
ATOM 2818 N N . VAL B 1 121 ? 14.078 -2.812 4.453 1 98.31 121 VAL B N 1
ATOM 2819 C CA . VAL B 1 121 ? 14.023 -1.569 3.693 1 98.31 121 VAL B CA 1
ATOM 2820 C C . VAL B 1 121 ? 13.133 -1.753 2.463 1 98.31 121 VAL B C 1
ATOM 2822 O O . VAL B 1 121 ? 13.203 -2.781 1.787 1 98.31 121 VAL B O 1
ATOM 2825 N N . ILE B 1 122 ? 12.242 -0.795 2.266 1 98.62 122 ILE B N 1
ATOM 2826 C CA . ILE B 1 122 ? 11.414 -0.773 1.065 1 98.62 122 ILE B CA 1
ATOM 2827 C C . ILE B 1 122 ? 12.109 0.03 -0.029 1 98.62 122 ILE B C 1
ATOM 2829 O O . ILE B 1 122 ? 12.594 1.14 0.217 1 98.62 122 ILE B O 1
ATOM 2833 N N . LEU B 1 123 ? 12.148 -0.542 -1.229 1 98.44 123 LEU B N 1
ATOM 2834 C CA . LEU B 1 123 ? 12.906 0.035 -2.336 1 98.44 123 LEU B CA 1
ATOM 2835 C C . LEU B 1 123 ? 11.969 0.526 -3.436 1 98.44 123 LEU B C 1
ATOM 2837 O O . LEU B 1 123 ? 11.547 -0.255 -4.289 1 98.44 123 LEU B O 1
ATOM 2841 N N . GLY B 1 124 ? 11.68 1.835 -3.4 1 97.31 124 GLY B N 1
ATOM 2842 C CA . GLY B 1 124 ? 11.094 2.439 -4.586 1 97.31 124 GLY B CA 1
ATOM 2843 C C . GLY B 1 124 ? 12.094 2.631 -5.711 1 97.31 124 GLY B C 1
ATOM 2844 O O . GLY B 1 124 ? 11.711 2.783 -6.871 1 97.31 124 GLY B O 1
ATOM 2845 N N . SER B 1 125 ? 13.328 2.504 -5.406 1 96.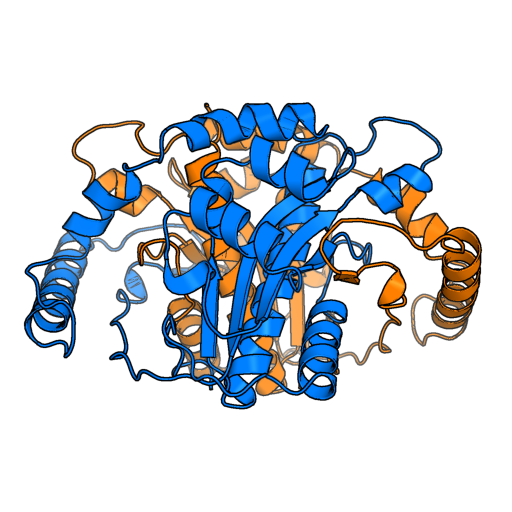88 125 SER B N 1
ATOM 2846 C CA . SER B 1 125 ? 14.422 2.812 -6.32 1 96.88 125 SER B CA 1
ATOM 2847 C C . SER B 1 125 ? 14.508 1.789 -7.449 1 96.88 125 SER B C 1
ATOM 2849 O O . SER B 1 125 ? 15.18 2.018 -8.453 1 96.88 125 SER B O 1
ATOM 2851 N N . ILE B 1 126 ? 13.812 0.702 -7.301 1 97.5 126 ILE B N 1
ATOM 2852 C CA . ILE B 1 126 ? 13.812 -0.292 -8.367 1 97.5 126 ILE B CA 1
ATOM 2853 C C . ILE B 1 126 ? 13.062 0.258 -9.586 1 97.5 126 ILE B C 1
ATOM 2855 O O . ILE B 1 126 ? 13.148 -0.304 -10.68 1 97.5 126 ILE B O 1
ATOM 2859 N N . LEU B 1 127 ? 12.367 1.348 -9.414 1 97.25 127 LEU B N 1
ATOM 2860 C CA . LEU B 1 127 ? 11.602 1.962 -10.492 1 97.25 127 LEU B CA 1
ATOM 2861 C C . LEU B 1 127 ? 12.43 3.014 -11.219 1 97.25 127 LEU B C 1
ATOM 2863 O O . LEU B 1 127 ? 11.93 3.707 -12.109 1 97.25 127 LEU B O 1
ATOM 2867 N N . ASN B 1 128 ? 13.711 3.158 -10.875 1 97.12 128 ASN B N 1
ATOM 2868 C CA . ASN B 1 128 ? 14.57 4.148 -11.523 1 97.12 128 ASN B CA 1
ATOM 2869 C C . ASN B 1 128 ? 14.758 3.838 -13.008 1 97.12 128 ASN B C 1
ATOM 2871 O O . ASN B 1 128 ? 15.141 4.715 -13.789 1 97.12 128 ASN B O 1
ATOM 2875 N N . ASP B 1 129 ? 14.609 2.672 -13.43 1 97.12 129 ASP B N 1
ATOM 2876 C CA . ASP B 1 129 ? 14.516 2.205 -14.812 1 97.12 129 ASP B CA 1
ATOM 2877 C C . ASP B 1 129 ? 13.484 1.09 -14.945 1 97.12 129 ASP B C 1
ATOM 2879 O O . ASP B 1 129 ? 13.836 -0.082 -15.086 1 97.12 129 ASP B O 1
ATOM 2883 N N . PRO B 1 130 ? 12.227 1.449 -14.945 1 96.94 130 PRO B N 1
ATOM 2884 C CA . PRO B 1 130 ? 11.164 0.445 -14.891 1 96.94 130 PRO B CA 1
ATOM 2885 C C . PRO B 1 130 ? 11.164 -0.484 -16.109 1 96.94 130 PRO B C 1
ATOM 2887 O O . PRO B 1 130 ? 10.875 -1.676 -15.969 1 96.94 130 PRO B O 1
ATOM 2890 N N . LYS B 1 131 ? 11.477 -0.001 -17.281 1 97.62 131 LYS B N 1
ATOM 2891 C CA . LYS B 1 131 ? 11.477 -0.83 -18.484 1 97.62 131 LYS B CA 1
ATOM 2892 C C . LYS B 1 131 ? 12.547 -1.916 -18.391 1 97.62 131 LYS B C 1
ATOM 2894 O O . LYS B 1 131 ? 12.297 -3.072 -18.734 1 97.62 131 LYS B O 1
ATOM 2899 N N . GLN B 1 132 ? 13.695 -1.508 -17.953 1 98.19 132 GLN B N 1
ATOM 2900 C CA . GLN B 1 132 ? 14.766 -2.488 -17.797 1 98.19 132 GLN B CA 1
ATOM 2901 C C . GLN B 1 132 ? 14.398 -3.541 -16.75 1 98.19 132 GLN B C 1
ATOM 2903 O O . GLN B 1 132 ? 14.672 -4.73 -16.938 1 98.19 132 GLN B O 1
ATOM 2908 N N . LEU B 1 133 ? 13.828 -3.145 -15.617 1 98.62 133 LEU B N 1
ATOM 2909 C CA . LEU B 1 133 ? 13.43 -4.094 -14.586 1 98.62 133 LEU B CA 1
ATOM 2910 C C . LEU B 1 133 ? 12.391 -5.078 -15.117 1 98.62 133 LEU B C 1
ATOM 2912 O O . LEU B 1 133 ? 12.484 -6.277 -14.859 1 98.62 133 LEU B O 1
ATOM 2916 N N . ILE B 1 134 ? 11.406 -4.555 -15.836 1 98.75 134 ILE B N 1
ATOM 2917 C CA . ILE B 1 134 ? 10.367 -5.391 -16.438 1 98.75 134 ILE B CA 1
ATOM 2918 C C . ILE B 1 134 ? 11.016 -6.449 -17.328 1 98.75 134 ILE B C 1
ATOM 2920 O O . ILE B 1 134 ? 10.656 -7.625 -17.266 1 98.75 134 ILE B O 1
ATOM 2924 N N . SER B 1 135 ? 11.969 -5.992 -18.125 1 98.62 135 SER B N 1
ATOM 2925 C CA . SER B 1 135 ? 12.68 -6.902 -19.031 1 98.62 135 SER B CA 1
ATOM 2926 C C . SER B 1 135 ? 13.484 -7.938 -18.234 1 98.62 135 SER B C 1
ATOM 2928 O O . SER B 1 135 ? 13.406 -9.133 -18.516 1 98.62 135 SER B O 1
ATOM 2930 N N . LEU B 1 136 ? 14.242 -7.543 -17.25 1 98.81 136 LEU B N 1
ATOM 2931 C CA . LEU B 1 136 ? 15.094 -8.414 -16.453 1 98.81 136 LEU B CA 1
ATOM 2932 C C . LEU B 1 136 ? 14.266 -9.5 -15.766 1 98.81 136 LEU B C 1
ATOM 2934 O O . LEU B 1 136 ? 14.711 -10.648 -15.656 1 98.81 136 LEU B O 1
ATOM 2938 N N . LEU B 1 137 ? 13.039 -9.164 -15.352 1 98.88 137 LEU B N 1
ATOM 2939 C CA . LEU B 1 137 ? 12.234 -10.078 -14.547 1 98.88 137 LEU B CA 1
ATOM 2940 C C . LEU B 1 137 ? 11.258 -10.859 -15.422 1 98.88 137 LEU B C 1
ATOM 2942 O O . LEU B 1 137 ? 10.492 -11.68 -14.914 1 98.88 137 LEU B O 1
ATOM 2946 N N . HIS B 1 138 ? 11.25 -10.617 -16.688 1 98.69 138 HIS B N 1
ATOM 2947 C CA . HIS B 1 138 ? 10.375 -11.281 -17.656 1 98.69 138 HIS B CA 1
ATOM 2948 C C . HIS B 1 138 ? 8.906 -11.109 -17.266 1 98.69 138 HIS B C 1
ATOM 2950 O O . HIS B 1 138 ? 8.156 -12.086 -17.219 1 98.69 138 HIS B O 1
ATOM 2956 N N . LEU B 1 139 ? 8.57 -9.906 -16.984 1 98.75 139 LEU B N 1
ATOM 2957 C CA . LEU B 1 139 ? 7.199 -9.625 -16.562 1 98.75 139 LEU B CA 1
ATOM 2958 C C . LEU B 1 139 ? 6.262 -9.625 -17.766 1 98.75 139 LEU B C 1
ATOM 2960 O O . LEU B 1 139 ? 6.477 -8.883 -18.734 1 98.75 139 LEU B O 1
ATOM 2964 N N . PRO B 1 140 ? 5.23 -10.43 -17.75 1 97.94 140 PRO B N 1
ATOM 2965 C CA . PRO B 1 140 ? 4.266 -10.406 -18.844 1 97.94 140 PRO B CA 1
ATOM 2966 C C . PRO B 1 140 ? 3.371 -9.164 -18.812 1 97.94 140 PRO B C 1
ATOM 2968 O O . PRO B 1 140 ? 3.395 -8.406 -17.844 1 97.94 140 PRO B O 1
ATOM 2971 N N . ASN B 1 141 ? 2.592 -9.016 -19.906 1 96.12 141 ASN B N 1
ATOM 2972 C CA . ASN B 1 141 ? 1.596 -7.945 -19.922 1 96.12 141 ASN B CA 1
ATOM 2973 C C . ASN B 1 141 ? 0.657 -8.047 -18.719 1 96.12 141 ASN B C 1
ATOM 2975 O O . ASN B 1 141 ? 0.378 -9.141 -18.234 1 96.12 141 ASN B O 1
ATOM 2979 N N . LEU B 1 142 ? 0.234 -6.855 -18.203 1 96.38 142 LEU B N 1
ATOM 2980 C CA . LEU B 1 142 ? -0.683 -6.707 -17.078 1 96.38 142 LEU B CA 1
ATOM 2981 C C . LEU B 1 142 ? -0.008 -7.105 -15.766 1 96.38 142 LEU B C 1
ATOM 2983 O O . LEU B 1 142 ? -0.661 -7.633 -14.859 1 96.38 142 LEU B O 1
ATOM 2987 N N . THR B 1 143 ? 1.277 -7.02 -15.773 1 98.25 143 THR B N 1
ATOM 2988 C CA . THR B 1 143 ? 2.076 -7.004 -14.555 1 98.25 143 THR B CA 1
ATOM 2989 C C . THR B 1 143 ? 2.973 -5.77 -14.508 1 98.25 143 THR B C 1
ATOM 2991 O O . THR B 1 143 ? 3.283 -5.184 -15.547 1 98.25 143 THR B O 1
ATOM 2994 N N . PHE B 1 144 ? 3.34 -5.379 -13.266 1 98.75 144 PHE B N 1
ATOM 2995 C CA . PHE B 1 144 ? 4.191 -4.211 -13.094 1 98.75 144 PHE B CA 1
ATOM 2996 C C . PHE B 1 144 ? 4.867 -4.234 -11.727 1 98.75 144 PHE B C 1
ATOM 2998 O O . PHE B 1 144 ? 4.207 -4.438 -10.703 1 98.75 144 PHE B O 1
ATOM 3005 N N . PRO B 1 145 ? 6.238 -4.07 -11.727 1 98.81 145 PRO B N 1
ATOM 3006 C CA . PRO B 1 145 ? 6.879 -3.986 -10.414 1 98.81 145 PRO B CA 1
ATOM 3007 C C . PRO B 1 145 ? 6.453 -2.748 -9.625 1 98.81 145 PRO B C 1
ATOM 3009 O O . PRO B 1 145 ? 6.332 -1.661 -10.195 1 98.81 145 PRO B O 1
ATOM 3012 N N . ILE B 1 146 ? 6.211 -2.91 -8.359 1 98.75 146 ILE B N 1
ATOM 3013 C CA . ILE B 1 146 ? 5.711 -1.811 -7.539 1 98.75 146 ILE B CA 1
ATOM 3014 C C . ILE B 1 146 ? 6.789 -1.37 -6.555 1 98.75 146 ILE B C 1
ATOM 3016 O O . ILE B 1 146 ? 7.043 -0.174 -6.398 1 98.75 146 ILE B O 1
ATOM 3020 N N . CYS B 1 147 ? 7.418 -2.273 -5.852 1 98.81 147 CYS B N 1
ATOM 3021 C CA . CYS B 1 147 ? 8.5 -1.975 -4.922 1 98.81 147 CYS B CA 1
ATOM 3022 C C . CYS B 1 147 ? 9.328 -3.221 -4.629 1 98.81 147 CYS B C 1
ATOM 3024 O O . CYS B 1 147 ? 8.906 -4.336 -4.941 1 98.81 147 CYS B O 1
ATOM 3026 N N . GLY B 1 148 ? 10.539 -3.006 -4.172 1 98.81 148 GLY B N 1
ATOM 3027 C CA . GLY B 1 148 ? 11.344 -4.055 -3.564 1 98.81 148 GLY B CA 1
ATOM 3028 C C . GLY B 1 148 ? 11.344 -3.998 -2.049 1 98.81 148 GLY B C 1
ATOM 3029 O O . GLY B 1 148 ? 11.047 -2.957 -1.46 1 98.81 148 GLY B O 1
ATOM 3030 N N . VAL B 1 149 ? 11.625 -5.125 -1.456 1 98.88 149 VAL B N 1
ATOM 3031 C CA . VAL B 1 149 ? 11.875 -5.199 -0.021 1 98.88 149 VAL B CA 1
ATOM 3032 C C . VAL B 1 149 ? 13.109 -6.059 0.239 1 98.88 149 VAL B C 1
ATOM 3034 O O . VAL B 1 149 ? 13.227 -7.164 -0.294 1 98.88 149 VAL B O 1
ATOM 3037 N N . ILE B 1 150 ? 14.047 -5.508 0.975 1 98.81 150 ILE B N 1
ATOM 3038 C CA . ILE B 1 150 ? 15.102 -6.355 1.523 1 98.81 150 ILE B CA 1
ATOM 3039 C C . ILE B 1 150 ? 14.781 -6.703 2.975 1 98.81 150 ILE B C 1
ATOM 3041 O O . ILE B 1 150 ? 14.383 -5.836 3.754 1 98.81 150 ILE B O 1
ATOM 3045 N N . VAL B 1 151 ? 14.906 -7.957 3.27 1 98.62 151 VAL B N 1
ATOM 3046 C CA . VAL B 1 151 ? 14.727 -8.461 4.629 1 98.62 151 VAL B CA 1
ATOM 3047 C C . VAL B 1 151 ? 16 -9.18 5.078 1 98.62 151 VAL B C 1
ATOM 3049 O O . VAL B 1 151 ? 16.562 -9.984 4.332 1 98.62 151 VAL B O 1
ATOM 3052 N N . GLY B 1 152 ? 16.406 -8.906 6.277 1 98.5 152 GLY B N 1
ATOM 3053 C CA . GLY B 1 152 ? 17.594 -9.555 6.824 1 98.5 152 GLY B CA 1
ATOM 3054 C C . GLY B 1 152 ? 17.875 -9.172 8.266 1 98.5 152 GLY B C 1
ATOM 3055 O O . GLY B 1 152 ? 17.141 -8.359 8.844 1 98.5 152 GLY B O 1
ATOM 3056 N N . TYR B 1 153 ? 18.844 -9.844 8.844 1 98.44 153 TYR B N 1
ATOM 3057 C CA . TYR B 1 153 ? 19.266 -9.469 10.188 1 98.44 153 TYR B CA 1
ATOM 3058 C C . TYR B 1 153 ? 20.016 -8.141 10.18 1 98.44 153 TYR B C 1
ATOM 3060 O O . TYR B 1 153 ? 20.969 -7.969 9.43 1 98.44 153 TYR B O 1
ATOM 3068 N N . PRO B 1 154 ? 19.562 -7.227 10.977 1 97.56 154 PRO B N 1
ATOM 3069 C CA . PRO B 1 154 ? 20.156 -5.891 10.93 1 97.56 154 PRO B CA 1
ATOM 3070 C C . PRO B 1 154 ? 21.594 -5.875 11.43 1 97.56 154 PRO B C 1
ATOM 3072 O O . PRO B 1 154 ? 21.938 -6.586 12.375 1 97.56 154 PRO B O 1
ATOM 3075 N N . ASP B 1 155 ? 22.438 -5.113 10.773 1 97.38 155 ASP B N 1
ATOM 3076 C CA . ASP B 1 155 ? 23.797 -4.824 11.219 1 97.38 155 ASP B CA 1
ATOM 3077 C C . ASP B 1 155 ? 24 -3.326 11.43 1 97.38 155 ASP B C 1
ATOM 3079 O O . ASP B 1 155 ? 25.031 -2.771 11.031 1 97.38 155 ASP B O 1
ATOM 3083 N N . GLN B 1 156 ? 22.938 -2.621 11.805 1 95.19 156 GLN B N 1
ATOM 3084 C CA . GLN B 1 156 ? 22.906 -1.209 12.164 1 95.19 156 GLN B CA 1
ATOM 3085 C C . GLN B 1 156 ? 21.75 -0.909 13.102 1 95.19 156 GLN B C 1
ATOM 3087 O O . GLN B 1 156 ? 20.875 -1.754 13.305 1 95.19 156 GLN B O 1
ATOM 3092 N N . LYS B 1 157 ? 21.781 0.203 13.766 1 92.69 157 LYS B N 1
ATOM 3093 C CA . LYS B 1 157 ? 20.719 0.662 14.656 1 92.69 157 LYS B CA 1
ATOM 3094 C C . LYS B 1 157 ? 20.5 2.164 14.516 1 92.69 157 LYS B C 1
ATOM 3096 O O . LYS B 1 157 ? 20.812 2.938 15.414 1 92.69 157 LYS B O 1
ATOM 3101 N N . PRO B 1 158 ? 19.906 2.475 13.336 1 92.75 158 PRO B N 1
ATOM 3102 C CA . PRO B 1 158 ? 19.672 3.908 13.156 1 92.75 158 PRO B CA 1
ATOM 3103 C C . PRO B 1 158 ? 18.734 4.488 14.211 1 92.75 158 PRO B C 1
ATOM 3105 O O . PRO B 1 158 ? 17.938 3.754 14.805 1 92.75 158 PRO B O 1
ATOM 3108 N N . ASN B 1 159 ? 18.875 5.805 14.445 1 91.44 159 ASN B N 1
ATOM 3109 C CA . ASN B 1 159 ? 17.953 6.5 15.352 1 91.44 159 ASN B CA 1
ATOM 3110 C C . ASN B 1 159 ? 16.547 6.547 14.789 1 91.44 159 ASN B C 1
ATOM 3112 O O . ASN B 1 159 ? 16.359 6.496 13.57 1 91.44 159 ASN B O 1
ATOM 3116 N N . PHE B 1 160 ? 15.609 6.641 15.695 1 91.56 160 PHE B N 1
ATOM 3117 C CA . PHE B 1 160 ? 14.227 6.84 15.266 1 91.56 160 PHE B CA 1
ATOM 3118 C C . PHE B 1 160 ? 14.047 8.234 14.672 1 91.56 160 PHE B C 1
ATOM 3120 O O . PHE B 1 160 ? 14.453 9.227 15.273 1 91.56 160 PHE B O 1
ATOM 3127 N N . LYS B 1 161 ? 13.484 8.234 13.508 1 93.19 161 LYS B N 1
ATOM 3128 C CA . LYS B 1 161 ? 13.18 9.523 12.898 1 93.19 161 LYS B CA 1
ATOM 3129 C C . LYS B 1 161 ? 11.898 10.117 13.477 1 93.19 161 LYS B C 1
ATOM 3131 O O . LYS B 1 161 ? 10.883 9.422 13.586 1 93.19 161 LYS B O 1
ATOM 3136 N N . PRO B 1 162 ? 12.016 11.406 13.789 1 95.06 162 PRO B N 1
ATOM 3137 C CA . PRO B 1 162 ? 10.781 12.055 14.25 1 95.06 162 PRO B CA 1
ATOM 3138 C C . PRO B 1 162 ? 9.711 12.133 13.164 1 95.06 162 PRO B C 1
ATOM 3140 O O . PRO B 1 162 ? 10.023 12.062 11.977 1 95.06 162 PRO B O 1
ATOM 3143 N N . ARG B 1 163 ? 8.484 12.203 13.609 1 96.5 163 ARG B N 1
ATOM 3144 C CA . ARG B 1 163 ? 7.379 12.344 12.664 1 96.5 163 ARG B CA 1
ATOM 3145 C C . ARG B 1 163 ? 6.656 13.672 12.859 1 96.5 163 ARG B C 1
ATOM 3147 O O . ARG B 1 163 ? 6.633 14.219 13.961 1 96.5 163 ARG B O 1
ATOM 3154 N N . MET B 1 164 ? 6.105 14.125 11.727 1 96.38 164 MET B N 1
ATOM 3155 C CA . MET B 1 164 ? 5.367 15.391 11.781 1 96.38 164 MET B CA 1
ATOM 3156 C C . MET B 1 164 ? 4.207 15.297 12.766 1 96.38 164 MET B C 1
ATOM 3158 O O . MET B 1 164 ? 3.629 14.227 12.961 1 96.38 164 MET B O 1
ATOM 3162 N N . PRO B 1 165 ? 3.898 16.453 13.359 1 96.31 165 PRO B N 1
ATOM 3163 C CA . PRO B 1 165 ? 2.727 16.438 14.242 1 96.31 165 PRO B CA 1
ATOM 3164 C C . PRO B 1 165 ? 1.473 15.914 13.547 1 96.31 165 PRO B C 1
ATOM 3166 O O . PRO B 1 165 ? 1.247 16.188 12.367 1 96.31 165 PRO B O 1
ATOM 3169 N N . GLN B 1 166 ? 0.66 15.219 14.32 1 96.44 166 GLN B N 1
ATOM 3170 C CA . GLN B 1 166 ? -0.543 14.594 13.773 1 96.44 166 GLN B CA 1
ATOM 3171 C C . GLN B 1 166 ? -1.485 15.641 13.188 1 96.44 166 GLN B C 1
ATOM 3173 O O . GLN B 1 166 ? -2.184 15.375 12.203 1 96.44 166 GLN B O 1
ATOM 3178 N N . SER B 1 167 ? -1.451 16.844 13.75 1 96.62 167 SER B N 1
ATOM 3179 C CA . SER B 1 167 ? -2.334 17.906 13.305 1 96.62 167 SER B CA 1
ATOM 3180 C C . SER B 1 167 ? -2.027 18.312 11.867 1 96.62 167 SER B C 1
ATOM 3182 O O . SER B 1 167 ? -2.844 18.969 11.211 1 96.62 167 SER B O 1
ATOM 3184 N N . LEU B 1 168 ? -0.882 17.906 11.383 1 97.25 168 LEU B N 1
ATOM 3185 C CA . LEU B 1 168 ? -0.487 18.281 10.031 1 97.25 168 LEU B CA 1
ATOM 3186 C C . LEU B 1 168 ? -0.893 17.219 9.023 1 97.25 168 LEU B C 1
ATOM 3188 O O . LEU B 1 168 ? -0.782 17.422 7.816 1 97.25 168 LEU B O 1
ATOM 3192 N N . MET B 1 169 ? -1.447 16.047 9.57 1 98.06 169 MET B N 1
ATOM 3193 C CA . MET B 1 169 ? -1.688 14.992 8.594 1 98.06 169 MET B CA 1
ATOM 3194 C C . MET B 1 169 ? -2.959 14.219 8.93 1 98.06 169 MET B C 1
ATOM 3196 O O . MET B 1 169 ? -3.383 13.344 8.172 1 98.06 169 MET B O 1
ATOM 3200 N N . SER B 1 170 ? -3.594 14.453 10.016 1 98.38 170 SER B N 1
ATOM 3201 C CA . SER B 1 170 ? -4.852 13.836 10.414 1 98.38 170 SER B CA 1
ATOM 3202 C C . SER B 1 170 ? -5.941 14.883 10.617 1 98.38 170 SER B C 1
ATOM 3204 O O . SER B 1 170 ? -5.754 15.844 11.367 1 98.38 170 SER B O 1
ATOM 3206 N N . PHE B 1 171 ? -7.062 14.703 9.977 1 98.5 171 PHE B N 1
ATOM 3207 C CA . PHE B 1 171 ? -8.133 15.695 9.961 1 98.5 171 PHE B CA 1
ATOM 3208 C C . PHE B 1 171 ? -9.477 15.047 10.242 1 98.5 171 PHE B C 1
ATOM 3210 O O . PHE B 1 171 ? -9.664 13.852 10 1 98.5 171 PHE B O 1
ATOM 3217 N N . ASP B 1 172 ? -10.422 15.875 10.75 1 98.19 172 ASP B N 1
ATOM 3218 C CA . ASP B 1 172 ? -11.797 15.43 10.914 1 98.19 172 ASP B CA 1
ATOM 3219 C C . ASP B 1 172 ? -12.672 15.914 9.758 1 98.19 172 ASP B C 1
ATOM 3221 O O . ASP B 1 172 ? -12.734 17.109 9.477 1 98.19 172 ASP B O 1
ATOM 3225 N N . ASN B 1 173 ? -13.25 15.047 9.023 1 98.75 173 ASN B N 1
ATOM 3226 C CA . ASN B 1 173 ? -14.344 15.211 8.078 1 98.75 173 ASN B CA 1
ATOM 3227 C C . ASN B 1 173 ? -13.852 15.781 6.746 1 98.75 173 ASN B C 1
ATOM 3229 O O . ASN B 1 173 ? -14.25 15.305 5.68 1 98.75 173 ASN B O 1
ATOM 3233 N N . THR B 1 174 ? -13.016 16.797 6.754 1 98.56 174 THR B N 1
ATOM 3234 C CA . THR B 1 174 ? -12.484 17.375 5.52 1 98.56 174 THR B CA 1
ATOM 3235 C C . THR B 1 174 ? -10.992 17.656 5.652 1 98.56 174 THR B C 1
ATOM 3237 O O . THR B 1 174 ? -10.461 17.734 6.762 1 98.56 174 THR B O 1
ATOM 3240 N N . TYR B 1 175 ? -10.391 17.703 4.512 1 98.69 175 TYR B N 1
ATOM 3241 C CA . TYR B 1 175 ? -9 18.141 4.516 1 98.69 175 TYR B CA 1
ATOM 3242 C C . TYR B 1 175 ? -8.891 19.609 4.93 1 98.69 175 TYR B C 1
ATOM 3244 O O . TYR B 1 175 ? -9.602 20.469 4.402 1 98.69 175 TYR B O 1
ATOM 3252 N N . HIS B 1 176 ? -8.102 19.844 5.863 1 97.25 176 HIS B N 1
ATOM 3253 C CA . HIS B 1 176 ? -7.797 21.219 6.254 1 97.25 176 HIS B CA 1
ATOM 3254 C C . HIS B 1 176 ? -6.477 21.297 7.012 1 97.25 176 HIS B C 1
ATOM 3256 O O . HIS B 1 176 ? -6.27 20.562 7.98 1 97.25 176 HIS B O 1
ATOM 3262 N N . LEU B 1 177 ? -5.594 22.125 6.586 1 96.44 177 LEU B N 1
ATOM 3263 C CA . LEU B 1 177 ? -4.418 22.422 7.395 1 96.44 177 LEU B CA 1
ATOM 3264 C C . LEU B 1 177 ? -4.762 23.391 8.523 1 96.44 177 LEU B C 1
ATOM 3266 O O . LEU B 1 177 ? -5.617 24.25 8.359 1 96.44 177 LEU B O 1
ATOM 3270 N N . PRO B 1 178 ? -4.105 23.172 9.641 1 96.31 178 PRO B N 1
ATOM 3271 C CA . PRO B 1 178 ? -4.391 24.094 10.734 1 96.31 178 PRO B CA 1
ATOM 3272 C C . PRO B 1 178 ? -3.982 25.531 10.406 1 96.31 178 PRO B C 1
ATOM 3274 O O . PRO B 1 178 ? -3.057 25.75 9.625 1 96.31 178 PRO B O 1
ATOM 3277 N N . ASP B 1 179 ? -4.66 26.469 11.055 1 96.12 179 ASP B N 1
ATOM 3278 C CA . ASP B 1 179 ? -4.383 27.891 10.828 1 96.12 179 ASP B CA 1
ATOM 3279 C C . ASP B 1 179 ? -2.918 28.203 11.125 1 96.12 179 ASP B C 1
ATOM 3281 O O . ASP B 1 179 ? -2.338 29.109 10.508 1 96.12 179 ASP B O 1
ATOM 3285 N N . ASP B 1 180 ? -2.408 27.484 12.031 1 97 180 ASP B N 1
ATOM 3286 C CA . ASP B 1 180 ? -1.024 27.734 12.43 1 97 180 ASP B CA 1
ATOM 3287 C C . ASP B 1 180 ? -0.075 26.75 11.742 1 97 180 ASP B C 1
ATOM 3289 O O . ASP B 1 180 ? 0.935 26.359 12.328 1 97 180 ASP B O 1
ATOM 3293 N N . TRP B 1 181 ? -0.435 26.25 10.609 1 95.88 181 TRP B N 1
ATOM 3294 C CA . TRP B 1 181 ? 0.353 25.281 9.852 1 95.88 181 TRP B CA 1
ATOM 3295 C C . TRP B 1 181 ? 1.812 25.719 9.766 1 95.88 181 TRP B C 1
ATOM 3297 O O . TRP B 1 181 ? 2.717 24.938 10.062 1 95.88 181 TRP B O 1
ATOM 3307 N N . LYS B 1 182 ? 2.068 27 9.445 1 95.69 182 LYS B N 1
ATOM 3308 C CA . LYS B 1 182 ? 3.43 27.5 9.273 1 95.69 182 LYS B CA 1
ATOM 3309 C C . LYS B 1 182 ? 4.215 27.406 10.578 1 95.69 182 LYS B C 1
ATOM 3311 O O . LYS B 1 182 ? 5.395 27.047 10.57 1 95.69 182 LYS B O 1
ATOM 3316 N N . THR B 1 183 ? 3.551 27.766 11.609 1 97.75 183 THR B N 1
ATOM 3317 C CA . THR B 1 183 ? 4.195 27.688 12.914 1 97.75 183 THR B CA 1
ATOM 3318 C C . THR B 1 183 ? 4.516 26.234 13.266 1 97.75 183 THR B C 1
ATOM 3320 O O . THR B 1 183 ? 5.617 25.938 13.734 1 97.75 183 THR B O 1
ATOM 3323 N N . GLN B 1 184 ? 3.596 25.375 13.047 1 97.06 184 GLN B N 1
ATOM 3324 C CA . GLN B 1 184 ? 3.812 23.969 13.352 1 97.06 184 GLN B CA 1
ATOM 3325 C C . GLN B 1 184 ? 4.93 23.391 12.492 1 97.06 184 GLN B C 1
ATOM 3327 O O . GLN B 1 184 ? 5.73 22.578 12.961 1 97.06 184 GLN B O 1
ATOM 3332 N N . LEU B 1 185 ? 4.914 23.812 11.211 1 97.38 185 LEU B N 1
ATOM 3333 C CA . LEU B 1 185 ? 5.98 23.344 10.328 1 97.38 185 LEU B CA 1
ATOM 3334 C C . LEU B 1 185 ? 7.34 23.844 10.805 1 97.38 185 LEU B C 1
ATOM 3336 O O . LEU B 1 185 ? 8.32 23.094 10.789 1 97.38 185 LEU B O 1
ATOM 3340 N N . THR B 1 186 ? 7.391 25.109 11.211 1 97.94 186 THR B N 1
ATOM 3341 C CA . THR B 1 186 ? 8.625 25.688 11.734 1 97.94 186 THR B CA 1
ATOM 3342 C C . THR B 1 186 ? 9.094 24.922 12.969 1 97.94 186 THR B C 1
ATOM 3344 O O . THR B 1 186 ? 10.281 24.625 13.117 1 97.94 186 THR B O 1
ATOM 3347 N N . ASP B 1 187 ? 8.172 24.609 13.867 1 98.44 187 ASP B N 1
ATOM 3348 C CA . ASP B 1 187 ? 8.5 23.844 15.062 1 98.44 187 ASP B CA 1
ATOM 3349 C C . ASP B 1 187 ? 9.023 22.453 14.703 1 98.44 187 ASP B C 1
ATOM 3351 O O . ASP B 1 187 ? 9.992 21.984 15.297 1 98.44 187 ASP B O 1
ATOM 3355 N N . TYR B 1 188 ? 8.367 21.859 13.805 1 98.19 188 TYR B N 1
ATOM 3356 C CA . TYR B 1 188 ? 8.805 20.547 13.352 1 98.19 188 TYR B CA 1
ATOM 3357 C C . TYR B 1 188 ? 10.164 20.625 12.664 1 98.19 188 TYR B C 1
ATOM 3359 O O . TYR B 1 188 ? 10.992 19.719 12.812 1 98.19 188 TYR B O 1
ATOM 3367 N N . ASP B 1 189 ? 10.422 21.688 11.93 1 98.25 189 ASP B N 1
ATOM 3368 C CA . ASP B 1 189 ? 11.734 21.922 11.328 1 98.25 189 ASP B CA 1
ATOM 3369 C C . ASP B 1 189 ? 12.828 21.938 12.391 1 98.25 189 ASP B C 1
ATOM 3371 O O . ASP B 1 189 ? 13.914 21.391 12.18 1 98.25 189 ASP B O 1
ATOM 3375 N N . HIS B 1 190 ? 12.516 22.562 13.484 1 98.5 190 HIS B N 1
ATOM 3376 C CA . HIS B 1 190 ? 13.5 22.578 14.562 1 98.5 190 HIS B CA 1
ATOM 3377 C C . HIS B 1 190 ? 13.797 21.172 15.078 1 98.5 190 HIS B C 1
ATOM 3379 O O . HIS B 1 190 ? 14.945 20.844 15.375 1 98.5 190 HIS B O 1
ATOM 3385 N N . VAL B 1 191 ? 12.781 20.375 15.188 1 98.19 191 VAL B N 1
ATOM 3386 C CA . VAL B 1 191 ? 12.938 19 15.625 1 98.19 191 VAL B CA 1
ATOM 3387 C C . VAL B 1 191 ? 13.805 18.234 14.633 1 98.19 191 VAL B C 1
ATOM 3389 O O . VAL B 1 191 ? 14.734 17.516 15.023 1 98.19 191 VAL B O 1
ATOM 3392 N N . ILE B 1 192 ? 13.531 18.391 13.383 1 97.75 192 ILE B N 1
ATOM 3393 C CA . ILE B 1 192 ? 14.25 17.656 12.336 1 97.75 192 ILE B CA 1
ATOM 3394 C C . ILE B 1 192 ? 15.688 18.172 12.25 1 97.75 192 ILE B C 1
ATOM 3396 O O . ILE B 1 192 ? 16.609 17.375 12.047 1 97.75 192 ILE B O 1
ATOM 3400 N N . GLN B 1 193 ? 15.805 19.453 12.359 1 97.88 193 GLN B N 1
ATOM 3401 C CA . GLN B 1 193 ? 17.156 20.016 12.383 1 97.88 193 GLN B CA 1
ATOM 3402 C C . GLN B 1 193 ? 17.984 19.391 13.5 1 97.88 193 GLN B C 1
ATOM 3404 O O . GLN B 1 193 ? 19.156 19.031 13.289 1 97.88 193 GLN B O 1
ATOM 3409 N N . HIS B 1 194 ? 17.453 19.312 14.672 1 97.75 194 HIS B N 1
ATOM 3410 C CA . HIS B 1 194 ? 18.141 18.719 15.797 1 97.75 194 HIS B CA 1
ATOM 3411 C C . HIS B 1 194 ? 18.469 17.25 15.531 1 97.75 194 HIS B C 1
ATOM 3413 O O . HIS B 1 194 ? 19.562 16.781 15.836 1 97.75 194 HIS B O 1
ATOM 3419 N N . TYR B 1 195 ? 17.531 16.547 15.031 1 96.94 195 TYR B N 1
ATOM 3420 C CA . TYR B 1 195 ? 17.719 15.133 14.703 1 96.94 195 TYR B CA 1
ATOM 3421 C C . TYR B 1 195 ? 18.938 14.938 13.789 1 96.94 195 TYR B C 1
ATOM 3423 O O . TYR B 1 195 ? 19.828 14.156 14.102 1 96.94 195 TYR B O 1
ATOM 3431 N N . TYR B 1 196 ? 18.984 15.648 12.68 1 96.19 196 TYR B N 1
ATOM 3432 C CA . TYR B 1 196 ? 20.047 15.469 11.703 1 96.19 196 TYR B CA 1
ATOM 3433 C C . TYR B 1 196 ? 21.375 15.992 12.234 1 96.19 196 TYR B C 1
ATOM 3435 O O . TYR B 1 196 ? 22.438 15.5 11.852 1 96.19 196 TYR B O 1
ATOM 3443 N N . ALA B 1 197 ? 21.266 16.891 13.164 1 96.19 197 ALA B N 1
ATOM 3444 C CA . ALA B 1 197 ? 22.484 17.469 13.734 1 96.19 197 ALA B CA 1
ATOM 3445 C C . ALA B 1 197 ? 23.109 16.531 14.766 1 96.19 197 ALA B C 1
ATOM 3447 O O . ALA B 1 197 ? 24.312 16.578 15.031 1 96.19 197 ALA B O 1
ATOM 3448 N N . THR B 1 198 ? 22.328 15.617 15.344 1 94.75 198 THR B N 1
ATOM 3449 C CA . THR B 1 198 ? 22.812 14.883 16.5 1 94.75 198 THR B CA 1
ATOM 3450 C C . THR B 1 198 ? 22.797 13.383 16.25 1 94.75 198 THR B C 1
ATOM 3452 O O . THR B 1 198 ? 23.266 12.602 17.078 1 94.75 198 THR B O 1
ATOM 3455 N N . ARG B 1 199 ? 22.312 13.023 15.078 1 91.38 199 ARG B N 1
ATOM 3456 C CA . ARG B 1 199 ? 22.203 11.594 14.805 1 91.38 199 ARG B CA 1
ATOM 3457 C C . ARG B 1 199 ? 23.578 10.961 14.641 1 91.38 199 ARG B C 1
ATOM 3459 O O . ARG B 1 199 ? 24.578 11.672 14.477 1 91.38 199 ARG B O 1
ATOM 3466 N N . ASP B 1 200 ? 23.656 9.672 14.742 1 88 200 ASP B N 1
ATOM 3467 C CA . ASP B 1 200 ? 24.906 8.93 14.836 1 88 200 ASP B CA 1
ATOM 3468 C C . ASP B 1 200 ? 25.625 8.898 13.492 1 88 200 ASP B C 1
ATOM 3470 O O . ASP B 1 200 ? 26.859 8.82 13.438 1 88 200 ASP B O 1
ATOM 3474 N N . THR B 1 201 ? 24.812 8.898 12.438 1 83.56 201 THR B N 1
ATOM 3475 C CA . THR B 1 201 ? 25.422 8.75 11.125 1 83.56 201 THR B CA 1
ATOM 3476 C C . THR B 1 201 ? 24.906 9.82 10.164 1 83.56 201 THR B C 1
ATOM 3478 O O . THR B 1 201 ? 23.734 10.219 10.234 1 83.56 201 THR B O 1
ATOM 3481 N N . ASN B 1 202 ? 25.844 10.297 9.312 1 86.38 202 ASN B N 1
ATOM 3482 C CA . ASN B 1 202 ? 25.469 11.227 8.25 1 86.38 202 ASN B CA 1
ATOM 3483 C C . ASN B 1 202 ? 24.844 12.5 8.812 1 86.38 202 ASN B C 1
ATOM 3485 O O . ASN B 1 202 ? 23.766 12.898 8.398 1 86.38 202 ASN B O 1
ATOM 3489 N N . GLN B 1 203 ? 25.609 13.039 9.828 1 89.81 203 GLN B N 1
ATOM 3490 C CA . GLN B 1 203 ? 25.141 14.297 10.391 1 89.81 203 GLN B CA 1
ATOM 3491 C C . GLN B 1 203 ? 25.156 15.406 9.344 1 89.81 203 GLN B C 1
ATOM 3493 O O . GLN B 1 203 ? 26.078 15.484 8.523 1 89.81 203 GLN B O 1
ATOM 3498 N N . ARG B 1 204 ? 24.094 16.172 9.312 1 93.44 204 ARG B N 1
ATOM 3499 C CA . ARG B 1 204 ? 23.969 17.297 8.383 1 93.44 204 ARG B CA 1
ATOM 3500 C C . ARG B 1 204 ? 22.906 18.281 8.867 1 93.44 204 ARG B C 1
ATOM 3502 O O . ARG B 1 204 ? 22.172 18.016 9.812 1 93.44 204 ARG B O 1
ATOM 3509 N N . GLU B 1 205 ? 22.969 19.453 8.242 1 95.31 205 GLU B N 1
ATOM 3510 C CA . GLU B 1 205 ? 21.875 20.406 8.445 1 95.31 205 GLU B CA 1
ATOM 3511 C C . GLU B 1 205 ? 20.719 20.125 7.484 1 95.31 205 GLU B C 1
ATOM 3513 O O . GLU B 1 205 ? 20.922 20.031 6.273 1 95.31 205 GLU B O 1
ATOM 3518 N N . GLU B 1 206 ? 19.625 19.938 8.086 1 95.62 206 GLU B N 1
ATOM 3519 C CA . GLU B 1 206 ? 18.438 19.641 7.289 1 95.62 206 GLU B CA 1
ATOM 3520 C C . GLU B 1 206 ? 17.172 20 8.039 1 95.62 206 GLU B C 1
ATOM 3522 O O . GLU B 1 206 ? 17.141 19.984 9.273 1 95.62 206 GLU B O 1
ATOM 3527 N N . THR B 1 207 ? 16.172 20.469 7.289 1 96.62 207 THR B N 1
ATOM 3528 C CA . THR B 1 207 ? 14.828 20.672 7.824 1 96.62 207 THR B CA 1
ATOM 3529 C C . THR B 1 207 ? 13.797 19.891 7.016 1 96.62 207 THR B C 1
ATOM 3531 O O . THR B 1 207 ? 14.078 19.453 5.895 1 96.62 207 THR B O 1
ATOM 3534 N N . PHE B 1 208 ? 12.656 19.672 7.574 1 97.06 208 PHE B N 1
ATOM 3535 C CA . PHE B 1 208 ? 11.609 18.938 6.859 1 97.06 208 PHE B CA 1
ATOM 3536 C C . PHE B 1 208 ? 11.117 19.75 5.664 1 97.06 208 PHE B C 1
ATOM 3538 O O . PHE B 1 208 ? 10.891 19.203 4.586 1 97.06 208 PHE B O 1
ATOM 3545 N N . SER B 1 209 ? 10.922 21.062 5.891 1 95.19 209 SER B N 1
ATOM 3546 C CA . SER B 1 209 ? 10.469 21.906 4.793 1 95.19 209 SER B CA 1
ATOM 3547 C C . SER B 1 209 ? 11.43 21.859 3.617 1 95.19 209 SER B C 1
ATOM 3549 O O . SER B 1 209 ? 11.008 21.906 2.459 1 95.19 209 SER B O 1
ATOM 3551 N N . HIS B 1 210 ? 12.695 21.797 3.922 1 94.06 210 HIS B N 1
ATOM 3552 C CA . HIS B 1 210 ? 13.695 21.672 2.863 1 94.06 210 HIS B CA 1
ATOM 3553 C C . HIS B 1 210 ? 13.578 20.344 2.143 1 94.06 210 HIS B C 1
ATOM 3555 O O . HIS B 1 210 ? 13.719 20.266 0.919 1 94.06 210 HIS B O 1
ATOM 3561 N N . LEU B 1 211 ? 13.391 19.281 2.881 1 93.69 211 LEU B N 1
ATOM 3562 C CA . LEU B 1 211 ? 13.188 17.969 2.273 1 93.69 211 LEU B CA 1
ATOM 3563 C C . LEU B 1 211 ? 11.969 17.969 1.36 1 93.69 211 LEU B C 1
ATOM 3565 O O . LEU B 1 211 ? 12.016 17.438 0.252 1 93.69 211 LEU B O 1
ATOM 3569 N N . LEU B 1 212 ? 10.859 18.562 1.855 1 92.81 212 LEU B N 1
ATOM 3570 C CA . LEU B 1 212 ? 9.656 18.656 1.047 1 92.81 212 LEU B CA 1
ATOM 3571 C C . LEU B 1 212 ? 9.93 19.406 -0.256 1 92.81 212 LEU B C 1
ATOM 3573 O O . LEU B 1 212 ? 9.539 18.938 -1.332 1 92.81 212 LEU B O 1
ATOM 3577 N N . ALA B 1 213 ? 10.586 20.453 -0.183 1 88.81 213 ALA B N 1
ATOM 3578 C CA . ALA B 1 213 ? 10.828 21.312 -1.332 1 88.81 213 ALA B CA 1
ATOM 3579 C C . ALA B 1 213 ? 11.75 20.641 -2.344 1 88.81 213 ALA B C 1
ATOM 3581 O O . ALA B 1 213 ? 11.516 20.719 -3.551 1 88.81 213 ALA B O 1
ATOM 3582 N N . ASN B 1 214 ? 12.742 20.016 -1.881 1 84.56 214 ASN B N 1
ATOM 3583 C CA . ASN B 1 214 ? 13.781 19.5 -2.771 1 84.56 214 ASN B CA 1
ATOM 3584 C C . ASN B 1 214 ? 13.586 18 -3.057 1 84.56 214 ASN B C 1
ATOM 3586 O O . ASN B 1 214 ? 13.805 17.547 -4.18 1 84.56 214 ASN B O 1
ATOM 3590 N N . GLY B 1 215 ? 13.273 17.312 -2.086 1 76.88 215 GLY B N 1
ATOM 3591 C CA . GLY B 1 215 ? 13.125 15.875 -2.209 1 76.88 215 GLY B CA 1
ATOM 3592 C C . GLY B 1 215 ? 11.961 15.469 -3.094 1 76.88 215 GLY B C 1
ATOM 3593 O O . GLY B 1 215 ? 12.086 14.562 -3.922 1 76.88 215 GLY B O 1
ATOM 3594 N N . ALA B 1 216 ? 10.992 16.281 -2.998 1 73.75 216 ALA B N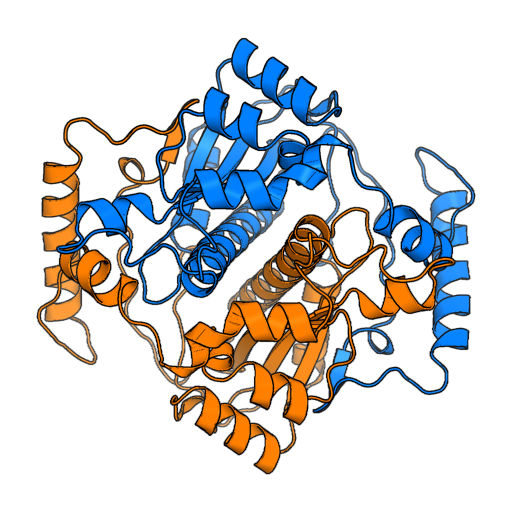 1
ATOM 3595 C CA . ALA B 1 216 ? 9.797 15.961 -3.775 1 73.75 216 ALA B CA 1
ATOM 3596 C C . ALA B 1 216 ? 10.023 16.234 -5.262 1 73.75 216 ALA B C 1
ATOM 3598 O O . ALA B 1 216 ? 9.445 15.562 -6.117 1 73.75 216 ALA B O 1
ATOM 3599 N N . ALA B 1 217 ? 10.891 17.094 -5.5 1 75.69 217 ALA B N 1
ATOM 3600 C CA . ALA B 1 217 ? 11.062 17.516 -6.887 1 75.69 217 ALA B CA 1
ATOM 3601 C C . ALA B 1 217 ? 12.094 16.656 -7.609 1 75.69 217 ALA B C 1
ATOM 3603 O O . ALA B 1 217 ? 12.086 16.578 -8.844 1 75.69 217 ALA B O 1
ATOM 3604 N N . HIS B 1 218 ? 12.852 16.031 -6.91 1 78.69 218 HIS B N 1
ATOM 3605 C CA . HIS B 1 218 ? 13.898 15.234 -7.535 1 78.69 218 HIS B CA 1
ATOM 3606 C C . HIS B 1 218 ? 13.336 13.938 -8.102 1 78.69 218 HIS B C 1
ATOM 3608 O O . HIS B 1 218 ? 12.578 13.234 -7.418 1 78.69 218 HIS B O 1
ATOM 3614 N N . THR B 1 219 ? 13.625 13.703 -9.406 1 82.75 219 THR B N 1
ATOM 3615 C CA . THR B 1 219 ? 13.227 12.469 -10.062 1 82.75 219 THR B CA 1
ATOM 3616 C C . THR B 1 219 ? 14.344 11.945 -10.961 1 82.75 219 THR B C 1
ATOM 3618 O O . THR B 1 219 ? 14.805 12.641 -11.867 1 82.75 219 THR B O 1
ATOM 3621 N N . PRO B 1 220 ? 14.742 10.727 -10.641 1 84.38 220 PRO B N 1
ATOM 3622 C CA . PRO B 1 220 ? 15.68 10.133 -11.594 1 84.38 220 PRO B CA 1
ATOM 3623 C C . PRO B 1 220 ? 15.156 10.172 -13.031 1 84.38 220 PRO B C 1
ATOM 3625 O O . PRO B 1 220 ? 13.953 10.039 -13.258 1 84.38 220 PRO B O 1
ATOM 3628 N N . LYS B 1 221 ? 16.031 10.359 -13.969 1 84.38 221 LYS B N 1
ATOM 3629 C CA . LYS B 1 221 ? 15.711 10.672 -15.359 1 84.38 221 LYS B CA 1
ATOM 3630 C C . LYS B 1 221 ? 14.766 9.625 -15.945 1 84.38 221 LYS B C 1
ATOM 3632 O O . LYS B 1 221 ? 13.695 9.961 -16.453 1 84.38 221 LYS B O 1
ATOM 3637 N N . LYS B 1 222 ? 15.062 8.359 -15.789 1 88.69 222 LYS B N 1
ATOM 3638 C CA . LYS B 1 222 ? 14.289 7.324 -16.469 1 88.69 222 LYS B CA 1
ATOM 3639 C C . LYS B 1 222 ? 12.953 7.09 -15.773 1 88.69 222 LYS B C 1
ATOM 3641 O O . LYS B 1 222 ? 12.062 6.434 -16.328 1 88.69 222 LYS B O 1
ATO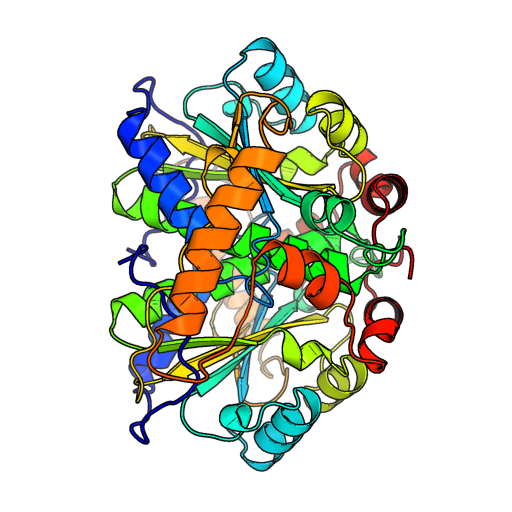M 3646 N N . ARG B 1 223 ? 12.797 7.676 -14.633 1 88.62 223 ARG B N 1
ATOM 3647 C CA . ARG B 1 223 ? 11.508 7.562 -13.953 1 88.62 223 ARG B CA 1
ATOM 3648 C C . ARG B 1 223 ? 10.438 8.383 -14.672 1 88.62 223 ARG B C 1
ATOM 3650 O O . ARG B 1 223 ? 9.242 8.172 -14.453 1 88.62 223 ARG B O 1
ATOM 3657 N N . SER B 1 224 ? 10.844 9.242 -15.477 1 85.31 224 SER B N 1
ATOM 3658 C CA . SER B 1 224 ? 9.891 10 -16.281 1 85.31 224 SER B CA 1
ATOM 3659 C C . SER B 1 224 ? 9.188 9.102 -17.297 1 85.31 224 SER B C 1
ATOM 3661 O O . SER B 1 224 ? 8.172 9.492 -17.875 1 85.31 224 SER B O 1
ATOM 3663 N N . GLU B 1 225 ? 9.695 7.895 -17.438 1 90.12 225 GLU B N 1
ATOM 3664 C CA . GLU B 1 225 ? 9.125 6.961 -18.406 1 90.12 225 GLU B CA 1
ATOM 3665 C C . GLU B 1 225 ? 8.133 6.012 -17.734 1 90.12 225 GLU B C 1
ATOM 3667 O O . GLU B 1 225 ? 7.664 5.055 -18.359 1 90.12 225 GLU B O 1
ATOM 3672 N N . LEU B 1 226 ? 7.809 6.289 -16.547 1 93.5 226 LEU B N 1
ATOM 3673 C CA . LEU B 1 226 ? 6.98 5.363 -15.781 1 93.5 226 LEU B CA 1
ATOM 3674 C C . LEU B 1 226 ? 5.609 5.203 -16.438 1 93.5 226 LEU B C 1
ATOM 3676 O O . LEU B 1 226 ? 5.102 4.086 -16.547 1 93.5 226 LEU B O 1
ATOM 3680 N N . LEU B 1 227 ? 5.043 6.312 -16.859 1 92.44 227 LEU B N 1
ATOM 3681 C CA . LEU B 1 227 ? 3.734 6.223 -17.5 1 92.44 227 LEU B CA 1
ATOM 3682 C C . LEU B 1 227 ? 3.82 5.422 -18.797 1 92.44 227 LEU B C 1
ATOM 3684 O O . LEU B 1 227 ? 2.957 4.586 -19.078 1 92.44 227 LEU B O 1
ATOM 3688 N N . ASP B 1 228 ? 4.828 5.648 -19.562 1 94.5 228 ASP B N 1
ATOM 3689 C CA . ASP B 1 228 ? 5.047 4.895 -20.797 1 94.5 228 ASP B CA 1
ATOM 3690 C C . ASP B 1 228 ? 5.223 3.406 -20.5 1 94.5 228 ASP B C 1
ATOM 3692 O O . ASP B 1 228 ? 4.688 2.559 -21.219 1 94.5 228 ASP B O 1
ATOM 3696 N N . ALA B 1 229 ? 6.02 3.105 -19.5 1 95.56 229 ALA B N 1
ATOM 3697 C CA . ALA B 1 229 ? 6.23 1.714 -19.109 1 95.56 229 ALA B CA 1
ATOM 3698 C C . ALA B 1 229 ? 4.914 1.051 -18.719 1 95.56 229 ALA B C 1
ATOM 3700 O O . ALA B 1 229 ? 4.672 -0.11 -19.047 1 95.56 229 ALA B O 1
ATOM 3701 N N . LEU B 1 230 ? 4.066 1.776 -17.984 1 95.06 230 LEU B N 1
ATOM 3702 C CA . LEU B 1 230 ? 2.752 1.269 -17.609 1 95.06 230 LEU B CA 1
ATOM 3703 C C . LEU B 1 230 ? 1.902 0.983 -18.844 1 95.06 230 LEU B C 1
ATOM 3705 O O . LEU B 1 230 ? 1.275 -0.075 -18.938 1 95.06 230 LEU B O 1
ATOM 3709 N N . HIS B 1 231 ? 1.953 1.879 -19.781 1 94.88 231 HIS B N 1
ATOM 3710 C CA . HIS B 1 231 ? 1.213 1.675 -21.016 1 94.88 231 HIS B CA 1
ATOM 3711 C C . HIS B 1 231 ? 1.724 0.449 -21.766 1 94.88 231 HIS B C 1
ATOM 3713 O O . HIS B 1 231 ? 0.931 -0.351 -22.281 1 94.88 231 HIS B O 1
ATOM 3719 N N . GLN B 1 232 ? 2.965 0.305 -21.828 1 95.25 232 GLN B N 1
ATOM 3720 C CA . GLN B 1 232 ? 3.568 -0.827 -22.531 1 95.25 232 GLN B CA 1
ATOM 3721 C C . GLN B 1 232 ? 3.16 -2.148 -21.875 1 95.25 232 GLN B C 1
ATOM 3723 O O . GLN B 1 232 ? 2.994 -3.156 -22.578 1 95.25 232 GLN B O 1
ATOM 3728 N N . GLN B 1 233 ? 2.965 -2.107 -20.609 1 95.81 233 GLN B N 1
ATOM 3729 C CA . GLN B 1 233 ? 2.562 -3.303 -19.875 1 95.81 233 GLN B CA 1
ATOM 3730 C C . GLN B 1 233 ? 1.049 -3.486 -19.906 1 95.81 233 GLN B C 1
ATOM 3732 O O . GLN B 1 233 ? 0.514 -4.395 -19.266 1 95.81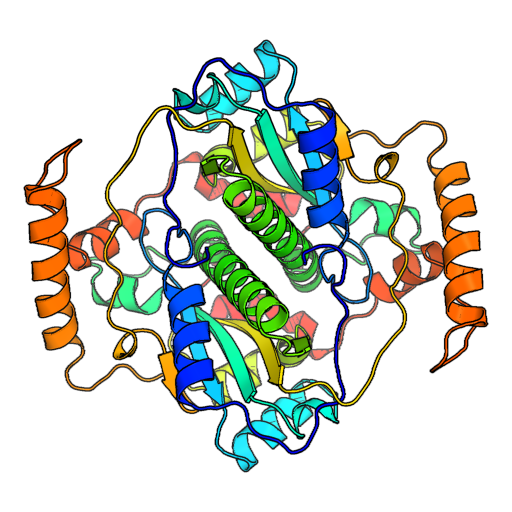 233 GLN B O 1
ATOM 3737 N N . GLY B 1 234 ? 0.358 -2.643 -20.578 1 93.56 234 GLY B N 1
ATOM 3738 C CA . GLY B 1 234 ? -1.07 -2.816 -20.781 1 93.56 234 GLY B CA 1
ATOM 3739 C C . GLY B 1 234 ? -1.915 -2.174 -19.703 1 93.56 234 GLY B C 1
ATOM 3740 O O . GLY B 1 234 ? -3.113 -2.447 -19.594 1 93.56 234 GLY B O 1
ATOM 3741 N N . PHE B 1 235 ? -1.312 -1.317 -18.844 1 91.75 235 PHE B N 1
ATOM 3742 C CA . PHE B 1 235 ? -2.039 -0.631 -17.781 1 91.75 235 PHE B CA 1
ATOM 3743 C C . PHE B 1 235 ? -2.277 0.83 -18.141 1 91.75 235 PHE B C 1
ATOM 3745 O O . PHE B 1 235 ? -1.574 1.388 -18.984 1 91.75 235 PHE B O 1
ATOM 3752 N N . CYS B 1 236 ? -3.346 1.443 -17.484 1 89.44 236 CYS B N 1
ATOM 3753 C CA . CYS B 1 236 ? -3.623 2.875 -17.5 1 89.44 236 CYS B CA 1
ATOM 3754 C C . CYS B 1 236 ? -3.85 3.377 -18.906 1 89.44 236 CYS B C 1
ATOM 3756 O O . CYS B 1 236 ? -3.379 4.457 -19.281 1 89.44 236 CYS B O 1
ATOM 3758 N N . LEU B 1 237 ? -4.465 2.588 -19.703 1 82.62 237 LEU B N 1
ATOM 3759 C CA . LEU B 1 237 ? -4.781 2.975 -21.078 1 82.62 237 LEU B CA 1
ATOM 3760 C C . LEU B 1 237 ? -6.043 3.828 -21.125 1 82.62 237 LEU B C 1
ATOM 3762 O O . LEU B 1 237 ? -6.309 4.496 -22.125 1 82.62 237 LEU B O 1
ATOM 3766 N N . LYS B 1 238 ? -6.789 3.697 -20.078 1 80.62 238 LYS B N 1
ATOM 3767 C CA . LYS B 1 238 ? -8.008 4.484 -19.875 1 80.62 238 LYS B CA 1
ATOM 3768 C C . LYS B 1 238 ? -8.219 4.793 -18.391 1 80.62 238 LYS B C 1
ATOM 3770 O O . LYS B 1 238 ? -7.652 4.133 -17.531 1 80.62 238 LYS B O 1
#

pLDDT: mean 94.68, std 5.85, range [65.44, 98.94]

Radius of gyration: 21.2 Å; Cα contacts (8 Å, |Δi|>4): 982; chains: 2; bounding box: 50×56×47 Å

Nearest PDB structures (foldseek):
  8ajx-assembly1_A  TM=9.289E-01  e=7.589E-23  Escherichia coli
  7z0w-assembly2_C  TM=9.410E-01  e=1.152E-22  Escherichia coli K-12
  7z0w-assembly3_F  TM=9.468E-01  e=7.783E-22  Escherichia coli K-12
  5uu6-assembly2_D  TM=9.399E-01  e=2.568E-21  Vibrio parahaemolyticus RIMD 2210633
  5uu6-assembly1_A  TM=9.265E-01  e=2.568E-21  Vibrio parahaemolyticus RIMD 2210633

Organism: Lacticaseibacillus paracasei (strain ATCC 334 / BCRC 17002 / CCUG 31169 / CIP 107868 / KCTC 3260 / NRRL B-441) (NCBI:txid321967)

Secondary structure (DSSP, 8-state):
-GGG--B---B-SPPPPHHHHHHHHHHHHTS--GGG---EEEEEE--HHHHHHHHHHHT-GGGGSSSEEEEEEEE-HHHHHH-SSTTTT-SHHHHHHHHHHHHHHHHHHHHHHHHTT-EEEEEGGGGGSHHHHHHHHTPPTTEEEEEEEEEE-BS--PPPPP---GGGTEEESS----TTHHHHHHHHHHHHHHHHHH-SSS-----HHHHHHHHTT---GGGGGHHHHHHHTT----/-GGG--B---B-SPPPPHHHHHHHHHHHHTS--GGG---EEEEEE--HHHHHHHHHHHT-GGGGSSSEEEEEEEE-HHHHHH-SSTTTT-SHHHHHHHHHHHHHHHHHHHHHHHHTT-EEEEEGGGGGSHHHHHHHHTPPTTEEEEEEEEEE-BS--PPPPP---GGGTEEESS----TTHHHHHHHHHHHHHHHHHH-SSS-----HHHHHHHHTT---GGGGGHHHHHHHTT-S--

InterPro domains:
  IPR000415 Nitroreductase-like [G3DSA:3.40.109.10] (1-237)
  IPR000415 Nitroreductase-like [SSF55469] (2-238)
  IPR016446 Flavin oxidoreductase Frp family [PIRSF005426] (2-237)
  IPR016446 Flavin oxidoreductase Frp family [PTHR43425] (3-237)
  IPR029479 Nitroreductase [PF00881] (5-153)
  IPR060491 NADPH-dependent oxidoreductase NFRA-like, C-terminal domain [PF28600] (161-238)

Solvent-accessible surface area (backbone atoms only — not comparable to full-atom values): 24603 Å² total; per-residue (Å²): 117,62,78,72,56,60,75,37,75,40,41,32,85,58,71,70,53,66,68,56,53,50,50,38,51,50,32,23,62,50,43,80,36,70,93,71,57,63,27,36,33,38,29,37,51,76,50,67,68,61,35,42,54,48,17,62,48,37,72,36,73,52,64,55,50,54,44,49,42,33,38,33,21,20,31,48,38,70,29,55,74,49,30,90,60,85,79,57,59,18,28,32,55,49,43,51,49,20,43,48,29,25,40,33,16,50,39,46,26,50,54,54,38,45,74,72,68,31,29,35,32,78,32,64,38,54,45,35,32,42,60,58,47,39,60,72,26,52,56,55,64,37,34,46,81,69,38,31,36,38,40,19,38,53,62,68,80,72,78,78,76,87,65,78,60,60,64,77,34,47,28,71,54,35,61,63,75,49,95,55,43,67,58,54,49,53,55,46,21,52,52,39,26,49,47,31,59,66,41,95,66,83,59,41,90,47,38,53,59,55,44,27,29,50,57,58,50,62,67,60,74,50,28,66,42,46,51,57,44,36,44,74,21,45,25,56,76,68,117,60,79,70,56,61,76,38,78,40,42,32,86,57,73,69,49,67,68,56,54,50,50,37,52,50,31,23,63,50,43,82,37,72,91,72,55,62,25,35,32,38,30,36,52,75,49,66,69,60,35,42,53,49,16,61,46,36,72,37,74,54,63,56,50,52,43,47,42,33,39,32,21,19,30,48,38,68,30,56,74,50,30,91,62,85,79,56,58,20,28,33,55,48,42,52,49,19,44,47,29,26,39,32,17,52,38,44,24,49,52,54,38,46,72,70,66,32,27,34,33,78,31,64,38,55,43,36,33,44,60,59,47,39,59,71,25,51,56,55,64,36,34,45,83,68,37,30,36,37,40,19,38,52,60,68,81,76,78,77,76,86,68,77,62,60,65,76,35,47,28,69,53,34,62,64,76,49,94,56,43,68,59,52,49,52,53,47,22,52,53,39,27,51,47,32,60,64,42,94,67,85,60,42,90,47,37,52,58,54,43,28,30,51,57,59,51,60,68,60,74,50,28,65,42,44,50,58,44,37,42,73,20,44,26,55,76,67

Sequence (476 aa):
MFLDHRTIRKFSTQQVDPQCLNRLITVAQHTATSHFLQSFSIIHITDSALRSQIAAISHQTYVDGNGELLIFVADQYRADLCADHPNQLSSTDKFIQAASDTLLAAENLVDAAENQGLGTVILGSILNDPKQLISLLHLPNLTFPICGVIVGYPDQKPNFKPRMPQSLMSFDNTYHLPDDWKTQLTDYDHVIQHYYATRDTNQREETFSHLLANGAAHTPKKRSELLDALHQQGFCLKMFLDHRTIRKFSTQQVDPQCLNRLITVAQHTATSHFLQSFSIIHITDSALRSQIAAISHQTYVDGNGELLIFVADQYRADLCADHPNQLSSTDKFIQAASDTLLAAENLVDAAENQGLGTVILGSILNDPKQLISLLHLPNLTFPICGVIVGYPDQKPNFKPRMPQSLMSFDNTYHLPDDWKTQLTDYDHVIQHYYATRDTNQREETFSHLLANGAAHTPKKRSELLDALHQQGFCLK